Protein AF-0000000083340983 (afdb_homodimer)

Nearest PDB structures (foldseek):
  8qto-assembly1_A-2  TM=9.758E-01  e=9.841E-27  Aliivibrio fischeri
  5e44-assembly1_A-2  TM=9.802E-01  e=2.350E-24  Aliivibrio fischeri
  5cvr-assembly1_A-2  TM=9.721E-01  e=3.482E-21  Aliivibrio fischeri
  4cyd-assembly2_A  TM=8.993E-01  e=1.548E-15  Corynebacterium glutamicum
  2xkp-assembly3_F  TM=8.153E-01  e=5.714E-12  Synechococcus elongatus PCC 7942 = FACHB-805

pLDDT: mean 88.93, std 15.45, range [24.45, 98.62]

Radius of gyration: 23.61 Å; Cα contacts (8 Å, |Δi|>4): 889; chains: 2; bounding box: 70×84×59 Å

Foldseek 3Di:
DPPPPVCPVCACVPALLCCQALVNPPDPVLSRLQRVQWDWDFWDFAFDWPDAAPAFQWWKKAWRAAKKWKWDADPVGDIATQDMDGHSAMDRPCCVPVRTRHIIIGTLGGTTITTGGVVSLVVSCVVGVSSVVSVVVNVVVVVVVSVVLVVCLPPHDLLLLLLLVLVVQLVVCVSSVHHSQKDFASDDLCNSCSHNVHHSVSSVVSQVVCVVVQAWHQDPRMIHGRNSQVSCVSNVNDPVNVVVVVD/DPPPPVCPVCACVPALLCCQALVNPPDPVLSRLQRVQWDWDFWDFAFDWPDAAPAFQWWKKAWRAAKKWKWDADPVGDIATQDMDGHSAMDRPCCVPVRTRHIIIGTLGGTTITTGGVVSLVVSCVVPVSSVVSVVVNVVVVVVVSVVLVVCLPPHDPLLLLLLVLVVQLVVCVSSVHHSQKDFASDDLCNSCSHNVHHSVSSVVSQVVCVVVQAWHQDPRMIHGRNPQVSCVSNVNDPVNVVVVVD

Organism: NCBI:txid2580412

Secondary structure (DSSP, 8-state):
-----------STT-TTTTTSTTTT--HHHHHHHHHH-EE-PPBPTT-EEE-TTPBP-EEEEEEES-EEEEEE-TTS-EEEEEEE-TT-EE-GGGTTTTB--SEEEESSSBEEEEEEHHHHHHHHHH-HHHHHHHHHHHHHHHHHHHHHHHHHHH--HHHHHHHHHHHHHHHHHHTTS-SSEEE----HHHHHHHTT--HHHHHHHHHHHHHTTSEEEETTEEEES-HHHHHHHHT--HHHHHHTT-/-----------STT-TTTTTSTTTT--HHHHHHHHHHPEE-PPBPTT-EEE-TTPBP-EEEEEEES-EEEEEE-TTS-EEEEEEE-TT-EE-GGGTTTTB--SEEEESSSBEEEEEEHHHHHHHHHH-HHHHHHHHHHHHHHHHHHHHHHHHHHH--HHHHHHHHHHHHHHHHHHTTS-SSEEE----HHHHHHHTT--HHHHHHHHHHHHHTTSEEEETTEEEES-HHHHHHHHT--HHHHHHTT-

InterPro domains:
  IPR000595 Cyclic nucleotide-binding domain [PF00027] (44-126)
  IPR000595 Cyclic nucleotide-binding domain [PS50042] (32-97)
  IPR000595 Cyclic nucleotide-binding domain [SM00100] (22-143)
  IPR000595 Cyclic nucleotide-binding domain [cd00038] (25-136)
  IPR012318 Crp-type HTH domain [PF13545] (160-234)
  IPR012318 Crp-type HTH domain [PR00034] (185-201)
  IPR012318 Crp-type HTH domain [PR00034] (201-216)
  IPR012318 Crp-type HTH domain [PS51063] (156-229)
  IPR012318 Crp-type HTH domain [SM00419] (182-227)
  IPR014710 RmlC-like jelly roll fold [G3DSA:2.60.120.10] (11-155)
  IPR018490 Cyclic nucleotide-binding domain superfamily [SSF51206] (15-149)
  IPR036388 Winged helix-like DNA-binding domain superfamily [G3DSA:1.10.10.10] (157-239)
  IPR036390 Winged helix DNA-binding domain superfamily [SSF46785] (157-237)
  IPR050397 Global Transcriptional Regulators in Environmental Response [PTHR24567] (45-236)

Solvent-accessible surface area (backbone atoms only — not comparable to full-atom values): 25986 Å² total; per-residue (Å²): 136,80,77,70,72,79,66,80,75,84,41,53,80,76,38,84,41,31,82,59,33,72,49,33,88,50,52,72,72,56,30,51,58,53,40,69,55,48,42,79,58,80,60,42,46,56,70,37,61,83,48,45,51,69,36,73,47,60,48,35,35,33,30,64,36,47,36,36,37,33,32,47,66,46,84,88,64,46,74,41,44,78,47,76,42,45,57,26,37,74,46,50,60,60,8,65,70,76,49,19,24,69,44,28,31,30,21,58,28,63,20,31,45,39,33,30,43,37,72,60,51,55,53,48,25,54,73,32,64,57,47,40,52,31,54,53,36,55,51,31,50,49,46,50,50,48,51,56,51,42,48,40,65,55,73,45,52,72,65,25,42,54,32,33,50,52,49,52,54,26,49,55,31,42,77,63,72,43,64,43,50,51,42,75,44,79,65,54,63,54,57,52,11,46,51,64,55,48,48,47,67,57,46,51,51,47,49,50,49,35,36,75,68,56,29,33,41,78,56,95,43,35,36,36,54,69,28,64,69,61,40,39,47,50,35,53,48,50,73,63,64,64,51,52,76,76,103,135,81,77,73,70,78,64,79,75,84,39,54,81,76,38,84,42,29,80,59,34,74,51,32,89,48,52,72,72,55,29,52,58,53,41,71,55,48,42,77,59,80,60,41,46,57,72,38,61,82,47,44,52,67,36,75,48,60,47,35,34,33,31,64,36,46,36,36,36,32,32,46,65,45,84,89,64,45,76,41,44,79,48,75,41,44,57,26,37,74,48,50,59,61,7,65,69,76,49,19,24,70,44,27,32,30,20,57,29,65,22,30,47,40,33,30,44,38,71,59,50,54,54,48,27,52,75,33,64,56,47,38,51,31,54,52,37,53,50,30,50,49,47,50,51,48,51,54,51,41,48,40,64,54,74,45,52,72,66,25,43,53,32,32,50,54,49,52,53,27,50,55,31,42,76,63,72,43,64,42,50,53,41,76,45,78,65,54,65,55,56,51,10,45,51,66,56,47,48,47,67,58,48,52,51,48,49,49,49,33,36,74,69,56,29,33,43,79,56,95,42,34,36,36,54,69,28,65,69,61,39,38,47,51,34,54,47,50,73,64,62,63,49,50,75,76,102

Structure (mmCIF, N/CA/C/O backbone):
data_AF-0000000083340983-model_v1
#
loop_
_entity.id
_entity.type
_entity.pdbx_description
1 polymer 'Fumarate/nitrate reduction transcriptional regulator Fnr'
#
loop_
_atom_site.group_PDB
_atom_site.id
_atom_site.type_symbol
_atom_site.label_atom_id
_atom_site.label_alt_id
_atom_site.label_comp_id
_atom_site.label_asym_id
_atom_site.label_entity_id
_atom_site.label_seq_id
_atom_site.pdbx_PDB_ins_code
_atom_site.Cartn_x
_atom_site.Cartn_y
_atom_site.Cartn_z
_atom_site.occupancy
_atom_site.B_iso_or_equiv
_atom_site.auth_seq_id
_atom_site.auth_comp_id
_atom_site.auth_asym_id
_atom_site.auth_atom_id
_atom_site.pdbx_PDB_model_num
ATOM 1 N N . MET A 1 1 ? 42.219 -32.469 -1.812 1 28.25 1 MET A N 1
ATOM 2 C CA . MET A 1 1 ? 40.812 -32.531 -2.146 1 28.25 1 MET A CA 1
ATOM 3 C C . MET A 1 1 ? 40.188 -31.156 -2.219 1 28.25 1 MET A C 1
ATOM 5 O O . MET A 1 1 ? 40.031 -30.484 -1.196 1 28.25 1 MET A O 1
ATOM 9 N N . THR A 1 2 ? 40.375 -30.391 -3.285 1 30.36 2 THR A N 1
ATOM 10 C CA . THR A 1 2 ? 40.062 -29 -3.584 1 30.36 2 THR A CA 1
ATOM 11 C C . THR A 1 2 ? 38.562 -28.75 -3.605 1 30.36 2 THR A C 1
ATOM 13 O O . THR A 1 2 ? 37.844 -29.391 -4.371 1 30.36 2 THR A O 1
ATOM 16 N N . THR A 1 3 ? 37.938 -28.453 -2.473 1 32 3 THR A N 1
ATOM 17 C CA . THR A 1 3 ? 36.531 -28.109 -2.367 1 32 3 THR A CA 1
ATOM 18 C C . THR A 1 3 ? 36.125 -27.125 -3.463 1 32 3 THR A C 1
ATOM 20 O O . THR A 1 3 ? 36.688 -26.031 -3.545 1 32 3 THR A O 1
ATOM 23 N N . HIS A 1 4 ? 35.938 -27.594 -4.656 1 29.22 4 HIS A N 1
ATOM 24 C CA . HIS A 1 4 ? 35.344 -26.75 -5.691 1 29.22 4 HIS A CA 1
ATOM 25 C C . HIS A 1 4 ? 34.094 -26.016 -5.168 1 29.22 4 HIS A C 1
ATOM 27 O O . HIS A 1 4 ? 33.094 -26.656 -4.812 1 29.22 4 HIS A O 1
ATOM 33 N N . LYS A 1 5 ? 34.406 -24.984 -4.383 1 34.69 5 LYS A N 1
ATOM 34 C CA . LYS A 1 5 ? 33.281 -24.062 -4.188 1 34.69 5 LYS A CA 1
ATOM 35 C C . LYS A 1 5 ? 32.469 -23.891 -5.473 1 34.69 5 LYS A C 1
ATOM 37 O O . LYS A 1 5 ? 33 -23.375 -6.473 1 34.69 5 LYS A O 1
ATOM 42 N N . SER A 1 6 ? 31.875 -24.844 -6.074 1 35.47 6 SER A N 1
ATOM 43 C CA . SER A 1 6 ? 30.891 -24.641 -7.141 1 35.47 6 SER A CA 1
ATOM 44 C C . SER A 1 6 ? 30.172 -23.312 -6.984 1 35.47 6 SER A C 1
ATOM 46 O O . SER A 1 6 ? 29.266 -23.188 -6.164 1 35.47 6 SER A O 1
ATOM 48 N N . THR A 1 7 ? 30.812 -22.188 -6.863 1 38.06 7 THR A N 1
ATOM 49 C CA . THR A 1 7 ? 30.391 -20.812 -6.652 1 38.06 7 THR A CA 1
ATOM 50 C C . THR A 1 7 ? 29.391 -20.375 -7.719 1 38.06 7 THR A C 1
ATOM 52 O O . THR A 1 7 ? 29.766 -20.125 -8.867 1 38.06 7 THR A O 1
ATOM 55 N N . PHE A 1 8 ? 28.391 -21.047 -8.125 1 41.72 8 PHE A N 1
ATOM 56 C CA . PHE A 1 8 ? 27.359 -20.359 -8.891 1 41.72 8 PHE A CA 1
ATOM 57 C C . PHE A 1 8 ? 27.25 -18.906 -8.492 1 41.72 8 PHE A C 1
ATOM 59 O O . PHE A 1 8 ? 26.844 -18.578 -7.371 1 41.72 8 PHE A O 1
ATOM 66 N N . ASN A 1 9 ? 28.172 -18.047 -8.734 1 51.41 9 ASN A N 1
ATOM 67 C CA . ASN A 1 9 ? 28.359 -16.625 -8.5 1 51.41 9 ASN A CA 1
ATOM 68 C C . ASN A 1 9 ? 27.141 -15.82 -8.938 1 51.41 9 ASN A C 1
ATOM 70 O O . ASN A 1 9 ? 27.047 -15.406 -10.094 1 51.41 9 ASN A O 1
ATOM 74 N N . ALA A 1 10 ? 25.875 -16.078 -8.602 1 69.19 10 ALA A N 1
ATOM 75 C CA . ALA A 1 10 ? 24.625 -15.367 -8.906 1 69.19 10 ALA A CA 1
ATOM 76 C C . ALA A 1 10 ? 24.734 -13.898 -8.516 1 69.19 10 ALA A C 1
ATOM 78 O O . ALA A 1 10 ? 24.562 -13.547 -7.344 1 69.19 10 ALA A O 1
ATOM 79 N N . SER A 1 11 ? 25.484 -13.125 -9.406 1 85.62 11 SER A N 1
ATOM 80 C CA . SER A 1 11 ? 25.625 -11.688 -9.211 1 85.62 11 SER A CA 1
ATOM 81 C C . SER A 1 11 ? 24.391 -10.945 -9.703 1 85.62 11 SER A C 1
ATOM 83 O O . SER A 1 11 ? 23.672 -11.438 -10.578 1 85.62 11 SER A O 1
ATOM 85 N N . CYS A 1 12 ? 24.172 -9.836 -9.094 1 90.69 12 CYS A N 1
ATOM 86 C CA . CYS A 1 12 ? 23.062 -8.992 -9.523 1 90.69 12 CYS A CA 1
ATOM 87 C C . CYS A 1 12 ? 23.234 -8.578 -10.984 1 90.69 12 CYS A C 1
ATOM 89 O O . CYS A 1 12 ? 22.234 -8.422 -11.703 1 90.69 12 CYS A O 1
ATOM 91 N N . LEU A 1 13 ? 24.469 -8.477 -11.391 1 87.62 13 LEU A N 1
ATOM 92 C CA . LEU A 1 13 ? 24.75 -8.047 -12.75 1 87.62 13 LEU A CA 1
ATOM 93 C C . LEU A 1 13 ? 24.297 -9.086 -13.758 1 87.62 13 LEU A C 1
ATOM 95 O O . LEU A 1 13 ? 23.812 -8.734 -14.844 1 87.62 13 LEU A O 1
ATOM 99 N N . SER A 1 14 ? 24.375 -10.344 -13.445 1 88.44 14 SER A N 1
ATOM 100 C CA . SER A 1 14 ? 24.031 -11.422 -14.359 1 88.44 14 SER A CA 1
ATOM 101 C C . SER A 1 14 ? 22.656 -12 -14.031 1 88.44 14 SER A C 1
ATOM 103 O O . SER A 1 14 ? 22.25 -13.008 -14.617 1 88.44 14 SER A O 1
ATOM 105 N N . CYS A 1 15 ? 21.984 -11.367 -13.156 1 91.5 15 CYS A N 1
ATOM 106 C CA . CYS A 1 15 ? 20.688 -11.867 -12.719 1 91.5 15 CYS A CA 1
ATOM 107 C C . CYS A 1 15 ? 19.609 -11.555 -13.758 1 91.5 15 CYS A C 1
ATOM 109 O O . CYS A 1 15 ? 19.469 -10.414 -14.195 1 91.5 15 CYS A O 1
ATOM 111 N N . GLY A 1 16 ? 18.844 -12.516 -14.141 1 87.12 16 GLY A N 1
ATOM 112 C CA . GLY A 1 16 ? 17.781 -12.352 -15.117 1 87.12 16 GLY A CA 1
ATOM 113 C C . GLY A 1 16 ? 16.672 -11.453 -14.633 1 87.12 16 GLY A C 1
ATOM 114 O O . GLY A 1 16 ? 15.812 -11.039 -15.422 1 87.12 16 GLY A O 1
ATOM 115 N N . LEU A 1 17 ? 16.688 -11.078 -13.359 1 89.19 17 LEU A N 1
ATOM 116 C CA . LEU A 1 17 ? 15.602 -10.305 -12.766 1 89.19 17 LEU A CA 1
ATOM 117 C C . LEU A 1 17 ? 16.016 -8.844 -12.594 1 89.19 17 LEU A C 1
ATOM 119 O O . LEU A 1 17 ? 15.312 -8.07 -11.938 1 89.19 17 LEU A O 1
ATOM 123 N N . GLN A 1 18 ? 17.047 -8.43 -13.172 1 86.44 18 GLN A N 1
ATOM 124 C CA . GLN A 1 18 ? 17.625 -7.102 -13 1 86.44 18 GLN A CA 1
ATOM 125 C C . GLN A 1 18 ? 16.625 -6.016 -13.391 1 86.44 18 GLN A C 1
ATOM 127 O O . GLN A 1 18 ? 16.625 -4.934 -12.797 1 86.44 18 GLN A O 1
ATOM 132 N N . LYS A 1 19 ? 15.719 -6.344 -14.242 1 84.44 19 LYS A N 1
ATOM 133 C CA . LYS A 1 19 ? 14.82 -5.332 -14.797 1 84.44 19 LYS A CA 1
ATOM 134 C C . LYS A 1 19 ? 13.586 -5.152 -13.914 1 84.44 19 LYS A C 1
ATOM 136 O O . LYS A 1 19 ? 12.805 -4.227 -14.109 1 84.44 19 LYS A O 1
ATOM 141 N N . VAL A 1 20 ? 13.453 -6 -12.93 1 87.44 20 VAL A N 1
ATOM 142 C CA . VAL A 1 20 ? 12.25 -5.914 -12.117 1 87.44 20 VAL A CA 1
ATOM 143 C C . VAL A 1 20 ? 12.625 -5.918 -10.633 1 87.44 20 VAL A C 1
ATOM 145 O O . VAL A 1 20 ? 11.75 -5.902 -9.766 1 87.44 20 VAL A O 1
ATOM 148 N N . CYS A 1 21 ? 13.891 -5.988 -10.352 1 91.31 21 CYS A N 1
ATOM 149 C CA . CYS A 1 21 ? 14.391 -6.031 -8.984 1 91.31 21 CYS A CA 1
ATOM 150 C C . CYS A 1 21 ? 15.117 -4.738 -8.633 1 91.31 21 CYS A C 1
ATOM 152 O O . CYS A 1 21 ? 14.883 -3.699 -9.258 1 91.31 21 CYS A O 1
ATOM 154 N N . PHE A 1 22 ? 15.922 -4.625 -7.621 1 87.56 22 PHE A N 1
ATOM 155 C CA . PHE A 1 22 ? 16.562 -3.428 -7.094 1 87.56 22 PHE A CA 1
ATOM 156 C C . PHE A 1 22 ? 17.562 -2.855 -8.094 1 87.56 22 PHE A C 1
ATOM 158 O O . PHE A 1 22 ? 17.75 -1.641 -8.164 1 87.56 22 PHE A O 1
ATOM 165 N N . PRO A 1 23 ? 18.188 -3.729 -8.93 1 88.12 23 PRO A N 1
ATOM 166 C CA . PRO A 1 23 ? 19.219 -3.162 -9.797 1 88.12 23 PRO A CA 1
ATOM 167 C C . PRO A 1 23 ? 18.641 -2.379 -10.977 1 88.12 23 PRO A C 1
ATOM 169 O O . PRO A 1 23 ? 19.391 -1.802 -11.766 1 88.12 23 PRO A O 1
ATOM 172 N N . THR A 1 24 ? 17.328 -2.424 -11.047 1 86 24 THR A N 1
ATOM 173 C CA . THR A 1 24 ? 16.703 -1.721 -12.164 1 86 24 THR A CA 1
ATOM 174 C C . THR A 1 24 ? 17.141 -0.262 -12.195 1 86 24 THR A C 1
ATOM 176 O O . THR A 1 24 ? 17.047 0.449 -11.195 1 86 24 THR A O 1
ATOM 179 N N . GLY A 1 25 ? 17.734 0.135 -13.289 1 84.5 25 GLY A N 1
ATOM 180 C CA . GLY A 1 25 ? 18.094 1.53 -13.5 1 84.5 25 GLY A CA 1
ATOM 181 C C . GLY A 1 25 ? 19.438 1.903 -12.914 1 84.5 25 GLY A C 1
ATOM 182 O O . GLY A 1 25 ? 19.859 3.057 -13 1 84.5 25 GLY A O 1
ATOM 183 N N . LEU A 1 26 ? 20.156 0.967 -12.336 1 91.19 26 LEU A N 1
ATOM 184 C CA . LEU A 1 26 ? 21.438 1.261 -11.734 1 91.19 26 LEU A CA 1
ATOM 185 C C . LEU A 1 26 ? 22.562 1.088 -12.75 1 91.19 26 LEU A C 1
ATOM 187 O O . LEU A 1 26 ? 22.453 0.284 -13.68 1 91.19 26 LEU A O 1
ATOM 191 N N . MET A 1 27 ? 23.609 1.809 -12.508 1 91.88 27 MET A N 1
ATOM 192 C CA . MET A 1 27 ? 24.812 1.62 -13.297 1 91.88 27 MET A CA 1
ATOM 193 C C . MET A 1 27 ? 25.578 0.379 -12.836 1 91.88 27 MET A C 1
ATOM 195 O O . MET A 1 27 ? 25.406 -0.073 -11.703 1 91.88 27 MET A O 1
ATOM 199 N N . LYS A 1 28 ? 26.438 -0.134 -13.742 1 92.44 28 LYS A N 1
ATOM 200 C CA . LYS A 1 28 ? 27.156 -1.372 -13.477 1 92.44 28 LYS A CA 1
ATOM 201 C C . LYS A 1 28 ? 27.938 -1.288 -12.164 1 92.44 28 LYS A C 1
ATOM 203 O O . LYS A 1 28 ? 27.906 -2.223 -11.359 1 92.44 28 LYS A O 1
ATOM 208 N N . THR A 1 29 ? 28.594 -0.212 -11.961 1 93.56 29 THR A N 1
ATOM 209 C CA . THR A 1 29 ? 29.391 -0.044 -10.75 1 93.56 29 THR A CA 1
ATOM 210 C C . THR A 1 29 ? 28.516 -0.102 -9.508 1 93.56 29 THR A C 1
ATOM 212 O O . THR A 1 29 ? 28.891 -0.702 -8.5 1 93.56 29 THR A O 1
ATOM 215 N N . ASP A 1 30 ? 27.375 0.519 -9.609 1 94.5 30 ASP A N 1
ATOM 216 C CA . ASP A 1 30 ? 26.438 0.545 -8.492 1 94.5 30 ASP A CA 1
ATOM 217 C C . ASP A 1 30 ? 25.844 -0.837 -8.25 1 94.5 30 ASP A C 1
ATOM 219 O O . ASP A 1 30 ? 25.609 -1.225 -7.102 1 94.5 30 ASP A O 1
ATOM 223 N N . ILE A 1 31 ? 25.641 -1.588 -9.336 1 94.81 31 ILE A N 1
ATOM 224 C CA . ILE A 1 31 ? 25.109 -2.941 -9.219 1 94.81 31 ILE A CA 1
ATOM 225 C C . ILE A 1 31 ? 26.094 -3.824 -8.461 1 94.81 31 ILE A C 1
ATOM 227 O O . ILE A 1 31 ? 25.703 -4.645 -7.633 1 94.81 31 ILE A O 1
ATOM 231 N N . ASP A 1 32 ? 27.297 -3.598 -8.719 1 94.31 32 ASP A N 1
ATOM 232 C CA . ASP A 1 32 ? 28.328 -4.367 -8.031 1 94.31 32 ASP A CA 1
ATOM 233 C C . ASP A 1 32 ? 28.328 -4.074 -6.531 1 94.31 32 ASP A C 1
ATOM 235 O O . ASP A 1 32 ? 28.469 -4.988 -5.715 1 94.31 32 ASP A O 1
ATOM 239 N N . LEU A 1 33 ? 28.203 -2.826 -6.188 1 95.44 33 LEU A N 1
ATOM 240 C CA . LEU A 1 33 ? 28.125 -2.445 -4.781 1 95.44 33 LEU A CA 1
ATOM 241 C C . LEU A 1 33 ? 26.922 -3.078 -4.109 1 95.44 33 LEU A C 1
ATOM 243 O O . LEU A 1 33 ? 27 -3.547 -2.973 1 95.44 33 LEU A O 1
ATOM 247 N N . LEU A 1 34 ? 25.797 -3.094 -4.805 1 95.25 34 LEU A N 1
ATOM 248 C CA . LEU A 1 34 ? 24.594 -3.752 -4.309 1 95.25 34 LEU A CA 1
ATOM 249 C C . LEU A 1 34 ? 24.844 -5.246 -4.109 1 95.25 34 LEU A C 1
ATOM 251 O O . LEU A 1 34 ? 24.484 -5.805 -3.072 1 95.25 34 LEU A O 1
ATOM 255 N N . ASP A 1 35 ? 25.453 -5.824 -5.062 1 94.88 35 ASP A N 1
ATOM 256 C CA . ASP A 1 35 ? 25.734 -7.254 -5.012 1 94.88 35 ASP A CA 1
ATOM 257 C C . ASP A 1 35 ? 26.562 -7.609 -3.775 1 94.88 35 ASP A C 1
ATOM 259 O O . ASP A 1 35 ? 26.391 -8.68 -3.191 1 94.88 35 ASP A O 1
ATOM 263 N N . ASN A 1 36 ? 27.375 -6.719 -3.391 1 95.19 36 ASN A N 1
ATOM 264 C CA . ASN A 1 36 ? 28.297 -6.965 -2.289 1 95.19 36 ASN A CA 1
ATOM 265 C C . ASN A 1 36 ? 27.578 -7.051 -0.953 1 95.19 36 ASN A C 1
ATOM 267 O O . ASN A 1 36 ? 28.094 -7.617 0.01 1 95.19 36 ASN A O 1
ATOM 271 N N . ILE A 1 37 ? 26.406 -6.52 -0.874 1 95.69 37 ILE A N 1
ATOM 272 C CA . ILE A 1 37 ? 25.719 -6.535 0.418 1 95.69 37 ILE A CA 1
ATOM 273 C C . ILE A 1 37 ? 24.672 -7.645 0.437 1 95.69 37 ILE A C 1
ATOM 275 O O . ILE A 1 37 ? 24.031 -7.879 1.46 1 95.69 37 ILE A O 1
ATOM 279 N N . VAL A 1 38 ? 24.5 -8.312 -0.665 1 95.75 38 VAL A N 1
ATOM 280 C CA . VAL A 1 38 ? 23.516 -9.383 -0.752 1 95.75 38 VAL A CA 1
ATOM 281 C C . VAL A 1 38 ? 24.016 -10.609 -0.006 1 95.75 38 VAL A C 1
ATOM 283 O O . VAL A 1 38 ? 25.141 -11.062 -0.235 1 95.75 38 VAL A O 1
ATOM 286 N N . GLU A 1 39 ? 23.203 -11.039 0.897 1 94.06 39 GLU A N 1
ATOM 287 C CA .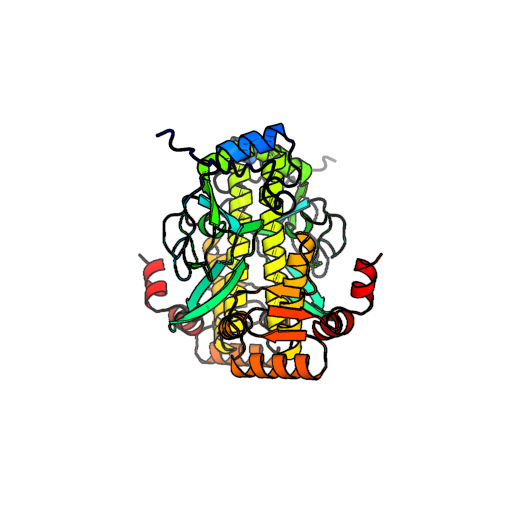 GLU A 1 39 ? 23.484 -12.312 1.559 1 94.06 39 GLU A CA 1
ATOM 288 C C . GLU A 1 39 ? 22.641 -13.438 0.952 1 94.06 39 GLU A C 1
ATOM 290 O O . GLU A 1 39 ? 21.406 -13.375 0.964 1 94.06 39 GLU A O 1
ATOM 295 N N . ARG A 1 40 ? 23.344 -14.359 0.479 1 87.31 40 ARG A N 1
ATOM 296 C CA . ARG A 1 40 ? 22.656 -15.477 -0.154 1 87.31 40 ARG A CA 1
ATOM 297 C C . ARG A 1 40 ? 22.656 -16.703 0.755 1 87.31 40 ARG A C 1
ATOM 299 O O . ARG A 1 40 ? 23.688 -17.109 1.266 1 87.31 40 ARG A O 1
ATOM 306 N N . LYS A 1 41 ? 21.469 -17.031 1.054 1 87.69 41 LYS A N 1
ATOM 307 C CA . LYS A 1 41 ? 21.297 -18.188 1.913 1 87.69 41 LYS A CA 1
ATOM 308 C C . LYS A 1 41 ? 20.672 -19.344 1.142 1 87.69 41 LYS A C 1
ATOM 310 O O . LYS A 1 41 ? 20.203 -19.172 0.01 1 87.69 41 LYS A O 1
ATOM 315 N N . SER A 1 42 ? 20.734 -20.531 1.767 1 91.88 42 SER A N 1
ATOM 316 C CA . SER A 1 42 ? 20.109 -21.703 1.167 1 91.88 42 SER A CA 1
ATOM 317 C C . SER A 1 42 ? 18.609 -21.469 0.954 1 91.88 42 SER A C 1
ATOM 319 O O . SER A 1 42 ? 17.969 -20.781 1.735 1 91.88 42 SER A O 1
ATOM 321 N N . PRO A 1 43 ? 18.141 -22.062 -0.064 1 96.31 43 PRO A N 1
ATOM 322 C CA . PRO A 1 43 ? 16.703 -21.938 -0.313 1 96.31 43 PRO A CA 1
ATOM 323 C C . PRO A 1 43 ? 15.859 -22.484 0.836 1 96.31 43 PRO A C 1
ATOM 325 O O . PRO A 1 43 ? 16.312 -23.359 1.575 1 96.31 43 PRO A O 1
ATOM 328 N N . ILE A 1 44 ? 14.773 -21.859 0.991 1 97.06 44 ILE A N 1
ATOM 329 C CA . ILE A 1 44 ? 13.812 -22.375 1.959 1 97.06 44 ILE A CA 1
ATOM 330 C C . ILE A 1 44 ? 12.852 -23.344 1.266 1 97.06 44 ILE A C 1
ATOM 332 O O . ILE A 1 44 ? 12.492 -23.141 0.104 1 97.06 44 ILE A O 1
ATOM 336 N N . LYS A 1 45 ? 12.422 -24.344 2.012 1 97.69 45 LYS A N 1
ATOM 337 C CA . LYS A 1 45 ? 11.562 -25.391 1.448 1 97.69 45 LYS A CA 1
ATOM 338 C C . LYS A 1 45 ? 10.094 -24.984 1.515 1 97.69 45 LYS A C 1
ATOM 340 O O . LYS A 1 45 ? 9.734 -24.047 2.236 1 97.69 45 LYS A O 1
ATOM 345 N N . LYS A 1 46 ? 9.328 -25.75 0.779 1 97.06 46 LYS A N 1
ATOM 346 C CA . LYS A 1 46 ? 7.883 -25.547 0.811 1 97.06 46 LYS A CA 1
ATOM 347 C C . LYS A 1 46 ? 7.355 -25.594 2.242 1 97.06 46 LYS A C 1
ATOM 349 O O . LYS A 1 46 ? 7.688 -26.5 3.004 1 97.06 46 LYS A O 1
ATOM 354 N N . GLY A 1 47 ? 6.637 -24.594 2.6 1 97.56 47 GLY A N 1
ATOM 355 C CA . GLY A 1 47 ? 6.012 -24.578 3.912 1 97.56 47 GLY A CA 1
ATOM 356 C C . GLY A 1 47 ? 6.832 -23.828 4.949 1 97.56 47 GLY A C 1
ATOM 357 O O . GLY A 1 47 ? 6.312 -23.438 5.996 1 97.56 47 GLY A O 1
ATOM 358 N N . GLN A 1 48 ? 8.078 -23.656 4.645 1 98.31 48 GLN A N 1
ATOM 359 C CA . GLN A 1 48 ? 8.938 -22.938 5.578 1 98.31 48 GLN A CA 1
ATOM 360 C C . GLN A 1 48 ? 8.734 -21.422 5.461 1 98.31 48 GLN A C 1
ATOM 362 O O . GLN A 1 48 ? 8.383 -20.922 4.395 1 98.31 48 GLN A O 1
ATOM 367 N N . HIS A 1 49 ? 8.961 -20.75 6.59 1 98.56 49 HIS A N 1
ATOM 368 C CA . HIS A 1 49 ? 8.773 -19.297 6.637 1 98.56 49 HIS A CA 1
ATOM 369 C C . HIS A 1 49 ? 10.086 -18.562 6.418 1 98.56 49 HIS A C 1
ATOM 371 O O . HIS A 1 49 ? 11.133 -18.984 6.926 1 98.56 49 HIS A O 1
ATOM 377 N N . LEU A 1 50 ? 10 -17.609 5.57 1 98.06 50 LEU A N 1
ATOM 378 C CA . LEU A 1 50 ? 11.102 -16.641 5.484 1 98.06 50 LEU A CA 1
ATOM 379 C C . LEU A 1 50 ? 11.227 -15.852 6.777 1 98.06 50 LEU A C 1
ATOM 381 O O . LEU A 1 50 ? 12.336 -15.641 7.277 1 98.06 50 LEU A O 1
ATOM 385 N N . TYR A 1 51 ? 10.141 -15.375 7.293 1 97.94 51 TYR A N 1
ATOM 386 C CA . TYR A 1 51 ? 10.016 -14.75 8.609 1 97.94 51 TYR A CA 1
ATOM 387 C C . TYR A 1 51 ? 8.578 -14.852 9.125 1 97.94 51 TYR A C 1
ATOM 389 O O . TYR A 1 51 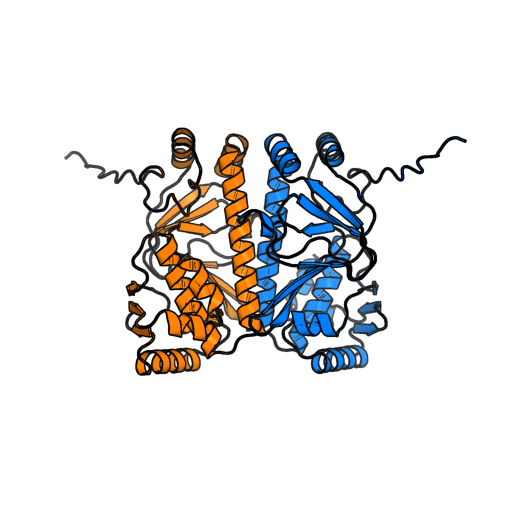? 7.664 -15.188 8.367 1 97.94 51 TYR A O 1
ATOM 397 N N . HIS A 1 52 ? 8.445 -14.562 10.414 1 97.94 52 HIS A N 1
ATOM 398 C CA . HIS A 1 52 ? 7.145 -14.602 11.07 1 97.94 52 HIS A CA 1
ATOM 399 C C . HIS A 1 52 ? 6.711 -13.211 11.531 1 97.94 52 HIS A C 1
ATOM 401 O O . HIS A 1 52 ? 7.551 -12.359 11.82 1 97.94 52 HIS A O 1
ATOM 407 N N . ALA A 1 53 ? 5.406 -13.125 11.539 1 96.12 53 ALA A N 1
ATOM 408 C CA . ALA A 1 53 ? 4.883 -11.922 12.172 1 96.12 53 ALA A CA 1
ATOM 409 C C . ALA A 1 53 ? 5.422 -11.766 13.594 1 96.12 53 ALA A C 1
ATOM 411 O O . ALA A 1 53 ? 5.473 -12.734 14.352 1 96.12 53 ALA A O 1
ATOM 412 N N . GLY A 1 54 ? 5.891 -10.523 13.867 1 96.25 54 GLY A N 1
ATOM 413 C CA . GLY A 1 54 ? 6.406 -10.25 15.195 1 96.25 54 GLY A CA 1
ATOM 414 C C . GLY A 1 54 ? 7.91 -10.414 15.297 1 96.25 54 GLY A C 1
ATOM 415 O O . GLY A 1 54 ? 8.531 -9.938 16.25 1 96.25 54 GLY A O 1
ATOM 416 N N . GLU A 1 55 ? 8.461 -11.094 14.367 1 97.62 55 GLU A N 1
ATOM 417 C CA . GLU A 1 55 ? 9.906 -11.266 14.352 1 97.62 55 GLU A CA 1
ATOM 418 C C . GLU A 1 55 ? 10.617 -9.938 14.125 1 97.62 55 GLU A C 1
ATOM 420 O O . GLU A 1 55 ? 10.109 -9.07 13.414 1 97.62 55 GLU A O 1
ATOM 425 N N . LYS A 1 56 ? 11.789 -9.805 14.719 1 98 56 LYS A N 1
ATOM 426 C CA . LYS A 1 56 ? 12.562 -8.57 14.586 1 98 56 LYS A CA 1
ATOM 427 C C . LYS A 1 56 ? 12.898 -8.297 13.125 1 98 56 LYS A C 1
ATOM 429 O O . LYS A 1 56 ? 13.305 -9.203 12.391 1 98 56 LYS A O 1
ATOM 434 N N . PHE A 1 57 ? 12.656 -7.086 12.727 1 96.94 57 PHE A N 1
ATOM 435 C CA . PHE A 1 57 ? 12.992 -6.652 11.383 1 96.94 57 PHE A CA 1
ATOM 436 C C . PHE A 1 57 ? 14.5 -6.504 11.219 1 96.94 57 PHE A C 1
ATOM 438 O O . PHE A 1 57 ? 15.141 -5.77 11.977 1 96.94 57 PHE A O 1
ATOM 445 N N . THR A 1 58 ? 15.078 -7.184 10.195 1 97 58 THR A N 1
ATOM 446 C CA . THR A 1 58 ? 16.516 -7.094 10 1 97 58 THR A CA 1
ATOM 447 C C . THR A 1 58 ? 16.844 -6.855 8.531 1 97 58 THR A C 1
ATOM 449 O O . THR A 1 58 ? 17.875 -6.238 8.211 1 97 58 THR A O 1
ATOM 452 N N . SER A 1 59 ? 15.93 -7.34 7.633 1 97.5 59 SER A N 1
ATOM 453 C CA . SER A 1 59 ? 16.328 -7.379 6.227 1 97.5 59 SER A CA 1
ATOM 454 C C . SER A 1 59 ? 15.133 -7.176 5.309 1 97.5 59 SER A C 1
ATOM 456 O O . SER A 1 59 ? 13.984 -7.371 5.723 1 97.5 59 SER A O 1
ATOM 458 N N . ILE A 1 60 ? 15.422 -6.688 4.164 1 96.75 60 ILE A N 1
ATOM 459 C CA . ILE A 1 60 ? 14.555 -6.746 2.992 1 96.75 60 ILE A CA 1
ATOM 460 C C . ILE A 1 60 ? 14.984 -7.895 2.086 1 96.75 60 ILE A C 1
ATOM 462 O O . ILE A 1 60 ? 16.172 -8.227 2.014 1 96.75 60 ILE A O 1
ATOM 466 N N . PHE A 1 61 ? 14.039 -8.477 1.384 1 97.81 61 PHE A N 1
ATOM 467 C CA . PHE A 1 61 ? 14.344 -9.672 0.603 1 97.81 61 PHE A CA 1
ATOM 468 C C . PHE A 1 61 ? 13.859 -9.516 -0.835 1 97.81 61 PHE A C 1
ATOM 470 O O . PHE A 1 61 ? 12.766 -9.008 -1.075 1 97.81 61 PHE A O 1
ATOM 477 N N . ALA A 1 62 ? 14.664 -9.922 -1.749 1 96.88 62 ALA A N 1
ATOM 478 C CA . ALA A 1 62 ? 14.242 -10.062 -3.141 1 96.88 62 ALA A CA 1
ATOM 479 C C . ALA A 1 62 ? 14.086 -11.531 -3.516 1 96.88 62 ALA A C 1
ATOM 481 O O . ALA A 1 62 ? 15 -12.336 -3.311 1 96.88 62 ALA A O 1
ATOM 482 N N . VAL A 1 63 ? 12.953 -11.852 -4.078 1 97 63 VAL A N 1
ATOM 483 C CA . VAL A 1 63 ? 12.695 -13.234 -4.449 1 97 63 VAL A CA 1
ATOM 484 C C . VAL A 1 63 ? 13.492 -13.594 -5.703 1 97 63 VAL A C 1
ATOM 486 O O . VAL A 1 63 ? 13.383 -12.914 -6.73 1 97 63 VAL A O 1
ATOM 489 N N . ARG A 1 64 ? 14.227 -14.594 -5.598 1 94.5 64 ARG A N 1
ATOM 490 C CA . ARG A 1 64 ? 15.031 -15.023 -6.738 1 94.5 64 ARG A CA 1
ATOM 491 C C . ARG A 1 64 ? 14.344 -16.141 -7.504 1 94.5 64 ARG A C 1
ATOM 493 O O . ARG A 1 64 ? 14.383 -16.188 -8.734 1 94.5 64 ARG A O 1
ATOM 500 N N . SER A 1 65 ? 13.867 -17.031 -6.781 1 94.31 65 SER A N 1
ATOM 501 C CA . SER A 1 65 ? 13.109 -18.141 -7.348 1 94.31 65 SER A CA 1
ATOM 502 C C . SER A 1 65 ? 12.031 -18.625 -6.379 1 94.31 65 SER A C 1
ATOM 504 O O . SER A 1 65 ? 12.117 -18.375 -5.176 1 94.31 65 SER A O 1
ATOM 506 N N . GLY A 1 66 ? 11.016 -19.266 -7.031 1 95.62 66 GLY A N 1
ATOM 507 C CA . GLY A 1 66 ? 9.93 -19.781 -6.215 1 95.62 66 GLY A CA 1
ATOM 508 C C . GLY A 1 66 ? 8.805 -18.781 -6.008 1 95.62 66 GLY A C 1
ATOM 509 O O . GLY A 1 66 ? 8.68 -17.828 -6.773 1 95.62 66 GLY A O 1
ATOM 510 N N . VAL A 1 67 ? 7.895 -19.094 -5.012 1 97.44 67 VAL A N 1
ATOM 511 C CA . VAL A 1 67 ? 6.73 -18.266 -4.723 1 97.44 67 VAL A CA 1
ATOM 512 C C . VAL A 1 67 ? 6.551 -18.125 -3.215 1 97.44 67 VAL A C 1
ATOM 514 O O . VAL A 1 67 ? 6.691 -19.109 -2.475 1 97.44 67 VAL A O 1
ATOM 517 N N . LEU A 1 68 ? 6.375 -16.922 -2.789 1 98.19 68 LEU A N 1
ATOM 518 C CA . LEU A 1 68 ? 6.098 -16.641 -1.384 1 98.19 68 LEU A CA 1
ATOM 519 C C . LEU A 1 68 ? 4.66 -16.172 -1.197 1 98.19 68 LEU A C 1
ATOM 521 O O . LEU A 1 68 ? 4.105 -15.492 -2.064 1 98.19 68 LEU A O 1
ATOM 525 N N . LYS A 1 69 ? 4.129 -16.547 -0.082 1 98 69 LYS A N 1
ATOM 526 C CA . LYS A 1 69 ? 2.811 -16.109 0.354 1 98 69 LYS A CA 1
ATOM 527 C C . LYS A 1 69 ? 2.908 -15.242 1.608 1 98 69 LYS A C 1
ATOM 529 O O . LYS A 1 69 ? 3.605 -15.602 2.561 1 98 69 LYS A O 1
ATOM 534 N N . MET A 1 70 ? 2.297 -14.109 1.57 1 97.19 70 MET A N 1
ATOM 535 C CA . MET A 1 70 ? 2.182 -13.25 2.75 1 97.19 70 MET A CA 1
ATOM 536 C C . MET A 1 70 ? 0.807 -13.398 3.393 1 97.19 70 MET A C 1
ATOM 538 O O . MET A 1 70 ? -0.215 -13.242 2.721 1 97.19 70 MET A O 1
ATOM 542 N N . TYR A 1 71 ? 0.773 -13.672 4.703 1 96.31 71 TYR A N 1
ATOM 543 C CA . TYR A 1 71 ? -0.53 -13.883 5.324 1 96.31 71 TYR A CA 1
ATOM 544 C C . TYR A 1 71 ? -0.496 -13.516 6.805 1 96.31 71 TYR A C 1
ATOM 546 O O . TYR A 1 71 ? 0.579 -13.336 7.379 1 96.31 71 TYR A O 1
ATOM 554 N N . ALA A 1 72 ? -1.641 -13.281 7.293 1 93.5 72 ALA A N 1
ATOM 555 C CA . ALA A 1 72 ? -1.895 -13.07 8.719 1 93.5 72 ALA A CA 1
ATOM 556 C C . ALA A 1 72 ? -3.18 -13.766 9.148 1 93.5 72 ALA A C 1
ATOM 558 O O . ALA A 1 72 ? -3.869 -14.383 8.336 1 93.5 72 ALA A O 1
ATOM 559 N N . TYR A 1 73 ? -3.389 -13.742 10.414 1 90 73 TYR A N 1
ATOM 560 C CA . TYR A 1 73 ? -4.625 -14.297 10.945 1 90 73 TYR A CA 1
ATOM 561 C C . TYR A 1 73 ? -5.535 -13.203 11.484 1 90 73 TYR A C 1
ATOM 563 O O . TYR A 1 73 ? -5.066 -12.242 12.102 1 90 73 TYR A O 1
ATOM 571 N N . SER A 1 74 ? -6.785 -13.438 11.18 1 82.94 74 SER A N 1
ATOM 572 C CA . SER A 1 74 ? -7.77 -12.555 11.797 1 82.94 74 SER A CA 1
ATOM 573 C C . SER A 1 74 ? -7.898 -12.82 13.289 1 82.94 74 SER A C 1
ATOM 575 O O . SER A 1 74 ? -7.316 -13.773 13.812 1 82.94 74 SER A O 1
ATOM 577 N N . ASP A 1 75 ? -8.711 -11.945 13.938 1 74.88 75 ASP A N 1
ATOM 578 C CA . ASP A 1 75 ? -8.945 -12.125 15.359 1 74.88 75 ASP A CA 1
ATOM 579 C C . ASP A 1 75 ? -9.68 -13.438 15.633 1 74.88 75 ASP A C 1
ATOM 581 O O . ASP A 1 75 ? -9.523 -14.039 16.703 1 74.88 75 ASP A O 1
ATOM 585 N N . SER A 1 76 ? -10.461 -13.844 14.727 1 78.94 76 SER A N 1
ATOM 586 C CA . SER A 1 76 ? -11.211 -15.086 14.867 1 78.94 76 SER A CA 1
ATOM 587 C C . SER A 1 76 ? -10.359 -16.297 14.461 1 78.94 76 SER A C 1
ATOM 589 O O . SER A 1 76 ? -10.844 -17.422 14.445 1 78.94 76 SER A O 1
ATOM 591 N N . GLY A 1 77 ? -9.133 -16.016 13.992 1 84 77 GLY A N 1
ATOM 592 C CA . GLY A 1 77 ? -8.219 -17.094 13.664 1 84 77 GLY A CA 1
ATOM 593 C C . GLY A 1 77 ? -8.266 -17.5 12.203 1 84 77 GLY A C 1
ATOM 594 O O . GLY A 1 77 ? -7.691 -18.531 11.82 1 84 77 GLY A O 1
ATOM 595 N N . GLU A 1 78 ? -8.93 -16.797 11.445 1 88.12 78 GLU A N 1
ATOM 596 C CA . GLU A 1 78 ? -8.992 -17.094 10.016 1 88.12 78 GLU A CA 1
ATOM 597 C C . GLU A 1 78 ? -7.773 -16.531 9.289 1 88.12 78 GLU A C 1
ATOM 599 O O . GLU A 1 78 ? -7.309 -15.43 9.578 1 88.12 78 GLU A O 1
ATOM 604 N N . GLU A 1 79 ? -7.336 -17.344 8.336 1 92.62 79 GLU A N 1
ATOM 605 C CA . GLU A 1 79 ? -6.195 -16.906 7.547 1 92.62 79 GLU A CA 1
ATOM 606 C C . GLU A 1 79 ? -6.617 -15.852 6.52 1 92.62 79 GLU A C 1
ATOM 608 O O . GLU A 1 79 ? -7.645 -16 5.855 1 92.62 79 GLU A O 1
ATOM 613 N N . ILE A 1 80 ? -5.855 -14.812 6.496 1 92.88 80 ILE A N 1
ATOM 614 C CA . ILE A 1 80 ? -5.992 -13.773 5.48 1 92.88 80 ILE A CA 1
ATOM 615 C C . ILE A 1 80 ? -4.719 -13.695 4.645 1 92.88 80 ILE A C 1
ATOM 617 O O . ILE A 1 80 ? -3.627 -13.5 5.184 1 92.88 80 ILE A O 1
ATOM 621 N N . ILE A 1 81 ? -4.883 -13.898 3.363 1 95.44 81 ILE A N 1
ATOM 622 C CA . ILE A 1 81 ? -3.727 -13.82 2.475 1 95.44 81 ILE A CA 1
ATOM 623 C C . ILE A 1 81 ? -3.645 -12.43 1.852 1 95.44 81 ILE A C 1
ATOM 625 O O . ILE A 1 81 ? -4.621 -11.938 1.274 1 95.44 81 ILE A O 1
ATOM 629 N N . HIS A 1 82 ? -2.498 -11.781 1.931 1 93.31 82 HIS A N 1
ATOM 630 C CA . HIS A 1 82 ? -2.326 -10.398 1.5 1 93.31 82 HIS A CA 1
ATOM 631 C C . HIS A 1 82 ? -1.617 -10.32 0.151 1 93.31 82 HIS A C 1
ATOM 633 O O . HIS A 1 82 ? -1.628 -9.281 -0.505 1 93.31 82 HIS A O 1
ATOM 639 N N . GLY A 1 83 ? -0.984 -11.461 -0.193 1 94.94 83 GLY A N 1
ATOM 640 C CA . GLY A 1 83 ? -0.332 -11.406 -1.491 1 94.94 83 GLY A CA 1
ATOM 641 C C . GLY A 1 83 ? 0.541 -12.617 -1.771 1 94.94 83 GLY A C 1
ATOM 642 O O . GLY A 1 83 ? 0.788 -13.43 -0.879 1 94.94 83 GLY A O 1
ATOM 643 N N . PHE A 1 84 ? 0.901 -12.695 -3.078 1 97.12 84 PHE A N 1
ATOM 644 C CA . PHE A 1 84 ? 1.855 -13.672 -3.59 1 97.12 84 PHE A CA 1
ATOM 645 C C . PHE A 1 84 ? 3.029 -12.977 -4.273 1 97.12 84 PHE A C 1
ATOM 647 O O . PHE A 1 84 ? 2.84 -11.992 -4.988 1 97.12 84 PHE A O 1
ATOM 654 N N . TYR A 1 85 ? 4.113 -13.469 -4.004 1 97.19 85 TYR A N 1
ATOM 655 C CA . TYR A 1 85 ? 5.316 -12.812 -4.508 1 97.19 85 TYR A CA 1
ATOM 656 C C . TYR A 1 85 ? 6.137 -13.758 -5.371 1 97.19 85 TYR A C 1
ATOM 658 O O . TYR A 1 85 ? 6.445 -14.883 -4.953 1 97.19 85 TYR A O 1
ATOM 666 N N . LEU A 1 86 ? 6.445 -13.297 -6.512 1 96.31 86 LEU A N 1
ATOM 667 C CA . LEU A 1 86 ? 7.152 -14.039 -7.547 1 96.31 86 LEU A CA 1
ATOM 668 C C . LEU A 1 86 ? 8.586 -13.531 -7.699 1 96.31 86 LEU A C 1
ATOM 670 O O . LEU A 1 86 ? 8.953 -12.516 -7.109 1 96.31 86 LEU A O 1
ATOM 674 N N . PRO A 1 87 ? 9.391 -14.312 -8.469 1 95.06 87 PRO A N 1
ATOM 675 C CA . PRO A 1 87 ? 10.758 -13.852 -8.695 1 95.06 87 PRO A CA 1
ATOM 676 C C . PRO A 1 87 ? 10.82 -12.398 -9.18 1 95.06 87 PRO A C 1
ATOM 678 O O . PRO A 1 87 ? 10.07 -12.016 -10.078 1 95.06 87 PRO A O 1
ATOM 681 N N . GLY A 1 88 ? 11.672 -11.641 -8.508 1 93.94 88 GLY A N 1
ATOM 682 C CA . GLY A 1 88 ? 11.789 -10.227 -8.828 1 93.94 88 GLY A CA 1
ATOM 683 C C . GLY A 1 88 ? 11.086 -9.328 -7.824 1 93.94 88 GLY A C 1
ATOM 684 O O . GLY A 1 88 ? 11.406 -8.148 -7.707 1 93.94 88 GLY A O 1
ATOM 685 N N . ASP A 1 89 ? 10.164 -9.852 -7.113 1 95.38 89 ASP A N 1
ATOM 686 C CA . ASP A 1 89 ? 9.453 -9.086 -6.102 1 95.38 89 ASP A CA 1
ATOM 687 C C . ASP A 1 89 ? 10.305 -8.883 -4.852 1 95.38 89 ASP A C 1
ATOM 689 O O . ASP A 1 89 ? 11.18 -9.711 -4.555 1 95.38 89 ASP A O 1
ATOM 693 N N . VAL A 1 90 ? 10 -7.781 -4.199 1 96.31 90 VAL A N 1
ATOM 694 C CA . VAL A 1 90 ? 10.711 -7.449 -2.969 1 96.31 90 VAL A CA 1
ATOM 695 C C . VAL A 1 90 ? 9.742 -7.453 -1.793 1 96.31 90 VAL A C 1
ATOM 697 O O . VAL A 1 90 ? 8.625 -6.949 -1.903 1 96.31 90 VAL A O 1
ATOM 700 N N . VAL A 1 91 ? 10.203 -8.07 -0.645 1 96.38 91 VAL A N 1
ATOM 701 C CA . VAL A 1 91 ? 9.328 -8.172 0.519 1 96.38 91 VAL A CA 1
ATOM 702 C C . VAL A 1 91 ? 10.078 -7.727 1.771 1 96.38 91 VAL A C 1
ATOM 704 O O . VAL A 1 91 ? 11.297 -7.566 1.747 1 96.38 91 VAL A O 1
ATOM 707 N N . GLY A 1 92 ? 9.297 -7.414 2.801 1 95.88 92 GLY A N 1
ATOM 708 C CA . GLY A 1 92 ? 9.891 -7.09 4.09 1 95.88 92 GLY A CA 1
ATOM 709 C C . GLY A 1 92 ? 9.68 -5.641 4.492 1 95.88 92 GLY A C 1
ATOM 710 O O . GLY A 1 92 ? 9.961 -5.262 5.633 1 95.88 92 GLY A O 1
ATOM 711 N N . PHE A 1 93 ? 9.102 -4.82 3.604 1 93.12 93 PHE A N 1
ATOM 712 C CA . PHE A 1 93 ? 8.953 -3.396 3.875 1 93.12 93 PHE A CA 1
ATOM 713 C C . PHE A 1 93 ? 8.023 -3.168 5.059 1 93.12 93 PHE A C 1
ATOM 715 O O . PHE A 1 93 ? 8.055 -2.105 5.688 1 93.12 93 PHE A O 1
ATOM 722 N N . ASP A 1 94 ? 7.223 -4.121 5.352 1 88.75 94 ASP A N 1
ATOM 723 C CA . ASP A 1 94 ? 6.223 -3.986 6.406 1 88.75 94 ASP A CA 1
ATOM 724 C C . ASP A 1 94 ? 6.879 -3.949 7.785 1 88.75 94 ASP A C 1
ATOM 726 O O . ASP A 1 94 ? 6.242 -3.584 8.773 1 88.75 94 ASP A O 1
ATOM 730 N N . GLY A 1 95 ? 8.109 -4.262 7.914 1 90.5 95 GLY A N 1
ATOM 731 C CA . GLY A 1 95 ? 8.805 -4.289 9.188 1 90.5 95 GLY A CA 1
ATOM 732 C C . GLY A 1 95 ? 9.469 -2.969 9.539 1 90.5 95 GLY A C 1
ATOM 733 O O . GLY A 1 95 ? 9.922 -2.775 10.664 1 90.5 95 GLY A O 1
ATOM 734 N N . LEU A 1 96 ? 9.492 -2.084 8.602 1 89.19 96 LEU A N 1
ATOM 735 C CA . LEU A 1 96 ? 10.328 -0.892 8.719 1 89.19 96 LEU A CA 1
ATOM 736 C C . LEU A 1 96 ? 9.82 0.018 9.836 1 89.19 96 LEU A C 1
ATOM 738 O O . LEU A 1 96 ? 10.609 0.565 10.609 1 89.19 96 LEU A O 1
ATOM 742 N N . LEU A 1 97 ? 8.516 0.119 9.938 1 82.56 97 LEU A N 1
ATOM 743 C CA . LEU A 1 97 ? 7.926 1.089 10.852 1 82.56 97 LEU A CA 1
ATOM 744 C C . LEU A 1 97 ? 8.039 0.617 12.297 1 82.56 97 LEU A C 1
ATOM 746 O O . LEU A 1 97 ? 8.57 1.337 13.148 1 82.56 97 LEU A O 1
ATOM 750 N N . ASP A 1 98 ? 7.668 -0.592 12.602 1 86.75 98 ASP A N 1
ATOM 751 C CA . ASP A 1 98 ? 7.57 -1.108 13.961 1 86.75 98 ASP A CA 1
ATOM 752 C C . ASP A 1 98 ? 8.828 -1.89 14.336 1 86.75 98 ASP A C 1
ATOM 754 O O . ASP A 1 98 ? 8.906 -2.455 15.43 1 86.75 98 ASP A O 1
ATOM 758 N N . GLU A 1 99 ? 9.75 -1.981 13.438 1 91.75 99 GLU A N 1
ATOM 759 C CA . GLU A 1 99 ? 10.992 -2.725 13.633 1 91.75 99 GLU A CA 1
ATOM 760 C C . GLU A 1 99 ? 10.719 -4.207 13.875 1 91.75 99 GLU A C 1
ATOM 762 O O . GLU A 1 99 ? 11.445 -4.871 14.609 1 91.75 99 GLU A O 1
ATOM 767 N N . SER A 1 100 ? 9.609 -4.652 13.438 1 96.62 100 SER A N 1
ATOM 768 C CA . SER A 1 100 ? 9.203 -6.051 13.398 1 96.62 100 SER A CA 1
ATOM 769 C C . SER A 1 100 ? 8.328 -6.344 12.188 1 96.62 100 SER A C 1
ATOM 771 O O . SER A 1 100 ? 7.492 -5.516 11.805 1 96.62 100 SER A O 1
ATOM 773 N N . TYR A 1 101 ? 8.547 -7.5 11.602 1 96.19 101 TYR A N 1
ATOM 774 C CA . TYR A 1 101 ? 7.699 -7.875 10.477 1 96.19 101 TYR A CA 1
ATOM 775 C C . TYR A 1 101 ? 6.242 -8 10.914 1 96.19 101 TYR A C 1
ATOM 777 O O . TYR A 1 101 ? 5.957 -8.531 11.992 1 96.19 101 TYR A O 1
ATOM 785 N N . GLN A 1 102 ? 5.359 -7.57 10.164 1 93.81 102 GLN A N 1
ATOM 786 C CA . GLN A 1 102 ? 3.955 -7.488 10.562 1 93.81 102 GLN A CA 1
ATOM 787 C C . GLN A 1 102 ? 3.17 -8.695 10.055 1 93.81 102 GLN A C 1
ATOM 789 O O . GLN A 1 102 ? 2.082 -8.984 10.555 1 93.81 102 GLN A O 1
ATOM 794 N N . PHE A 1 103 ? 3.707 -9.367 9.055 1 94.94 103 PHE A N 1
ATOM 795 C CA . PHE A 1 103 ? 3.014 -10.477 8.414 1 94.94 103 PHE A CA 1
ATOM 796 C C . PHE A 1 103 ? 3.916 -11.703 8.336 1 94.94 103 PHE A C 1
ATOM 798 O O . PHE A 1 103 ? 5.133 -11.602 8.5 1 94.94 103 PHE A O 1
ATOM 805 N N . ASN A 1 104 ? 3.248 -12.828 8.156 1 97.56 104 ASN A N 1
ATOM 806 C CA . ASN A 1 104 ? 3.994 -14.055 7.891 1 97.56 104 ASN A CA 1
ATOM 807 C C . ASN A 1 104 ? 4.336 -14.195 6.41 1 97.56 104 ASN A C 1
ATOM 809 O O . ASN A 1 104 ? 3.527 -13.852 5.547 1 97.56 104 ASN A O 1
ATOM 813 N N . MET A 1 105 ? 5.496 -14.625 6.184 1 98.31 105 MET A N 1
ATOM 814 C CA . MET A 1 105 ? 5.957 -14.906 4.824 1 98.31 105 MET A CA 1
ATOM 815 C C . MET A 1 105 ? 6.352 -16.375 4.676 1 98.31 105 MET A C 1
ATOM 817 O O . MET A 1 105 ? 7.344 -16.812 5.258 1 98.31 105 MET A O 1
ATOM 821 N N . GLN A 1 106 ? 5.605 -17.109 3.85 1 98.56 106 GLN A N 1
ATOM 822 C CA . GLN A 1 106 ? 5.797 -18.562 3.756 1 98.56 106 GLN A CA 1
ATOM 823 C C . GLN A 1 106 ? 6.07 -18.984 2.316 1 98.56 106 GLN A C 1
ATOM 825 O O . GLN A 1 106 ? 5.445 -18.469 1.384 1 98.56 106 GLN A O 1
ATOM 830 N N . ALA A 1 107 ? 6.996 -19.922 2.178 1 98.62 107 ALA A N 1
ATOM 831 C CA . ALA A 1 107 ? 7.309 -20.453 0.854 1 98.62 107 ALA A CA 1
ATOM 832 C C . ALA A 1 107 ? 6.254 -21.469 0.409 1 98.62 107 ALA A C 1
ATOM 834 O O . ALA A 1 107 ? 5.875 -22.359 1.175 1 98.62 107 ALA A O 1
ATOM 835 N N . LEU A 1 108 ? 5.777 -21.297 -0.816 1 97.56 108 LEU A N 1
ATOM 836 C CA . LEU A 1 108 ? 4.809 -22.234 -1.379 1 97.56 108 LEU A CA 1
ATOM 837 C C . LEU A 1 108 ? 5.508 -23.344 -2.166 1 97.56 108 LEU A C 1
ATOM 839 O O . LEU A 1 108 ? 4.879 -24.328 -2.561 1 97.56 108 LEU A O 1
ATOM 843 N N . ASP A 1 109 ? 6.766 -23.219 -2.416 1 95.44 109 ASP A N 1
ATOM 844 C CA . ASP A 1 109 ? 7.699 -24.188 -2.982 1 95.44 109 ASP A CA 1
ATOM 845 C C . ASP A 1 109 ? 9.133 -23.859 -2.588 1 95.44 109 ASP A C 1
ATOM 847 O O . ASP A 1 109 ? 9.367 -23.078 -1.676 1 95.44 109 ASP A O 1
ATOM 851 N N . SER A 1 110 ? 10.07 -24.641 -3.184 1 96.62 110 SER A N 1
ATOM 852 C CA . SER A 1 110 ? 11.461 -24.281 -2.938 1 96.62 110 SER A CA 1
ATOM 853 C C . SER A 1 110 ? 11.758 -22.875 -3.406 1 96.62 110 SER A C 1
ATOM 855 O O . SER A 1 110 ? 11.57 -22.547 -4.578 1 96.62 110 SER A O 1
ATOM 857 N N . THR A 1 111 ? 12.117 -22.016 -2.438 1 97.25 111 THR A N 1
ATOM 858 C CA . THR A 1 111 ? 12.227 -20.594 -2.713 1 97.25 111 THR A CA 1
ATOM 859 C C . THR A 1 111 ? 13.602 -20.062 -2.301 1 97.25 111 THR A C 1
ATOM 861 O O . THR A 1 111 ? 14.094 -20.375 -1.214 1 97.25 111 THR A O 1
ATOM 864 N N . SER A 1 112 ? 14.227 -19.391 -3.195 1 96.69 112 SER A N 1
ATOM 865 C CA . SER A 1 112 ? 15.469 -18.703 -2.908 1 96.69 112 SER A CA 1
ATOM 866 C C . SER A 1 112 ? 15.266 -17.188 -2.895 1 96.69 112 SER A C 1
ATOM 868 O O . SER A 1 112 ? 14.484 -16.656 -3.682 1 96.69 112 SER A O 1
ATOM 870 N N . VAL A 1 113 ? 15.992 -16.516 -1.945 1 96.94 113 VAL A N 1
ATOM 871 C CA . VAL A 1 113 ? 15.859 -15.062 -1.834 1 96.94 113 VAL A CA 1
ATOM 872 C C . VAL A 1 113 ? 17.25 -14.43 -1.714 1 96.94 113 VAL A C 1
ATOM 874 O O . VAL A 1 113 ? 18.203 -15.086 -1.284 1 96.94 113 VAL A O 1
ATOM 877 N N . CYS A 1 114 ? 17.359 -13.211 -2.227 1 96.69 114 CYS A N 1
ATOM 878 C CA . CYS A 1 114 ? 18.469 -12.336 -1.894 1 96.69 114 CYS A CA 1
ATOM 879 C C . CYS A 1 114 ? 18.188 -11.547 -0.623 1 96.69 114 CYS A C 1
ATOM 881 O O . CYS A 1 114 ? 17.266 -10.734 -0.585 1 96.69 114 CYS A O 1
ATOM 883 N N . ASN A 1 115 ? 18.953 -11.867 0.318 1 97.19 115 ASN A N 1
ATOM 884 C CA . ASN A 1 115 ? 18.812 -11.18 1.596 1 97.19 115 ASN A CA 1
ATOM 885 C C . ASN A 1 115 ? 19.625 -9.883 1.619 1 97.19 115 ASN A C 1
ATOM 887 O O . ASN A 1 115 ? 20.828 -9.891 1.414 1 97.19 115 ASN A O 1
ATOM 891 N N . LEU A 1 116 ? 18.938 -8.812 1.897 1 97.25 116 LEU A N 1
ATOM 892 C CA . LEU A 1 116 ? 19.594 -7.512 1.983 1 97.25 116 LEU A CA 1
ATOM 893 C C . LEU A 1 116 ? 19.438 -6.914 3.379 1 97.25 116 LEU A C 1
ATOM 895 O O . LEU A 1 116 ? 18.406 -6.305 3.688 1 97.25 116 LEU A O 1
ATOM 899 N N . PRO A 1 117 ? 20.484 -7.086 4.18 1 97.88 117 PRO A N 1
ATOM 900 C CA . PRO A 1 117 ? 20.406 -6.402 5.469 1 97.88 117 PRO A CA 1
ATOM 901 C C . PRO A 1 117 ? 20.047 -4.922 5.328 1 97.88 117 PRO A C 1
ATOM 903 O O . PRO A 1 117 ? 20.719 -4.191 4.59 1 97.88 117 PRO A O 1
ATOM 906 N N . TYR A 1 118 ? 19.031 -4.504 6.035 1 96.06 118 TYR A N 1
ATOM 907 C CA . TYR A 1 118 ? 18.453 -3.191 5.746 1 96.06 118 TYR A CA 1
ATOM 908 C C . TYR A 1 118 ? 19.438 -2.08 6.109 1 96.06 118 TYR A C 1
ATOM 910 O O . TYR A 1 118 ? 19.5 -1.053 5.43 1 96.06 118 TYR A O 1
ATOM 918 N N . ASP A 1 119 ? 20.156 -2.258 7.203 1 95.19 119 ASP A N 1
ATOM 919 C CA . ASP A 1 119 ? 21.141 -1.24 7.59 1 95.19 119 ASP A CA 1
ATOM 920 C C . ASP A 1 119 ? 22.141 -0.991 6.473 1 95.19 119 ASP A C 1
ATOM 922 O O . ASP A 1 119 ? 22.453 0.158 6.152 1 95.19 119 ASP A O 1
ATOM 926 N N . LYS A 1 120 ? 22.594 -2.035 5.812 1 97.44 120 LYS A N 1
ATOM 927 C CA . LYS A 1 120 ? 23.547 -1.916 4.711 1 97.44 120 LYS A CA 1
ATOM 928 C C . LYS A 1 120 ? 22.875 -1.323 3.473 1 97.44 120 LYS A C 1
ATOM 930 O O . LYS A 1 120 ? 23.453 -0.492 2.779 1 97.44 120 LYS A O 1
ATOM 935 N N . LEU A 1 121 ? 21.641 -1.771 3.217 1 96.12 121 LEU A N 1
ATOM 936 C CA . LEU A 1 121 ? 20.906 -1.258 2.07 1 96.12 121 LEU A CA 1
ATOM 937 C C . LEU A 1 121 ? 20.641 0.236 2.219 1 96.12 121 LEU A C 1
ATOM 939 O O . LEU A 1 121 ? 20.844 1.004 1.273 1 96.12 121 LEU A O 1
ATOM 943 N N . SER A 1 122 ? 20.203 0.591 3.393 1 93.19 122 SER A N 1
ATOM 944 C CA . SER A 1 122 ? 19.922 1.994 3.684 1 93.19 122 SER A CA 1
ATOM 945 C C . SER A 1 122 ? 21.172 2.85 3.518 1 93.19 122 SER A C 1
ATOM 947 O O . SER A 1 122 ? 21.125 3.914 2.896 1 93.19 122 SER A O 1
ATOM 949 N N . ASP A 1 123 ? 22.266 2.377 3.994 1 94.62 123 ASP A N 1
ATOM 950 C CA . ASP A 1 123 ? 23.531 3.094 3.863 1 94.62 123 ASP A CA 1
ATOM 951 C C . ASP A 1 123 ? 23.922 3.25 2.395 1 94.62 123 ASP A C 1
ATOM 953 O O . ASP A 1 123 ? 24.328 4.332 1.969 1 94.62 123 ASP A O 1
ATOM 957 N N . LEU A 1 124 ? 23.812 2.191 1.737 1 95.25 124 LEU A N 1
ATOM 958 C CA . LEU A 1 124 ? 24.172 2.213 0.325 1 95.25 124 LEU A CA 1
ATOM 959 C C . LEU A 1 124 ? 23.281 3.166 -0.455 1 95.25 124 LEU A C 1
ATOM 961 O O . LEU A 1 124 ? 23.75 3.869 -1.354 1 95.25 124 LEU A O 1
ATOM 965 N N . SER A 1 125 ? 22 3.193 -0.12 1 93.75 125 SER A N 1
ATOM 966 C CA . SER A 1 125 ? 21.031 4.035 -0.822 1 93.75 125 SER A CA 1
ATOM 967 C C . SER A 1 125 ? 21.344 5.516 -0.609 1 93.75 125 SER A C 1
ATOM 969 O O . SER A 1 125 ? 20.938 6.359 -1.418 1 93.75 125 SER A O 1
ATOM 971 N N . GLN A 1 126 ? 22 5.836 0.465 1 91.19 126 GLN A N 1
ATOM 972 C CA . GLN A 1 126 ? 22.406 7.211 0.719 1 91.19 126 GLN A CA 1
ATOM 973 C C . GLN A 1 126 ? 23.578 7.613 -0.177 1 91.19 126 GLN A C 1
ATOM 975 O O . GLN A 1 126 ? 23.781 8.797 -0.454 1 91.19 126 GLN A O 1
ATOM 980 N N . GLN A 1 127 ? 24.297 6.645 -0.574 1 92.44 127 GLN A N 1
ATOM 981 C CA . GLN A 1 127 ? 25.484 6.895 -1.39 1 92.44 127 GLN A CA 1
ATOM 982 C C . GLN A 1 127 ? 25.156 6.824 -2.877 1 92.44 127 GLN A C 1
ATOM 984 O O . GLN A 1 127 ? 25.859 7.398 -3.707 1 92.44 127 GLN A O 1
ATOM 989 N N . ILE A 1 128 ? 24.172 6.109 -3.152 1 93.81 128 ILE A N 1
ATOM 990 C CA . ILE A 1 128 ? 23.781 5.879 -4.539 1 93.81 128 ILE A CA 1
ATOM 991 C C . ILE A 1 128 ? 22.359 6.391 -4.766 1 93.81 128 ILE A C 1
ATOM 993 O O . ILE A 1 128 ? 21.391 5.652 -4.59 1 93.81 128 ILE A O 1
ATOM 997 N N . PRO A 1 129 ? 22.203 7.578 -5.293 1 90.62 129 PRO A N 1
ATOM 998 C CA . PRO A 1 129 ? 20.891 8.188 -5.461 1 90.62 129 PRO A CA 1
ATOM 999 C C . PRO A 1 129 ? 19.953 7.336 -6.312 1 90.62 129 PRO A C 1
ATOM 1001 O O . PRO A 1 129 ? 18.766 7.227 -6.004 1 90.62 129 PRO A O 1
ATOM 1004 N N . SER A 1 130 ? 20.438 6.707 -7.285 1 92.25 130 SER A N 1
ATOM 1005 C CA . SER A 1 130 ? 19.609 5.875 -8.148 1 92.25 130 SER A CA 1
ATOM 1006 C C . SER A 1 130 ? 19.062 4.672 -7.391 1 92.25 130 SER A C 1
ATOM 1008 O O . SER A 1 130 ? 17.953 4.207 -7.672 1 92.25 130 SER A O 1
ATOM 1010 N N . LEU A 1 131 ? 19.797 4.176 -6.477 1 94.12 131 LEU A N 1
ATOM 1011 C CA . LEU A 1 131 ? 19.312 3.072 -5.656 1 94.12 131 LEU A CA 1
ATOM 1012 C C . LEU A 1 131 ? 18.188 3.527 -4.738 1 94.12 131 LEU A C 1
ATOM 1014 O O . LEU A 1 131 ? 17.188 2.822 -4.574 1 94.12 131 LEU A O 1
ATOM 1018 N N . ASN A 1 132 ? 18.344 4.684 -4.152 1 92.94 132 ASN A N 1
ATOM 1019 C CA . ASN A 1 132 ? 17.281 5.254 -3.334 1 92.94 132 ASN A CA 1
ATOM 1020 C C . ASN A 1 132 ? 16 5.457 -4.141 1 92.94 132 ASN A C 1
ATOM 1022 O O . ASN A 1 132 ? 14.914 5.105 -3.68 1 92.94 132 ASN A O 1
ATOM 1026 N N . GLN A 1 133 ? 16.172 5.914 -5.305 1 89.31 133 GLN A N 1
ATOM 1027 C CA . GLN A 1 133 ? 15.039 6.109 -6.199 1 89.31 133 GLN A CA 1
ATOM 1028 C C . GLN A 1 133 ? 14.359 4.781 -6.527 1 89.31 133 GLN A C 1
ATOM 1030 O O . GLN A 1 133 ? 13.133 4.707 -6.598 1 89.31 133 GLN A O 1
ATOM 1035 N N . GLN A 1 134 ? 15.148 3.799 -6.695 1 91.31 134 GLN A N 1
ATOM 1036 C CA . GLN A 1 134 ? 14.602 2.484 -7.016 1 91.31 134 GLN A CA 1
ATOM 1037 C C . GLN A 1 134 ? 13.828 1.905 -5.832 1 91.31 134 GLN A C 1
ATOM 1039 O O . GLN A 1 134 ? 12.773 1.291 -6.012 1 91.31 134 GLN A O 1
ATOM 1044 N N . ILE A 1 135 ? 14.344 2.092 -4.664 1 92.75 135 ILE A N 1
ATOM 1045 C CA . ILE A 1 135 ? 13.664 1.625 -3.461 1 92.75 135 ILE A CA 1
ATOM 1046 C C . ILE A 1 135 ? 12.297 2.293 -3.354 1 92.75 135 ILE A C 1
ATOM 1048 O O . ILE A 1 135 ? 11.281 1.621 -3.133 1 92.75 135 ILE A O 1
ATOM 1052 N N . ILE A 1 136 ? 12.234 3.523 -3.559 1 90.5 136 ILE A N 1
ATOM 1053 C CA . ILE A 1 136 ? 10.992 4.297 -3.496 1 90.5 136 ILE A CA 1
ATOM 1054 C C . ILE A 1 136 ? 10.047 3.84 -4.602 1 90.5 136 ILE A C 1
ATOM 1056 O O . ILE A 1 136 ? 8.844 3.689 -4.375 1 90.5 136 ILE A O 1
ATOM 1060 N N . ALA A 1 137 ? 10.609 3.615 -5.762 1 90.38 137 ALA A N 1
ATOM 1061 C CA . ALA A 1 137 ? 9.805 3.154 -6.891 1 90.38 137 ALA A CA 1
ATOM 1062 C C . ALA A 1 137 ? 9.164 1.801 -6.59 1 90.38 137 ALA A C 1
ATOM 1064 O O . ALA A 1 137 ? 7.996 1.577 -6.906 1 90.38 137 ALA A O 1
ATOM 1065 N N . VAL A 1 138 ? 9.906 0.921 -6.02 1 92.06 138 VAL A N 1
ATOM 1066 C CA . VAL A 1 138 ? 9.406 -0.406 -5.672 1 92.06 138 VAL A CA 1
ATOM 1067 C C . VAL A 1 138 ? 8.273 -0.282 -4.656 1 92.06 138 VAL A C 1
ATOM 1069 O O . VAL A 1 138 ? 7.246 -0.95 -4.781 1 92.06 138 VAL A O 1
ATOM 1072 N N . MET A 1 139 ? 8.398 0.565 -3.709 1 92.38 139 MET A N 1
ATOM 1073 C CA . MET A 1 139 ? 7.355 0.778 -2.709 1 92.38 139 MET A CA 1
ATOM 1074 C C . MET A 1 139 ? 6.121 1.418 -3.336 1 92.38 139 MET A C 1
ATOM 1076 O O . MET A 1 139 ? 4.988 1.046 -3.012 1 92.38 139 MET A O 1
ATOM 1080 N N . SER A 1 140 ? 6.379 2.365 -4.164 1 91.56 140 SER A N 1
ATOM 1081 C CA . SER A 1 140 ? 5.27 3 -4.875 1 91.56 140 SER A CA 1
ATOM 1082 C C . SER A 1 140 ? 4.48 1.984 -5.688 1 91.56 140 SER A C 1
ATOM 1084 O O . SER A 1 140 ? 3.246 2.02 -5.707 1 91.56 140 SER A O 1
ATOM 1086 N N . LYS A 1 141 ? 5.16 1.11 -6.344 1 90.56 141 LYS A N 1
ATOM 1087 C CA . LYS A 1 141 ? 4.516 0.045 -7.105 1 90.56 141 LYS A CA 1
ATOM 1088 C C . LYS A 1 141 ? 3.658 -0.838 -6.203 1 90.56 141 LYS A C 1
ATOM 1090 O O . LYS A 1 141 ? 2.541 -1.207 -6.57 1 90.56 141 LYS A O 1
ATOM 1095 N N . LYS A 1 142 ? 4.152 -1.116 -5.059 1 91.69 142 LYS A N 1
ATOM 1096 C CA . LYS A 1 142 ? 3.404 -1.921 -4.094 1 91.69 142 LYS A CA 1
ATOM 1097 C C . LYS A 1 142 ? 2.137 -1.202 -3.643 1 91.69 142 LYS A C 1
ATOM 1099 O O . LYS A 1 142 ? 1.082 -1.824 -3.496 1 91.69 142 LYS A O 1
ATOM 1104 N N . LEU A 1 143 ? 2.27 0.063 -3.387 1 91.06 143 LEU A N 1
ATOM 1105 C CA . LEU A 1 143 ? 1.104 0.857 -3.012 1 91.06 143 LEU A CA 1
ATOM 1106 C C . LEU A 1 143 ? 0.034 0.798 -4.098 1 91.06 143 LEU A C 1
ATOM 1108 O O . LEU A 1 143 ? -1.15 0.633 -3.797 1 91.06 143 LEU A O 1
ATOM 1112 N N . GLN A 1 144 ? 0.463 0.888 -5.301 1 88 144 GLN A N 1
ATOM 1113 C CA . GLN A 1 144 ? -0.465 0.835 -6.426 1 88 144 GLN A CA 1
ATOM 1114 C C . GLN A 1 144 ? -1.128 -0.535 -6.531 1 88 144 GLN A C 1
ATOM 1116 O O . GLN A 1 144 ? -2.342 -0.63 -6.723 1 88 144 GLN A O 1
ATOM 1121 N N . PHE A 1 145 ? -0.354 -1.542 -6.352 1 86.69 145 PHE A N 1
ATOM 1122 C CA . PHE A 1 145 ? -0.873 -2.904 -6.41 1 86.69 145 PHE A CA 1
ATOM 1123 C C . PHE A 1 145 ? -1.917 -3.129 -5.32 1 86.69 145 PHE A C 1
ATOM 1125 O O . PHE A 1 145 ? -2.965 -3.727 -5.574 1 86.69 145 PHE A O 1
ATOM 1132 N N . ASN A 1 146 ? -1.643 -2.67 -4.184 1 88.56 146 ASN A N 1
ATOM 1133 C CA . ASN A 1 146 ? -2.57 -2.828 -3.068 1 88.56 146 ASN A CA 1
ATOM 1134 C C . ASN A 1 146 ? -3.885 -2.098 -3.326 1 88.56 146 ASN A C 1
ATOM 1136 O O . ASN A 1 146 ? -4.957 -2.602 -2.988 1 88.56 146 ASN A O 1
ATOM 1140 N N . ARG A 1 147 ? -3.795 -0.986 -3.92 1 85.88 147 ARG A N 1
ATOM 1141 C CA . ARG A 1 147 ? -5 -0.225 -4.23 1 85.88 147 ARG A CA 1
ATOM 1142 C C . ARG A 1 147 ? -5.848 -0.942 -5.277 1 85.88 147 ARG A C 1
ATOM 1144 O O . ARG A 1 147 ? -7.07 -1.003 -5.156 1 85.88 147 ARG A O 1
ATOM 1151 N N . LEU A 1 148 ? -5.215 -1.497 -6.277 1 83.31 148 LEU A N 1
ATOM 1152 C CA . LEU A 1 148 ? -5.926 -2.244 -7.309 1 83.31 148 LEU A CA 1
ATOM 1153 C C . LEU A 1 148 ? -6.605 -3.475 -6.719 1 83.31 148 LEU A C 1
ATOM 1155 O O . LEU A 1 148 ? -7.715 -3.834 -7.121 1 83.31 148 LEU A O 1
ATOM 1159 N N . HIS A 1 149 ? -5.926 -4.07 -5.781 1 85.31 149 HIS A N 1
ATOM 1160 C CA . HIS A 1 149 ? -6.508 -5.223 -5.102 1 85.31 149 HIS A CA 1
ATOM 1161 C C . HIS A 1 149 ? -7.77 -4.832 -4.336 1 85.31 149 HIS A C 1
ATOM 1163 O O . HIS A 1 149 ? -8.781 -5.531 -4.402 1 85.31 149 HIS A O 1
ATOM 1169 N N . SER A 1 150 ? -7.734 -3.766 -3.617 1 84.56 150 SER A N 1
ATOM 1170 C CA . SER A 1 150 ? -8.906 -3.289 -2.889 1 84.56 150 SER A CA 1
ATOM 1171 C C . SER A 1 150 ? -10.062 -2.99 -3.836 1 84.56 150 SER A C 1
ATOM 1173 O O . SER A 1 150 ? -11.211 -3.299 -3.533 1 84.56 150 SER A O 1
ATOM 1175 N N . GLU A 1 151 ? -9.703 -2.438 -4.914 1 83.19 151 GLU A N 1
ATOM 1176 C CA . GLU A 1 151 ? -10.719 -2.137 -5.918 1 83.19 151 GLU A CA 1
ATOM 1177 C C . GLU A 1 151 ? -11.414 -3.406 -6.395 1 83.19 151 GLU A C 1
ATOM 1179 O O . GLU A 1 151 ? -12.641 -3.424 -6.562 1 83.19 151 GLU A O 1
ATOM 1184 N N . LEU A 1 152 ? -10.648 -4.395 -6.609 1 84.25 152 LEU A N 1
ATOM 1185 C CA . LEU A 1 152 ? -11.172 -5.684 -7.047 1 84.25 152 LEU A CA 1
ATOM 1186 C C . LEU A 1 152 ? -12.164 -6.238 -6.031 1 84.25 152 LEU A C 1
ATOM 1188 O O . LEU A 1 152 ? -13.234 -6.715 -6.402 1 84.25 152 LEU A O 1
ATOM 1192 N N . LEU A 1 153 ? -11.867 -6.098 -4.77 1 82.62 153 LEU A N 1
ATOM 1193 C CA . LEU A 1 153 ? -12.664 -6.664 -3.691 1 82.62 153 LEU A CA 1
ATOM 1194 C C . LEU A 1 153 ? -13.961 -5.883 -3.504 1 82.62 153 LEU A C 1
ATOM 1196 O O . LEU A 1 153 ? -14.953 -6.426 -3.006 1 82.62 153 LEU A O 1
ATOM 1200 N N . ILE A 1 154 ? -13.969 -4.656 -3.859 1 76.5 154 ILE A N 1
ATOM 1201 C CA . ILE A 1 154 ? -15.117 -3.789 -3.637 1 76.5 154 ILE A CA 1
ATOM 1202 C C . ILE A 1 154 ? -16.078 -3.893 -4.82 1 76.5 154 ILE A C 1
ATOM 1204 O O . ILE A 1 154 ? -17.297 -3.982 -4.633 1 76.5 154 ILE A O 1
ATOM 1208 N N . LYS A 1 155 ? -15.641 -3.986 -6.012 1 78.69 155 LYS A N 1
ATOM 1209 C CA . LYS A 1 155 ? -16.5 -3.67 -7.152 1 78.69 155 LYS A CA 1
ATOM 1210 C C . LYS A 1 155 ? -16.703 -4.898 -8.031 1 78.69 155 LYS A C 1
ATOM 1212 O O . LYS A 1 155 ? -17.625 -4.926 -8.852 1 78.69 155 LYS A O 1
ATOM 1217 N N . ARG A 1 156 ? -15.945 -5.871 -7.875 1 81.69 156 ARG A N 1
ATOM 1218 C CA . ARG A 1 156 ? -15.977 -6.949 -8.859 1 81.69 156 ARG A CA 1
ATOM 1219 C C . ARG A 1 156 ? -16.641 -8.195 -8.289 1 81.69 156 ARG A C 1
ATOM 1221 O O . ARG A 1 156 ? -16.531 -8.469 -7.094 1 81.69 156 ARG A O 1
ATOM 1228 N N . ASN A 1 157 ? -17.281 -8.805 -9.266 1 88.38 157 ASN A N 1
ATOM 1229 C CA . ASN A 1 157 ? -17.875 -10.078 -8.859 1 88.38 157 ASN A CA 1
ATOM 1230 C C . ASN A 1 157 ? -16.844 -11.203 -8.898 1 88.38 157 ASN A C 1
ATOM 1232 O O . ASN A 1 157 ? -15.688 -10.984 -9.273 1 88.38 157 ASN A O 1
ATOM 1236 N N . ALA A 1 158 ? -17.297 -12.375 -8.555 1 93.12 158 ALA A N 1
ATOM 1237 C CA . ALA A 1 158 ? -16.406 -13.516 -8.383 1 93.12 158 ALA A CA 1
ATOM 1238 C C . ALA A 1 158 ? -15.703 -13.875 -9.695 1 93.12 158 ALA A C 1
ATOM 1240 O O . ALA A 1 158 ? -14.5 -14.141 -9.711 1 93.12 158 ALA A O 1
ATOM 1241 N N . ASP A 1 159 ? -16.469 -13.859 -10.797 1 94.56 159 ASP A N 1
ATOM 1242 C CA . ASP A 1 159 ? -15.891 -14.18 -12.102 1 94.56 159 ASP A CA 1
ATOM 1243 C C . ASP A 1 159 ? -14.797 -13.188 -12.484 1 94.56 159 ASP A C 1
ATOM 1245 O O . ASP A 1 159 ? -13.711 -13.586 -12.898 1 94.56 159 ASP A O 1
ATOM 1249 N N . GLN A 1 160 ? -15.102 -11.953 -12.273 1 93.19 160 GLN A N 1
ATOM 1250 C CA . GLN A 1 160 ? -14.172 -10.883 -12.609 1 93.19 160 GLN A CA 1
ATOM 1251 C C . GLN A 1 160 ? -12.914 -10.953 -11.742 1 93.19 160 GLN A C 1
ATOM 1253 O O . GLN A 1 160 ? -11.805 -10.758 -12.234 1 93.19 160 GLN A O 1
ATOM 1258 N N . ARG A 1 161 ? -13.102 -11.242 -10.492 1 94.25 161 ARG A N 1
ATOM 1259 C CA . ARG A 1 161 ? -11.977 -11.32 -9.562 1 94.25 161 ARG A CA 1
ATOM 1260 C C . ARG A 1 161 ? -11.008 -12.43 -9.961 1 94.25 161 ARG A C 1
ATOM 1262 O O . ARG A 1 161 ? -9.797 -12.219 -9.992 1 94.25 161 ARG A O 1
ATOM 1269 N N . VAL A 1 162 ? -11.555 -13.562 -10.312 1 96.81 162 VAL A N 1
ATOM 1270 C CA . VAL A 1 162 ? -10.719 -14.703 -10.68 1 96.81 162 VAL A CA 1
ATOM 1271 C C . VAL A 1 162 ? -10.008 -14.414 -11.992 1 96.81 162 VAL A C 1
ATOM 1273 O O . VAL A 1 162 ? -8.805 -14.648 -12.117 1 96.81 162 VAL A O 1
ATOM 1276 N N . ALA A 1 163 ? -10.719 -13.852 -12.922 1 96.38 163 ALA A N 1
ATOM 1277 C CA . ALA A 1 163 ? -10.125 -13.5 -14.211 1 96.38 163 ALA A CA 1
ATOM 1278 C C . ALA A 1 163 ? -9.008 -12.477 -14.039 1 96.38 163 ALA A C 1
ATOM 1280 O O . ALA A 1 163 ? -7.945 -12.602 -14.656 1 96.38 163 ALA A O 1
ATOM 1281 N N . HIS A 1 164 ? -9.289 -11.516 -13.227 1 94.31 164 HIS A N 1
ATOM 1282 C CA . HIS A 1 164 ? -8.289 -10.477 -12.977 1 94.31 164 HIS A CA 1
ATOM 1283 C C . HIS A 1 164 ? -7.035 -11.062 -12.336 1 94.31 164 HIS A C 1
ATOM 1285 O O . HIS A 1 164 ? -5.918 -10.688 -12.703 1 94.31 164 HIS A O 1
ATOM 1291 N N . PHE A 1 165 ? -7.238 -11.953 -11.445 1 95.94 165 PHE A N 1
ATOM 1292 C CA . PHE A 1 165 ? -6.102 -12.594 -10.789 1 95.94 165 PHE A CA 1
ATOM 1293 C C . PHE A 1 165 ? -5.219 -13.305 -11.812 1 95.94 165 PHE A C 1
ATOM 1295 O O . PHE A 1 165 ? -4 -13.125 -11.82 1 95.94 165 PHE A O 1
ATOM 1302 N N . ILE A 1 166 ? -5.836 -14.031 -12.602 1 97 166 ILE A N 1
ATOM 1303 C CA . ILE A 1 166 ? -5.105 -14.828 -13.586 1 97 166 ILE A CA 1
ATOM 1304 C C . ILE A 1 166 ? -4.344 -13.898 -14.531 1 97 166 ILE A C 1
ATOM 1306 O O . ILE A 1 166 ? -3.15 -14.102 -14.773 1 97 166 ILE A O 1
ATOM 1310 N N . TRP A 1 167 ? -5.043 -12.938 -14.992 1 95.25 167 TRP A N 1
ATOM 1311 C CA . TRP A 1 167 ? -4.383 -12.016 -15.914 1 95.25 167 TRP A CA 1
ATOM 1312 C C . TRP A 1 167 ? -3.236 -11.281 -15.219 1 95.25 167 TRP A C 1
ATOM 1314 O O . TRP A 1 167 ? -2.17 -11.086 -15.812 1 95.25 167 TRP A O 1
ATOM 1324 N N . HIS A 1 168 ? -3.502 -10.883 -14.031 1 93.69 168 HIS A N 1
ATOM 1325 C CA . HIS A 1 168 ? -2.471 -10.188 -13.273 1 93.69 168 HIS A CA 1
ATOM 1326 C C . HIS A 1 168 ? -1.209 -11.031 -13.148 1 93.69 168 HIS A C 1
ATOM 1328 O O . HIS A 1 168 ? -0.097 -10.523 -13.312 1 93.69 168 HIS A O 1
ATOM 1334 N N . MET A 1 169 ? -1.376 -12.312 -12.859 1 95.38 169 MET A N 1
ATOM 1335 C CA . MET A 1 169 ? -0.231 -13.219 -12.773 1 95.38 169 MET A CA 1
ATOM 1336 C C . MET A 1 169 ? 0.462 -13.352 -14.125 1 95.38 169 MET A C 1
ATOM 1338 O O . MET A 1 169 ? 1.688 -13.266 -14.211 1 95.38 169 MET A O 1
ATOM 1342 N N . ALA A 1 170 ? -0.313 -13.484 -15.133 1 95.75 170 ALA A N 1
ATOM 1343 C CA . ALA A 1 170 ? 0.239 -13.609 -16.484 1 95.75 170 ALA A CA 1
ATOM 1344 C C . ALA A 1 170 ? 1.046 -12.375 -16.859 1 95.75 170 ALA A C 1
ATOM 1346 O O . ALA A 1 170 ? 2.145 -12.484 -17.406 1 95.75 170 ALA A O 1
ATOM 1347 N N . ASP A 1 171 ? 0.491 -11.273 -16.547 1 93.56 171 ASP A N 1
ATOM 1348 C CA . ASP A 1 171 ? 1.147 -10.016 -16.875 1 93.56 171 ASP A CA 1
ATOM 1349 C C . ASP A 1 171 ? 2.471 -9.875 -16.125 1 93.56 171 ASP A C 1
ATOM 1351 O O . ASP A 1 171 ? 3.43 -9.305 -16.641 1 93.56 171 ASP A O 1
ATOM 1355 N N . ARG A 1 172 ? 2.506 -10.32 -14.906 1 93.06 172 ARG A N 1
ATOM 1356 C CA . ARG A 1 172 ? 3.74 -10.297 -14.125 1 93.06 172 ARG A CA 1
ATOM 1357 C C . ARG A 1 172 ? 4.805 -11.188 -14.766 1 93.06 172 ARG A C 1
ATOM 1359 O O . ARG A 1 172 ? 5.984 -10.836 -14.781 1 93.06 172 ARG A O 1
ATOM 1366 N N . PHE A 1 173 ? 4.402 -12.312 -15.297 1 94.25 173 PHE A N 1
ATOM 1367 C CA . PHE A 1 173 ? 5.336 -13.156 -16.031 1 94.25 173 PHE A CA 1
ATOM 1368 C C . PHE A 1 173 ? 5.824 -12.453 -17.297 1 94.25 173 PHE A C 1
ATOM 1370 O O . PHE A 1 173 ? 7.023 -12.445 -17.578 1 94.25 173 PHE A O 1
ATOM 1377 N N . LYS A 1 174 ? 4.922 -11.844 -17.938 1 93.44 174 LYS A N 1
ATOM 1378 C CA . LYS A 1 174 ? 5.242 -11.133 -19.172 1 93.44 174 LYS A CA 1
ATOM 1379 C C . LYS A 1 174 ? 6.273 -10.031 -18.922 1 93.44 174 LYS A C 1
ATOM 1381 O O . LYS A 1 174 ? 7.242 -9.898 -19.672 1 93.44 174 LYS A O 1
ATOM 1386 N N . GLN A 1 175 ? 6.094 -9.32 -17.875 1 88.25 175 GLN A N 1
ATOM 1387 C CA . GLN A 1 175 ? 6.977 -8.211 -17.531 1 88.25 175 GLN A CA 1
ATOM 1388 C C . GLN A 1 175 ? 8.383 -8.711 -17.203 1 88.25 175 GLN A C 1
ATOM 1390 O O . GLN A 1 175 ? 9.352 -7.957 -17.297 1 88.25 175 GLN A O 1
ATOM 1395 N N . ARG A 1 176 ? 8.516 -9.93 -16.844 1 89.75 176 ARG A N 1
ATOM 1396 C CA . ARG A 1 176 ? 9.797 -10.531 -16.484 1 89.75 176 ARG A CA 1
ATOM 1397 C C . ARG A 1 176 ? 10.43 -11.219 -17.688 1 89.75 176 ARG A C 1
ATOM 1399 O O . ARG A 1 176 ? 11.539 -11.758 -17.594 1 89.75 176 ARG A O 1
ATOM 1406 N N . GLY A 1 177 ? 9.734 -11.188 -18.797 1 87.81 177 GLY A N 1
ATOM 1407 C CA . GLY A 1 177 ? 10.242 -11.789 -20.031 1 87.81 177 GLY A CA 1
ATOM 1408 C C . GLY A 1 177 ? 9.969 -13.281 -20.109 1 87.81 177 GLY A C 1
ATOM 1409 O O . GLY A 1 177 ? 10.562 -13.977 -20.938 1 87.81 177 GLY A O 1
ATOM 1410 N N . TYR A 1 178 ? 9.117 -13.742 -19.25 1 90.12 178 TYR A N 1
ATOM 1411 C CA . TYR A 1 178 ? 8.766 -15.156 -19.266 1 90.12 178 TYR A CA 1
ATOM 1412 C C . TYR A 1 178 ? 7.582 -15.406 -20.203 1 90.12 178 TYR A C 1
ATOM 1414 O O . TYR A 1 178 ? 6.906 -14.469 -20.625 1 90.12 178 TYR A O 1
ATOM 1422 N N . PHE A 1 179 ? 7.441 -16.609 -20.562 1 91.75 179 PHE A N 1
ATOM 1423 C CA . PHE A 1 179 ? 6.223 -17 -21.25 1 91.75 179 PHE A CA 1
ATOM 1424 C C . PHE A 1 179 ? 5 -16.812 -20.375 1 91.75 179 PHE A C 1
ATOM 1426 O O . PHE A 1 179 ? 4.945 -17.328 -19.25 1 91.75 179 PHE A O 1
ATOM 1433 N N . TYR A 1 180 ? 4.082 -16.016 -20.891 1 93.62 180 TYR A N 1
ATOM 1434 C CA . TYR A 1 180 ? 2.959 -15.648 -20.031 1 93.62 180 TYR A CA 1
ATOM 1435 C C . TYR A 1 180 ? 1.679 -16.344 -20.484 1 93.62 180 TYR A C 1
ATOM 1437 O O . TYR A 1 180 ? 0.672 -16.312 -19.766 1 93.62 180 TYR A O 1
ATOM 1445 N N . GLU A 1 181 ? 1.727 -16.969 -21.656 1 95.88 181 GLU A N 1
ATOM 1446 C CA . GLU A 1 181 ? 0.556 -17.703 -22.141 1 95.88 181 GLU A CA 1
ATOM 1447 C C . GLU A 1 181 ? 0.507 -19.109 -21.562 1 95.88 181 GLU A C 1
ATOM 1449 O O . GLU A 1 181 ? -0.532 -19.766 -21.625 1 95.88 181 GLU A O 1
ATOM 1454 N N . GLU A 1 182 ? 1.617 -19.562 -21.156 1 95.62 182 GLU A N 1
ATOM 1455 C CA . GLU A 1 182 ? 1.757 -20.844 -20.453 1 95.62 182 GLU A CA 1
ATOM 1456 C C . GLU A 1 182 ? 2.801 -20.75 -19.344 1 95.62 182 GLU A C 1
ATOM 1458 O O . GLU A 1 182 ? 3.98 -20.516 -19.609 1 95.62 182 GLU A O 1
ATOM 1463 N N . PHE A 1 183 ? 2.359 -20.969 -18.141 1 95.06 183 PHE A N 1
ATOM 1464 C CA . PHE A 1 183 ? 3.285 -20.844 -17.016 1 95.06 183 PHE A CA 1
ATOM 1465 C C . PHE A 1 183 ? 2.814 -21.688 -15.836 1 95.06 183 PHE A C 1
ATOM 1467 O O . PHE A 1 183 ? 1.673 -22.156 -15.82 1 95.06 183 PHE A O 1
ATOM 1474 N N . ARG A 1 184 ? 3.785 -21.891 -14.938 1 94.12 184 ARG A N 1
ATOM 1475 C CA . ARG A 1 184 ? 3.498 -22.672 -13.742 1 94.12 184 ARG A CA 1
ATOM 1476 C C . ARG A 1 184 ? 3.254 -21.766 -12.539 1 94.12 184 ARG A C 1
ATOM 1478 O O . ARG A 1 184 ? 4.004 -20.812 -12.312 1 94.12 184 ARG A O 1
ATOM 1485 N N . LEU A 1 185 ? 2.178 -21.969 -11.82 1 92.75 185 LEU A N 1
ATOM 1486 C CA . LEU A 1 185 ? 1.858 -21.266 -10.578 1 92.75 185 LEU A CA 1
ATOM 1487 C C . LEU A 1 185 ? 1.664 -22.25 -9.43 1 92.75 185 LEU A C 1
ATOM 1489 O O . LEU A 1 185 ? 0.703 -23.016 -9.422 1 92.75 185 LEU A O 1
ATOM 1493 N N . ASN A 1 186 ? 2.627 -22.203 -8.562 1 93.69 186 ASN A N 1
ATOM 1494 C CA . ASN A 1 186 ? 2.518 -23.062 -7.391 1 93.69 186 ASN A CA 1
ATOM 1495 C C . ASN A 1 186 ? 1.688 -22.406 -6.289 1 93.69 186 ASN A C 1
ATOM 1497 O O . ASN A 1 186 ? 2.15 -22.281 -5.152 1 93.69 186 ASN A O 1
ATOM 1501 N N . ILE A 1 187 ? 0.535 -21.969 -6.633 1 95.81 187 ILE A N 1
ATOM 1502 C CA . ILE A 1 187 ? -0.466 -21.422 -5.73 1 95.81 187 ILE A CA 1
ATOM 1503 C C . ILE A 1 187 ? -1.725 -22.281 -5.758 1 95.81 187 ILE A C 1
ATOM 1505 O O . ILE A 1 187 ? -2.246 -22.594 -6.828 1 95.81 187 ILE A O 1
ATOM 1509 N N . LEU A 1 188 ? -2.162 -22.656 -4.625 1 94.81 188 LEU A N 1
ATOM 1510 C CA . LEU A 1 188 ? -3.359 -23.484 -4.547 1 94.81 188 LEU A CA 1
ATOM 1511 C C . LEU A 1 188 ? -4.609 -22.656 -4.824 1 94.81 188 LEU A C 1
ATOM 1513 O O . LEU A 1 188 ? -4.68 -21.484 -4.449 1 94.81 188 LEU A O 1
ATOM 1517 N N . HIS A 1 189 ? -5.598 -23.375 -5.406 1 95.12 189 HIS A N 1
ATOM 1518 C CA . HIS A 1 189 ? -6.883 -22.719 -5.637 1 95.12 189 HIS A CA 1
ATOM 1519 C C . HIS A 1 189 ? -7.488 -22.219 -4.328 1 95.12 189 HIS A C 1
ATOM 1521 O O . HIS A 1 189 ? -8.125 -21.156 -4.301 1 95.12 189 HIS A O 1
ATOM 1527 N N . ARG A 1 190 ? -7.254 -22.969 -3.312 1 95.38 190 ARG A N 1
ATOM 1528 C CA . ARG A 1 190 ? -7.758 -22.547 -2.006 1 95.38 190 ARG A CA 1
ATOM 1529 C C . ARG A 1 190 ? -7.152 -21.219 -1.575 1 95.38 190 ARG A C 1
ATOM 1531 O O . ARG A 1 190 ? -7.844 -20.375 -1.021 1 95.38 190 ARG A O 1
ATOM 1538 N N . ASP A 1 191 ? -5.852 -21.047 -1.767 1 96.5 191 ASP A N 1
ATOM 1539 C CA . ASP A 1 191 ? -5.18 -19.797 -1.417 1 96.5 191 ASP A CA 1
ATOM 1540 C C . ASP A 1 191 ? -5.703 -18.641 -2.26 1 96.5 191 ASP A C 1
ATOM 1542 O O . ASP A 1 191 ? -5.852 -17.516 -1.761 1 96.5 191 ASP A O 1
ATOM 1546 N N . VAL A 1 192 ? -5.938 -18.906 -3.504 1 96.44 192 VAL A N 1
ATOM 1547 C CA . VAL A 1 192 ? -6.512 -17.891 -4.387 1 96.44 192 VAL A CA 1
ATOM 1548 C C . VAL A 1 192 ? -7.879 -17.453 -3.855 1 96.44 192 VAL A C 1
ATOM 1550 O O . VAL A 1 192 ? -8.188 -16.266 -3.818 1 96.44 192 VAL A O 1
ATOM 1553 N N . ALA A 1 193 ? -8.68 -18.453 -3.447 1 96.25 193 ALA A N 1
ATOM 1554 C CA . ALA A 1 193 ? -10.008 -18.172 -2.902 1 96.25 193 ALA A CA 1
ATOM 1555 C C . ALA A 1 193 ? -9.914 -17.266 -1.684 1 96.25 193 ALA A C 1
ATOM 1557 O O . ALA A 1 193 ? -10.625 -16.266 -1.6 1 96.25 193 ALA A O 1
ATOM 1558 N N . VAL A 1 194 ? -9.008 -17.609 -0.779 1 93.75 194 VAL A N 1
ATOM 1559 C CA . VAL A 1 194 ? -8.82 -16.812 0.435 1 93.75 194 VAL A CA 1
ATOM 1560 C C . VAL A 1 194 ? -8.375 -15.398 0.069 1 93.75 194 VAL A C 1
ATOM 1562 O O . VAL A 1 194 ? -8.922 -14.422 0.583 1 93.75 194 VAL A O 1
ATOM 1565 N N . TYR A 1 195 ? -7.477 -15.273 -0.844 1 94.62 195 TYR A N 1
ATOM 1566 C CA . TYR A 1 195 ? -6.914 -14 -1.266 1 94.62 195 TYR A CA 1
ATOM 1567 C C . TYR A 1 195 ? -7.984 -13.109 -1.893 1 94.62 195 TYR A C 1
ATOM 1569 O O . TYR A 1 195 ? -7.977 -11.891 -1.707 1 94.62 195 TYR A O 1
ATOM 1577 N N . LEU A 1 196 ? -8.914 -13.711 -2.543 1 93.5 196 LEU A N 1
ATOM 1578 C CA . LEU A 1 196 ? -9.922 -12.969 -3.285 1 93.5 196 LEU A CA 1
ATOM 1579 C C . LEU A 1 196 ? -11.211 -12.852 -2.48 1 93.5 196 LEU A C 1
ATOM 1581 O O . LEU A 1 196 ? -12.211 -12.312 -2.971 1 93.5 196 LEU A O 1
ATOM 1585 N N . GLY A 1 197 ? -11.219 -13.367 -1.308 1 90.94 197 GLY A N 1
ATOM 1586 C CA . GLY A 1 197 ? -12.43 -13.336 -0.497 1 90.94 197 GLY A CA 1
ATOM 1587 C C . GLY A 1 197 ? -13.547 -14.195 -1.056 1 90.94 197 GLY A C 1
ATOM 1588 O O . GLY A 1 197 ? -14.711 -13.789 -1.042 1 90.94 197 GLY A O 1
ATOM 1589 N N . LEU A 1 198 ? -13.18 -15.328 -1.614 1 93.94 198 LEU A N 1
ATOM 1590 C CA . LEU A 1 198 ? -14.125 -16.281 -2.201 1 93.94 198 LEU A CA 1
ATOM 1591 C C . LEU A 1 198 ? -14.008 -17.641 -1.521 1 93.94 198 LEU A C 1
ATOM 1593 O O . LEU A 1 198 ? -13.141 -17.844 -0.667 1 93.94 198 LEU A O 1
ATOM 1597 N N . THR A 1 199 ? -14.922 -18.484 -1.857 1 94.19 199 THR A N 1
ATOM 1598 C CA . THR A 1 199 ? -14.789 -19.859 -1.42 1 94.19 199 THR A CA 1
ATOM 1599 C C . THR A 1 199 ? -14.016 -20.688 -2.445 1 94.19 199 THR A C 1
ATOM 1601 O O . THR A 1 199 ? -14.023 -20.359 -3.637 1 94.19 199 THR A O 1
ATOM 1604 N N . PRO A 1 200 ? -13.328 -21.797 -1.932 1 95.25 200 PRO A N 1
ATOM 1605 C CA . PRO A 1 200 ? -12.625 -22.672 -2.879 1 95.25 200 PRO A CA 1
ATOM 1606 C C . PRO A 1 200 ? -13.547 -23.25 -3.943 1 95.25 200 PRO A C 1
ATOM 1608 O O . PRO A 1 200 ? -13.156 -23.391 -5.105 1 95.25 200 PRO A O 1
ATOM 1611 N N . GLU A 1 201 ? -14.719 -23.547 -3.566 1 96.69 201 GLU A N 1
ATOM 1612 C CA . GLU A 1 201 ? -15.703 -24.094 -4.492 1 96.69 201 GLU A CA 1
ATOM 1613 C C . GLU A 1 201 ? -16.031 -23.094 -5.605 1 96.69 201 GLU A C 1
ATOM 1615 O O . GLU A 1 201 ? -16.141 -23.484 -6.773 1 96.69 201 GLU A O 1
ATOM 1620 N N . THR A 1 202 ? -16.219 -21.875 -5.219 1 96.62 202 THR A N 1
ATOM 1621 C CA . THR A 1 202 ? -16.516 -20.828 -6.191 1 96.62 202 THR A CA 1
ATOM 1622 C C . THR A 1 202 ? -15.375 -20.672 -7.188 1 96.62 202 THR A C 1
ATOM 1624 O O . THR A 1 202 ? -15.602 -20.609 -8.398 1 96.62 202 THR A O 1
ATOM 1627 N N . VAL A 1 203 ? -14.141 -20.688 -6.734 1 97.12 203 VAL A N 1
ATOM 1628 C CA . VAL A 1 203 ? -12.977 -20.531 -7.602 1 97.12 203 VAL A CA 1
ATOM 1629 C C . VAL A 1 203 ? -12.898 -21.719 -8.562 1 97.12 203 VAL A C 1
ATOM 1631 O O . VAL A 1 203 ? -12.695 -21.531 -9.766 1 97.12 203 VAL A O 1
ATOM 1634 N N . SER A 1 204 ? -13.109 -22.859 -8.078 1 96.31 204 SER A N 1
ATOM 1635 C CA . SER A 1 204 ? -13.055 -24.062 -8.906 1 96.31 204 SER A CA 1
ATOM 1636 C C . SER A 1 204 ? -14.117 -24.031 -10.008 1 96.31 204 SER A C 1
ATOM 1638 O O . SER A 1 204 ? -13.844 -24.391 -11.156 1 96.31 204 SER A O 1
ATOM 1640 N N . ARG A 1 205 ? -15.281 -23.578 -9.555 1 97.31 205 ARG A N 1
ATOM 1641 C CA . ARG A 1 205 ? -16.375 -23.469 -10.516 1 97.31 205 ARG A CA 1
ATOM 1642 C C . ARG A 1 205 ? -16.031 -22.484 -11.633 1 97.31 205 ARG A C 1
ATOM 1644 O O . ARG A 1 205 ? -16.266 -22.766 -12.805 1 97.31 205 ARG A O 1
ATOM 1651 N N . ILE A 1 206 ? -15.562 -21.406 -11.281 1 97.81 206 ILE A N 1
ATOM 1652 C CA . ILE A 1 206 ? -15.227 -20.359 -12.25 1 97.81 206 ILE A CA 1
ATOM 1653 C C . ILE A 1 206 ? -14.109 -20.844 -13.172 1 97.81 206 ILE A C 1
ATOM 1655 O O . ILE A 1 206 ? -14.164 -20.641 -14.383 1 97.81 206 ILE A O 1
ATOM 1659 N N . LEU A 1 207 ? -13.117 -21.5 -12.609 1 97.69 207 LEU A N 1
ATOM 1660 C CA . LEU A 1 207 ? -12.008 -22.016 -13.398 1 97.69 207 LEU A CA 1
ATOM 1661 C C . LEU A 1 207 ? -12.492 -23.078 -14.383 1 97.69 207 LEU A C 1
ATOM 1663 O O . LEU A 1 207 ? -12.031 -23.141 -15.523 1 97.69 207 LEU A O 1
ATOM 1667 N N . SER A 1 208 ? -13.398 -23.891 -13.945 1 97.75 208 SER A N 1
ATOM 1668 C CA . SER A 1 208 ? -13.984 -24.891 -14.828 1 97.75 208 SER A CA 1
ATOM 1669 C C . SER A 1 208 ? -14.727 -24.234 -15.992 1 97.75 208 SER A C 1
ATOM 1671 O O . SER A 1 208 ? -14.625 -24.688 -17.141 1 97.75 208 SER A O 1
ATOM 1673 N N . LYS A 1 209 ? -15.477 -23.25 -15.625 1 97.94 209 LYS A N 1
ATOM 1674 C CA . LYS A 1 209 ? -16.203 -22.5 -16.656 1 97.94 209 LYS A CA 1
ATOM 1675 C C . LYS A 1 209 ? -15.258 -21.859 -17.656 1 97.94 209 LYS A C 1
ATOM 1677 O O . LYS A 1 209 ? -15.469 -21.953 -18.859 1 97.94 209 LYS A O 1
ATOM 1682 N N . LEU A 1 210 ? -14.219 -21.219 -17.172 1 97.94 210 LEU A N 1
ATOM 1683 C CA . LEU A 1 210 ? -13.219 -20.609 -18.047 1 97.94 210 LEU A CA 1
ATOM 1684 C C . LEU A 1 210 ? -12.586 -21.641 -18.969 1 97.94 210 LEU A C 1
ATOM 1686 O O . LEU A 1 210 ? -12.32 -21.359 -20.141 1 97.94 210 LEU A O 1
ATOM 1690 N N . ASN A 1 211 ? -12.305 -22.781 -18.453 1 97.94 211 ASN A N 1
ATOM 1691 C CA . ASN A 1 211 ? -11.734 -23.875 -19.25 1 97.94 211 ASN A CA 1
ATOM 1692 C C . ASN A 1 211 ? -12.719 -24.375 -20.297 1 97.94 211 ASN A C 1
ATOM 1694 O O . ASN A 1 211 ? -12.344 -24.578 -21.453 1 97.94 211 ASN A O 1
ATOM 1698 N N . ALA A 1 212 ? -13.938 -24.531 -19.906 1 98 212 ALA A N 1
ATOM 1699 C CA . ALA A 1 212 ? -14.984 -24.984 -20.828 1 98 212 ALA A CA 1
ATOM 1700 C C . ALA A 1 212 ? -15.172 -23.984 -21.969 1 98 212 ALA A C 1
ATOM 1702 O O . ALA A 1 212 ? -15.453 -24.375 -23.109 1 98 212 ALA A O 1
ATOM 1703 N N . ASP A 1 213 ? -15.031 -22.734 -21.641 1 97.69 213 ASP A N 1
ATOM 1704 C CA . ASP A 1 213 ? -15.203 -21.672 -22.625 1 97.69 213 ASP A CA 1
ATOM 1705 C C . ASP A 1 213 ? -13.922 -21.453 -23.422 1 97.69 213 ASP A C 1
ATOM 1707 O O . ASP A 1 213 ? -13.828 -20.5 -24.203 1 97.69 213 ASP A O 1
ATOM 1711 N N . ASN A 1 214 ? -12.914 -22.25 -23.25 1 98.06 214 ASN A N 1
ATOM 1712 C CA . ASN A 1 214 ? -11.633 -22.203 -23.938 1 98.06 214 ASN A CA 1
ATOM 1713 C C . ASN A 1 214 ? -10.93 -20.875 -23.734 1 98.06 214 ASN A C 1
ATOM 1715 O O . ASN A 1 214 ? -10.383 -20.297 -24.672 1 98.06 214 ASN A O 1
ATOM 1719 N N . ILE A 1 215 ? -10.938 -20.375 -22.516 1 98.06 215 ILE A N 1
ATOM 1720 C CA . ILE A 1 215 ? -10.281 -19.125 -22.172 1 98.06 215 ILE A CA 1
ATOM 1721 C C . ILE A 1 215 ? -9 -19.391 -21.406 1 98.06 215 ILE A C 1
ATOM 1723 O O . ILE A 1 215 ? -7.926 -18.891 -21.766 1 98.06 215 ILE A O 1
ATOM 1727 N N . VAL A 1 216 ? -9.094 -20.156 -20.344 1 98.25 216 VAL A N 1
ATOM 1728 C CA . VAL A 1 216 ? -7.961 -20.453 -19.484 1 98.25 216 VAL A CA 1
ATOM 1729 C C . VAL A 1 216 ? -8.062 -21.891 -18.984 1 98.25 216 VAL A C 1
ATOM 1731 O O . VAL A 1 216 ? -9.164 -22.391 -18.734 1 98.25 216 VAL A O 1
ATOM 1734 N N . SER A 1 217 ? -6.973 -22.562 -18.953 1 98.06 217 SER A N 1
ATOM 1735 C CA . SER A 1 217 ? -6.852 -23.812 -18.219 1 98.06 217 SER A CA 1
ATOM 1736 C C . SER A 1 217 ? -5.867 -23.672 -17.062 1 98.06 217 SER A C 1
ATOM 1738 O O . SER A 1 217 ? -4.785 -23.109 -17.219 1 98.06 217 SER A O 1
ATOM 1740 N N . TRP A 1 218 ? -6.254 -24.016 -15.922 1 96.62 218 TRP A N 1
ATOM 1741 C CA . TRP A 1 218 ? -5.398 -24.078 -14.734 1 96.62 218 TRP A CA 1
ATOM 1742 C C . TRP A 1 218 ? -5.52 -25.422 -14.039 1 96.62 218 TRP A C 1
ATOM 1744 O O . TRP A 1 218 ? -6.395 -25.609 -13.188 1 96.62 218 TRP A O 1
ATOM 1754 N N . LYS A 1 219 ? -4.57 -26.344 -14.375 1 93.06 219 LYS A N 1
ATOM 1755 C CA . LYS A 1 219 ? -4.566 -27.703 -13.875 1 93.06 219 LYS A CA 1
ATOM 1756 C C . LYS A 1 219 ? -3.162 -28.141 -13.453 1 93.06 219 LYS A C 1
ATOM 1758 O O . LYS A 1 219 ? -2.188 -27.875 -14.164 1 93.06 219 LYS A O 1
ATOM 1763 N N . LYS A 1 220 ? -3.029 -28.75 -12.281 1 90.56 220 LYS A N 1
ATOM 1764 C CA . LYS A 1 220 ? -1.755 -29.281 -11.797 1 90.56 220 LYS A CA 1
ATOM 1765 C C . LYS A 1 220 ? -0.667 -28.203 -11.852 1 90.56 220 LYS A C 1
ATOM 1767 O O . LYS A 1 220 ? 0.41 -28.438 -12.406 1 90.56 220 LYS A O 1
ATOM 1772 N N . LYS A 1 221 ? -0.946 -27.031 -11.461 1 92.44 221 LYS A N 1
ATOM 1773 C CA . LYS A 1 221 ? -0.028 -25.906 -11.312 1 92.44 221 LYS A CA 1
ATOM 1774 C C . LYS A 1 221 ? 0.297 -25.281 -12.664 1 92.44 221 LYS A C 1
ATOM 1776 O O . LYS A 1 221 ? 1.105 -24.344 -12.75 1 92.44 221 LYS A O 1
ATOM 1781 N N . GLN A 1 222 ? -0.286 -25.812 -13.688 1 95.94 222 GLN A N 1
ATOM 1782 C CA . GLN A 1 222 ? -0.044 -25.266 -15.016 1 95.94 222 GLN A CA 1
ATOM 1783 C C . GLN A 1 222 ? -1.202 -24.391 -15.477 1 95.94 222 GLN A C 1
ATOM 1785 O O . GLN A 1 222 ? -2.354 -24.828 -15.492 1 95.94 222 GLN A O 1
ATOM 1790 N N . VAL A 1 223 ? -0.876 -23.156 -15.844 1 97.44 223 VAL A N 1
ATOM 1791 C CA . VAL A 1 223 ? -1.864 -22.219 -16.344 1 97.44 223 VAL A CA 1
ATOM 1792 C C . VAL A 1 223 ? -1.651 -21.984 -17.844 1 97.44 223 VAL A C 1
ATOM 1794 O O . VAL A 1 223 ? -0.53 -21.734 -18.281 1 97.44 223 VAL A O 1
ATOM 1797 N N . MET A 1 224 ? -2.656 -22.172 -18.609 1 98.12 224 MET A N 1
ATOM 1798 C CA . MET A 1 224 ? -2.643 -21.906 -20.031 1 98.12 224 MET A CA 1
ATOM 1799 C C . MET A 1 224 ? -3.713 -20.891 -20.406 1 98.12 224 MET A C 1
ATOM 1801 O O . MET A 1 224 ? -4.887 -21.062 -20.078 1 98.12 224 MET A O 1
ATOM 1805 N N . ILE A 1 225 ? -3.355 -19.859 -21.094 1 98 225 ILE A N 1
ATOM 1806 C CA . ILE A 1 225 ? -4.293 -18.844 -21.578 1 98 225 ILE A CA 1
ATOM 1807 C C . ILE A 1 225 ? -4.578 -19.062 -23.062 1 98 225 ILE A C 1
ATOM 1809 O O . ILE A 1 225 ? -3.678 -18.953 -23.891 1 98 225 ILE A O 1
ATOM 1813 N N . PHE A 1 226 ? -5.77 -19.375 -23.391 1 97.94 226 PHE A N 1
ATOM 1814 C CA . PHE A 1 226 ? -6.18 -19.672 -24.75 1 97.94 226 PHE A CA 1
ATOM 1815 C C . PHE A 1 226 ? -6.691 -18.406 -25.453 1 97.94 226 PHE A C 1
ATOM 1817 O O . PHE A 1 226 ? -6.535 -18.25 -26.656 1 97.94 226 PHE A O 1
ATOM 1824 N N . ASP A 1 227 ? -7.328 -17.547 -24.719 1 97.31 227 ASP A N 1
ATOM 1825 C CA . ASP A 1 227 ? -7.93 -16.344 -25.266 1 97.31 227 ASP A CA 1
ATOM 1826 C C . ASP A 1 227 ? -7.668 -15.141 -24.359 1 97.31 227 ASP A C 1
ATOM 1828 O O . ASP A 1 227 ? -8.477 -14.844 -23.469 1 97.31 227 ASP A O 1
ATOM 1832 N N . GLU A 1 228 ? -6.637 -14.445 -24.625 1 95.88 228 GLU A N 1
ATOM 1833 C CA . GLU A 1 228 ? -6.207 -13.305 -23.812 1 95.88 228 GLU A CA 1
ATOM 1834 C C . GLU A 1 228 ? -7.25 -12.195 -23.828 1 95.88 228 GLU A C 1
ATOM 1836 O O . GLU A 1 228 ? -7.547 -11.602 -22.781 1 95.88 228 GLU A O 1
ATOM 1841 N N . ALA A 1 229 ? -7.773 -11.93 -25 1 94.94 229 ALA A N 1
ATOM 1842 C CA . ALA A 1 229 ? -8.742 -10.844 -25.156 1 94.94 229 ALA A CA 1
ATOM 1843 C C . ALA A 1 229 ? -9.977 -11.086 -24.281 1 94.94 229 ALA A C 1
ATOM 1845 O O . ALA A 1 229 ? -10.422 -10.188 -23.562 1 94.94 229 ALA A O 1
ATOM 1846 N N . LYS A 1 230 ? -10.469 -12.281 -24.359 1 95.88 230 LYS A N 1
ATOM 1847 C CA . LYS A 1 230 ? -11.648 -12.617 -23.562 1 95.88 230 LYS A CA 1
ATOM 1848 C C . LYS A 1 230 ? -11.336 -12.586 -22.062 1 95.88 230 LYS A C 1
ATOM 1850 O O . LYS A 1 230 ? -12.164 -12.164 -21.25 1 95.88 230 LYS A O 1
ATOM 1855 N N . LEU A 1 231 ? -10.156 -13.039 -21.656 1 96.38 231 LEU A N 1
ATOM 1856 C CA . LEU A 1 231 ? -9.742 -13.008 -20.25 1 96.38 231 LEU A CA 1
ATOM 1857 C C . LEU A 1 231 ? -9.695 -11.578 -19.734 1 96.38 231 LEU A C 1
ATOM 1859 O O . LEU A 1 231 ? -10.219 -11.297 -18.656 1 96.38 231 LEU A O 1
ATOM 1863 N N . LYS A 1 232 ? -9.133 -10.719 -20.484 1 93.25 232 LYS A N 1
ATOM 1864 C CA . LYS A 1 232 ? -9.023 -9.312 -20.094 1 93.25 232 LYS A CA 1
ATOM 1865 C C . LYS A 1 232 ? -10.398 -8.656 -20 1 93.25 232 LYS A C 1
ATOM 1867 O O . LYS A 1 232 ? -10.648 -7.848 -19.109 1 93.25 232 LYS A O 1
ATOM 1872 N N . GLN A 1 233 ? -11.227 -9.023 -20.953 1 91.12 233 GLN A N 1
ATOM 1873 C CA . GLN A 1 233 ? -12.594 -8.508 -20.922 1 91.12 233 GLN A CA 1
ATOM 1874 C C . GLN A 1 233 ? -13.312 -8.922 -19.641 1 91.12 233 GLN A C 1
ATOM 1876 O O . GLN A 1 233 ? -13.953 -8.094 -18.984 1 91.12 233 GLN A O 1
ATOM 1881 N N . LEU A 1 234 ? -13.18 -10.188 -19.297 1 91.44 234 LEU A N 1
ATOM 1882 C CA . LEU A 1 234 ? -13.789 -10.688 -18.078 1 91.44 234 LEU A CA 1
ATOM 1883 C C . LEU A 1 234 ? -13.195 -10.008 -16.844 1 91.44 234 LEU A C 1
ATOM 1885 O O . LEU A 1 234 ? -13.891 -9.758 -15.867 1 91.44 234 LEU A O 1
ATOM 1889 N N . ALA A 1 235 ? -11.891 -9.742 -16.922 1 88.75 235 ALA A N 1
ATOM 1890 C CA . ALA A 1 235 ? -11.18 -9.109 -15.812 1 88.75 235 ALA A CA 1
ATOM 1891 C C . ALA A 1 235 ? -11.57 -7.637 -15.68 1 88.75 235 ALA A C 1
ATOM 1893 O O . ALA A 1 235 ? -11.219 -6.977 -14.703 1 88.75 235 ALA A O 1
ATOM 1894 N N . GLY A 1 236 ? -12.336 -7.09 -16.641 1 78.5 236 GLY A N 1
ATOM 1895 C CA . GLY A 1 236 ? -12.844 -5.727 -16.578 1 78.5 236 GLY A CA 1
ATOM 1896 C C . GLY A 1 236 ? -11.977 -4.73 -17.328 1 78.5 236 GLY A C 1
ATOM 1897 O O . GLY A 1 236 ? -12.109 -3.52 -17.141 1 78.5 236 GLY A O 1
ATOM 1898 N N . PHE A 1 237 ? -11.008 -5.168 -18 1 71 237 PHE A N 1
ATOM 1899 C CA . PHE A 1 237 ? -10.188 -4.262 -18.797 1 71 237 PHE A CA 1
ATOM 1900 C C . PHE A 1 237 ? -10.883 -3.898 -20.094 1 71 237 PHE A C 1
ATOM 1902 O O . PHE A 1 237 ? -11.578 -4.727 -20.688 1 71 237 PHE A O 1
ATOM 1909 N N . SER A 1 238 ? -11.25 -2.559 -20.172 1 59.94 238 SER A N 1
ATOM 1910 C CA . SER A 1 238 ? -11.945 -2.127 -21.375 1 59.94 238 SER A CA 1
ATOM 1911 C C . SER A 1 238 ? -11.164 -2.508 -22.625 1 59.94 238 SER A C 1
ATOM 1913 O O . SER A 1 238 ? -9.953 -2.74 -22.562 1 59.94 238 SER A O 1
ATOM 1915 N N . GLU A 1 239 ? -11.93 -2.633 -23.688 1 50.47 239 GLU A N 1
ATOM 1916 C CA . GLU A 1 239 ? -11.367 -2.895 -25.016 1 50.47 239 GLU A CA 1
ATOM 1917 C C . GLU A 1 239 ? -10.242 -1.92 -25.328 1 50.47 239 GLU A C 1
ATOM 1919 O O . GLU A 1 239 ? -9.242 -2.301 -25.938 1 50.47 239 GLU A O 1
ATOM 1924 N N . ALA A 1 240 ? -10.398 -0.717 -24.922 1 45 240 ALA A N 1
ATOM 1925 C CA . ALA A 1 240 ? -9.398 0.304 -25.25 1 45 240 ALA A CA 1
ATOM 1926 C C . ALA A 1 240 ? -8.086 0.039 -24.516 1 45 240 ALA A C 1
ATOM 1928 O O . ALA A 1 240 ? -7.008 0.278 -25.062 1 45 240 ALA A O 1
ATOM 1929 N N . GLU A 1 241 ? -8.016 -0.25 -23.359 1 48.22 241 GLU A N 1
ATOM 1930 C CA . GLU A 1 241 ? -6.809 -0.567 -22.609 1 48.22 241 GLU A CA 1
ATOM 1931 C C . GLU A 1 241 ? -6.148 -1.84 -23.125 1 48.22 241 GLU A C 1
ATOM 1933 O O . GLU A 1 241 ? -4.93 -1.993 -23.047 1 48.22 241 GLU A O 1
ATOM 1938 N N . VAL A 1 242 ? -6.879 -2.701 -23.594 1 42.56 242 VAL A N 1
ATOM 1939 C CA . VAL A 1 242 ? -6.363 -3.885 -24.266 1 42.56 242 VAL A CA 1
ATOM 1940 C C . VAL A 1 242 ? -5.648 -3.475 -25.562 1 42.56 242 VAL A C 1
ATOM 1942 O O . VAL A 1 242 ? -4.598 -4.027 -25.891 1 42.56 242 VAL A O 1
ATOM 1945 N N . CYS A 1 243 ? -6.156 -2.51 -26.172 1 38.69 243 CYS A N 1
ATOM 1946 C CA . CYS A 1 243 ? -5.574 -2.064 -27.438 1 38.69 243 CYS A CA 1
ATOM 1947 C C . CYS A 1 243 ? -4.332 -1.216 -27.188 1 38.69 243 CYS A C 1
ATOM 1949 O O . CYS A 1 243 ? -3.465 -1.117 -28.062 1 38.69 243 CYS A O 1
ATOM 1951 N N . GLN A 1 244 ? -4.242 -0.485 -26.219 1 35.75 244 GLN A N 1
ATOM 1952 C CA . GLN A 1 244 ? -3.086 0.384 -26.031 1 35.75 244 GLN A CA 1
ATOM 1953 C C . GLN A 1 244 ? -1.851 -0.423 -25.641 1 35.75 244 GLN A C 1
ATOM 1955 O O . GLN A 1 244 ? -0.726 0.073 -25.719 1 35.75 244 GLN A O 1
ATOM 1960 N N . GLU A 1 245 ? -1.857 -1.42 -24.969 1 34.81 245 GLU A N 1
ATOM 1961 C CA . GLU A 1 245 ? -0.673 -2.246 -24.75 1 34.81 245 GLU A CA 1
ATOM 1962 C C . GLU A 1 245 ? -0.073 -2.695 -26.094 1 34.81 245 GLU A C 1
ATOM 1964 O O . GLU A 1 245 ? 1.104 -3.053 -26.156 1 34.81 245 GLU A O 1
ATOM 1969 N N . PHE A 1 246 ? -0.701 -2.787 -27.188 1 27.52 246 PHE A N 1
ATOM 1970 C CA . PHE A 1 246 ? -0.158 -3.131 -28.5 1 27.52 246 PHE A CA 1
ATOM 1971 C C . PHE A 1 246 ? 0.222 -1.876 -29.281 1 27.52 246 PHE A C 1
ATOM 1973 O O . PHE A 1 246 ? 0.683 -1.959 -30.422 1 27.52 246 PHE A O 1
ATOM 1980 N N . ALA A 1 247 ? 0.092 -0.724 -28.922 1 24.45 247 ALA A N 1
ATOM 1981 C CA . ALA A 1 247 ? 0.625 0.393 -29.688 1 24.45 247 ALA A CA 1
ATOM 1982 C C . ALA A 1 247 ? 1.944 0.887 -29.109 1 24.45 247 ALA A C 1
ATOM 1984 O O . ALA A 1 247 ? 2.117 0.917 -27.891 1 24.45 247 ALA A O 1
ATOM 1985 N N . MET B 1 1 ? 0.927 52.969 3.973 1 28.05 1 MET B N 1
ATOM 1986 C CA . MET B 1 1 ? 0.052 51.844 4.316 1 28.05 1 MET B CA 1
ATOM 1987 C C . MET B 1 1 ? 0.804 50.531 4.242 1 28.05 1 MET B C 1
ATOM 1989 O O . MET B 1 1 ? 1.177 50.094 3.158 1 28.05 1 MET B O 1
ATOM 1993 N N . THR B 1 2 ? 1.612 50.125 5.254 1 29.84 2 THR B N 1
ATOM 1994 C CA . THR B 1 2 ? 2.518 49 5.453 1 29.84 2 THR B CA 1
ATOM 1995 C C . THR B 1 2 ? 1.759 47.688 5.391 1 29.84 2 THR B C 1
ATOM 1997 O O . THR B 1 2 ? 0.832 47.469 6.172 1 29.84 2 THR B O 1
ATOM 2000 N N . THR B 1 3 ? 1.474 47.156 4.199 1 33.66 3 THR B N 1
ATOM 2001 C CA . THR B 1 3 ? 0.855 45.875 4.008 1 33.66 3 THR B CA 1
ATOM 2002 C C . THR B 1 3 ? 1.429 44.844 4.988 1 33.66 3 THR B C 1
ATOM 2004 O O . THR B 1 3 ? 2.619 44.531 4.941 1 33.66 3 THR B O 1
ATOM 2007 N N . HIS B 1 4 ? 1.047 44.938 6.234 1 33.31 4 HIS B N 1
ATOM 2008 C CA . HIS B 1 4 ? 1.366 43.875 7.199 1 33.31 4 HIS B CA 1
ATOM 2009 C C . HIS B 1 4 ? 1.143 42.5 6.598 1 33.31 4 HIS B C 1
ATOM 2011 O O . HIS B 1 4 ? 0.009 42.125 6.285 1 33.31 4 HIS B O 1
ATOM 2017 N N . LYS B 1 5 ? 2.006 42.125 5.695 1 37.22 5 LYS B N 1
ATOM 2018 C CA . LYS B 1 5 ? 2.059 40.719 5.336 1 37.22 5 LYS B CA 1
ATOM 2019 C C . LYS B 1 5 ? 1.931 39.844 6.574 1 37.22 5 LYS B C 1
ATOM 2021 O O . LYS B 1 5 ? 2.807 39.844 7.441 1 37.22 5 LYS B O 1
ATOM 2026 N N . SER B 1 6 ? 0.857 39.875 7.297 1 37.06 6 SER B N 1
ATOM 2027 C CA . SER B 1 6 ? 0.619 38.844 8.289 1 37.06 6 SER B CA 1
ATOM 2028 C C . SER B 1 6 ? 1.187 37.5 7.836 1 37.06 6 SER B C 1
ATOM 2030 O O . SER B 1 6 ? 0.664 36.875 6.91 1 37.06 6 SER B O 1
ATOM 2032 N N . THR B 1 7 ? 2.451 37.406 7.488 1 38.12 7 THR B N 1
ATOM 2033 C CA . THR B 1 7 ? 3.197 36.219 7.152 1 38.12 7 THR B CA 1
ATOM 2034 C C . THR B 1 7 ? 2.924 35.094 8.164 1 38.12 7 THR B C 1
ATOM 2036 O O . THR B 1 7 ? 3.416 35.156 9.297 1 38.12 7 THR B O 1
ATOM 2039 N N . PHE B 1 8 ? 1.776 34.781 8.609 1 41.47 8 PHE B N 1
ATOM 2040 C CA . PHE B 1 8 ? 1.652 33.531 9.328 1 41.47 8 PHE B CA 1
ATOM 2041 C C . PHE B 1 8 ? 2.734 32.531 8.891 1 41.47 8 PHE B C 1
ATOM 2043 O O . PHE B 1 8 ? 2.732 32.062 7.754 1 41.47 8 PHE B O 1
ATOM 2050 N N . ASN B 1 9 ? 3.988 32.75 9.094 1 51.41 9 ASN B N 1
ATOM 2051 C CA . ASN B 1 9 ? 5.207 31.984 8.859 1 51.41 9 ASN B CA 1
ATOM 2052 C C . ASN B 1 9 ? 5.047 30.531 9.281 1 51.41 9 ASN B C 1
ATOM 2054 O O . ASN B 1 9 ? 5.262 30.188 10.445 1 51.41 9 ASN B O 1
ATOM 2058 N N . ALA B 1 10 ? 4.031 29.719 8.922 1 69.12 10 ALA B N 1
ATOM 2059 C CA . ALA B 1 10 ? 3.762 28.312 9.211 1 69.12 10 ALA B CA 1
ATOM 2060 C C . ALA B 1 10 ? 4.961 27.438 8.852 1 69.12 10 ALA B C 1
ATOM 2062 O O . ALA B 1 10 ? 5.105 27.016 7.699 1 69.12 10 ALA B O 1
ATOM 2063 N N . SER B 1 11 ? 6.059 27.547 9.727 1 85.44 11 SER B N 1
ATOM 2064 C CA . SER B 1 11 ? 7.254 26.734 9.547 1 85.44 11 SER B CA 1
ATOM 2065 C C . SER B 1 11 ? 7.02 25.297 10.016 1 85.44 11 SER B C 1
ATOM 2067 O O . SER B 1 11 ? 6.156 25.062 10.859 1 85.44 11 SER B O 1
ATOM 2069 N N . CYS B 1 12 ? 7.75 24.422 9.414 1 90.69 12 CYS B N 1
ATOM 2070 C CA . CYS B 1 12 ? 7.672 23.031 9.82 1 90.69 12 CYS B CA 1
ATOM 2071 C C . CYS B 1 12 ? 8.055 22.859 11.281 1 90.69 12 CYS B C 1
ATOM 2073 O O . CYS B 1 12 ? 7.52 21.984 11.969 1 90.69 12 CYS B O 1
ATOM 2075 N N . LEU B 1 13 ? 8.93 23.734 11.734 1 87.5 13 LEU B N 1
ATOM 2076 C CA . LEU B 1 13 ? 9.398 23.656 13.109 1 87.5 13 LEU B CA 1
ATOM 2077 C C . LEU B 1 13 ? 8.273 23.953 14.094 1 87.5 13 LEU B C 1
ATOM 2079 O O . LEU B 1 13 ? 8.203 23.344 15.172 1 87.5 13 LEU B O 1
ATOM 2083 N N . SER B 1 14 ? 7.383 24.828 13.766 1 88.12 14 SER B N 1
ATOM 2084 C CA . SER B 1 14 ? 6.305 25.234 14.664 1 88.12 14 SER B CA 1
ATOM 2085 C C . SER B 1 14 ? 4.988 24.547 14.281 1 88.12 14 SER B C 1
ATOM 2087 O O . SER B 1 14 ? 3.936 24.875 14.828 1 88.12 14 SER B O 1
ATOM 2089 N N . CYS B 1 15 ? 5.055 23.641 13.383 1 91.44 15 CYS B N 1
ATOM 2090 C CA . CYS B 1 15 ? 3.85 22.969 12.906 1 91.44 15 CYS B CA 1
ATOM 2091 C C . CYS B 1 15 ? 3.365 21.938 13.914 1 91.44 15 CYS B C 1
ATOM 2093 O O . CYS B 1 15 ? 4.145 21.094 14.367 1 91.44 15 CYS B O 1
ATOM 2095 N N . GLY B 1 16 ? 2.137 21.969 14.266 1 87.12 16 GLY B N 1
ATOM 2096 C CA . GLY B 1 16 ? 1.552 21.031 15.203 1 87.12 16 GLY B CA 1
ATOM 2097 C C . GLY B 1 16 ? 1.531 19.594 14.695 1 87.12 16 GLY B C 1
ATOM 2098 O O . GLY B 1 16 ? 1.278 18.672 15.461 1 87.12 16 GLY B O 1
ATOM 2099 N N . LEU B 1 17 ? 1.877 19.391 13.43 1 89.12 17 LEU B N 1
ATOM 2100 C CA . LEU B 1 17 ? 1.789 18.078 12.805 1 89.12 17 LEU B CA 1
ATOM 2101 C C . LEU B 1 17 ? 3.172 17.438 12.672 1 89.12 17 LEU B C 1
ATOM 2103 O O . LEU B 1 17 ? 3.33 16.422 12 1 89.12 17 LEU B O 1
ATOM 2107 N N . GLN B 1 18 ? 4.133 17.953 13.281 1 86.25 18 GLN B N 1
ATOM 2108 C CA . GLN B 1 18 ? 5.527 17.547 13.156 1 86.25 18 GLN B CA 1
ATOM 2109 C C . GLN B 1 18 ? 5.699 16.078 13.531 1 86.25 18 GLN B C 1
ATOM 2111 O O . GLN B 1 18 ? 6.539 15.375 12.953 1 86.25 18 GLN B O 1
ATOM 2116 N N . LYS B 1 19 ? 4.84 15.594 14.344 1 84.44 19 LYS B N 1
ATOM 2117 C CA . LYS B 1 19 ? 5.012 14.242 14.875 1 84.44 19 LYS B CA 1
ATOM 2118 C C . LYS B 1 19 ? 4.398 13.203 13.945 1 84.44 19 LYS B C 1
ATOM 2120 O O . LYS B 1 19 ? 4.609 12 14.125 1 84.44 19 LYS B O 1
ATOM 2125 N N . VAL B 1 20 ? 3.695 13.648 12.953 1 87.44 20 VAL B N 1
ATOM 2126 C CA . VAL B 1 20 ? 3.021 12.688 12.094 1 87.44 20 VAL B CA 1
ATOM 2127 C C . VAL B 1 20 ? 3.316 13 10.633 1 87.44 20 VAL B C 1
ATOM 2129 O O . VAL B 1 20 ? 2.799 12.344 9.727 1 87.44 20 VAL B O 1
ATOM 2132 N N . CYS B 1 21 ? 4.082 14.016 10.391 1 91.31 21 CYS B N 1
ATOM 2133 C CA . CYS B 1 21 ? 4.422 14.461 9.039 1 91.31 21 CYS B CA 1
ATOM 2134 C C . CYS B 1 21 ? 5.891 14.188 8.734 1 91.31 21 CYS B C 1
ATOM 2136 O O . CYS B 1 21 ? 6.516 13.336 9.367 1 91.31 21 CYS B O 1
ATOM 2138 N N . PHE B 1 22 ? 6.516 14.758 7.754 1 87.25 22 PHE B N 1
ATOM 2139 C CA . PHE B 1 22 ? 7.863 14.492 7.266 1 87.25 22 PHE B CA 1
ATOM 2140 C C . PHE B 1 22 ? 8.906 14.867 8.312 1 87.25 22 PHE B C 1
ATOM 2142 O O . PHE B 1 22 ? 9.961 14.234 8.406 1 87.25 22 PHE B O 1
ATOM 2149 N N . PRO B 1 23 ? 8.617 15.883 9.156 1 87.81 23 PRO B N 1
ATOM 2150 C CA . PRO B 1 23 ? 9.688 16.297 10.062 1 87.81 23 PRO B CA 1
ATOM 2151 C C . PRO B 1 23 ? 9.883 15.344 11.234 1 87.81 23 PRO B C 1
ATOM 2153 O O . PRO B 1 23 ? 10.773 15.547 12.062 1 87.81 23 PRO B O 1
ATOM 2156 N N . THR B 1 24 ? 9.008 14.359 11.266 1 85.94 24 THR B N 1
ATOM 2157 C CA . THR B 1 24 ? 9.109 13.414 12.367 1 85.94 24 THR B CA 1
ATOM 2158 C C . THR B 1 24 ? 10.516 12.82 12.445 1 85.94 24 THR B C 1
ATOM 2160 O O . THR B 1 24 ? 11.031 12.297 11.453 1 85.94 24 THR B O 1
ATOM 2163 N N . GLY B 1 25 ? 11.148 13.016 13.555 1 84.19 25 GLY B N 1
ATOM 2164 C CA . GLY B 1 25 ? 12.438 12.398 13.797 1 84.19 25 GLY B CA 1
ATOM 2165 C C . GLY B 1 25 ? 13.609 13.203 13.258 1 84.19 25 GLY B C 1
ATOM 2166 O O . GLY B 1 25 ? 14.758 12.789 13.375 1 84.19 25 GLY B O 1
ATOM 2167 N N . LEU B 1 26 ? 13.367 14.359 12.695 1 91.12 26 LEU B N 1
ATOM 2168 C CA . LEU B 1 26 ? 14.438 15.18 12.141 1 91.12 26 LEU B CA 1
ATOM 2169 C C . LEU B 1 26 ? 14.992 16.141 13.188 1 91.12 26 LEU B C 1
ATOM 2171 O O . LEU B 1 26 ? 14.273 16.547 14.102 1 91.12 26 LEU B O 1
ATOM 2175 N N . MET B 1 27 ? 16.203 16.484 12.992 1 91.75 27 MET B N 1
ATOM 2176 C CA . MET B 1 27 ? 16.812 17.531 13.812 1 91.75 27 MET B CA 1
ATOM 2177 C C . MET B 1 27 ? 16.359 18.906 13.359 1 91.75 27 MET B C 1
ATOM 2179 O O . MET B 1 27 ? 15.938 19.094 12.211 1 91.75 27 MET B O 1
ATOM 2183 N N . LYS B 1 28 ? 16.5 19.875 14.281 1 92.12 28 LYS B N 1
ATOM 2184 C CA . LYS B 1 28 ? 16.016 21.219 14.023 1 92.12 28 LYS B CA 1
ATOM 2185 C C . LYS B 1 28 ? 16.625 21.781 12.734 1 92.12 28 LYS B C 1
ATOM 2187 O O . LYS B 1 28 ? 15.914 22.375 11.914 1 92.12 28 LYS B O 1
ATOM 2192 N N . THR B 1 29 ? 17.875 21.625 12.562 1 93.44 29 THR B N 1
ATOM 2193 C CA . THR B 1 29 ? 18.547 22.141 11.383 1 93.44 29 THR B CA 1
ATOM 2194 C C . THR B 1 29 ? 17.984 21.516 10.117 1 93.44 29 THR B C 1
ATOM 2196 O O . THR B 1 29 ? 17.797 22.203 9.109 1 93.44 29 THR B O 1
ATOM 2199 N N . ASP B 1 30 ? 17.734 20.25 10.195 1 94.5 30 ASP B N 1
ATOM 2200 C CA . ASP B 1 30 ? 17.188 19.531 9.047 1 94.5 30 ASP B CA 1
ATOM 2201 C C . ASP B 1 30 ? 15.742 19.953 8.766 1 94.5 30 ASP B C 1
ATOM 2203 O O . ASP B 1 30 ? 15.336 20.047 7.605 1 94.5 30 ASP B O 1
ATOM 2207 N N . ILE B 1 31 ? 15.008 20.266 9.828 1 94.69 31 ILE B N 1
ATOM 2208 C CA . ILE B 1 31 ? 13.633 20.734 9.672 1 94.69 31 ILE B CA 1
ATOM 2209 C C . ILE B 1 31 ? 13.617 22.062 8.938 1 94.69 31 ILE B C 1
ATOM 2211 O O . ILE B 1 31 ? 12.758 22.297 8.078 1 94.69 31 ILE B O 1
ATOM 2215 N N . ASP B 1 32 ? 14.555 22.844 9.234 1 94.12 32 ASP B N 1
ATOM 2216 C CA . ASP B 1 32 ? 14.648 24.141 8.57 1 94.12 32 ASP B CA 1
ATOM 2217 C C . ASP B 1 32 ? 14.914 23.969 7.078 1 94.12 32 ASP B C 1
ATOM 2219 O O . ASP B 1 32 ? 14.336 24.672 6.254 1 94.12 32 ASP B O 1
ATOM 2223 N N . LEU B 1 33 ? 15.805 23.078 6.754 1 95.31 33 LEU B N 1
ATOM 2224 C CA . LEU B 1 33 ? 16.094 22.812 5.352 1 95.31 33 LEU B CA 1
ATOM 2225 C C . LEU B 1 33 ? 14.852 22.297 4.633 1 95.31 33 LEU B C 1
ATOM 2227 O O . LEU B 1 33 ? 14.586 22.672 3.492 1 95.31 33 LEU B O 1
ATOM 2231 N N . LEU B 1 34 ? 14.102 21.422 5.289 1 95.25 34 LEU B N 1
ATOM 2232 C CA . LEU B 1 34 ? 12.844 2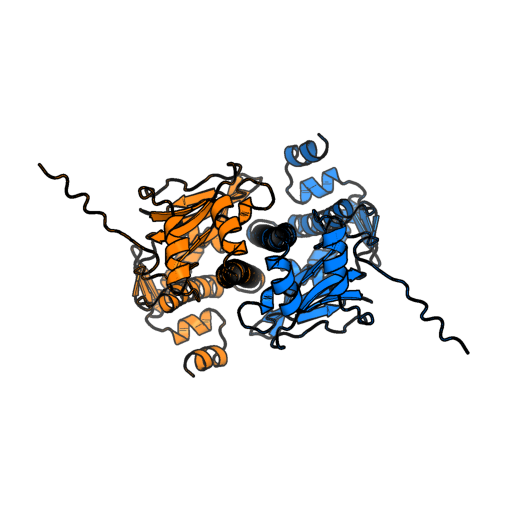0.938 4.742 1 95.25 34 LEU B CA 1
ATOM 2233 C C . LEU B 1 34 ? 11.859 22.078 4.527 1 95.25 34 LEU B C 1
ATOM 2235 O O . LEU B 1 34 ? 11.234 22.172 3.469 1 95.25 34 LEU B O 1
ATOM 2239 N N . ASP B 1 35 ? 11.789 22.906 5.488 1 94.69 35 ASP B N 1
ATOM 2240 C CA . ASP B 1 35 ? 10.867 24.047 5.422 1 94.69 35 ASP B CA 1
ATOM 2241 C C . ASP B 1 35 ? 11.164 24.922 4.207 1 94.69 35 ASP B C 1
ATOM 2243 O O . ASP B 1 35 ? 10.25 25.484 3.6 1 94.69 35 ASP B O 1
ATOM 2247 N N . ASN B 1 36 ? 12.375 25 3.867 1 95.06 36 ASN B N 1
ATOM 2248 C CA . ASN B 1 36 ? 12.805 25.875 2.793 1 95.06 36 ASN B CA 1
ATOM 2249 C C . ASN B 1 36 ? 12.32 25.391 1.432 1 95.06 36 ASN B C 1
ATOM 2251 O O . ASN B 1 36 ? 12.258 26.156 0.474 1 95.06 36 ASN B O 1
ATOM 2255 N N . ILE B 1 37 ? 11.992 24.156 1.332 1 95.62 37 ILE B N 1
ATOM 2256 C CA . ILE B 1 37 ? 11.594 23.656 0.02 1 95.62 37 ILE B CA 1
ATOM 2257 C C . ILE B 1 37 ? 10.07 23.562 -0.051 1 95.62 37 ILE B C 1
ATOM 2259 O O . ILE B 1 37 ? 9.508 23.219 -1.098 1 95.62 37 ILE B O 1
ATOM 2263 N N . VAL B 1 38 ? 9.406 23.812 1.027 1 95.69 38 VAL B N 1
ATOM 2264 C CA . VAL B 1 38 ? 7.949 23.75 1.065 1 95.69 38 VAL B CA 1
ATOM 2265 C C . VAL B 1 38 ? 7.352 24.938 0.316 1 95.69 38 VAL B C 1
ATOM 2267 O O . VAL B 1 38 ? 7.711 26.078 0.577 1 95.69 38 VAL B O 1
ATOM 2270 N N . GLU B 1 39 ? 6.551 24.609 -0.62 1 94 39 GLU B N 1
ATOM 2271 C CA . GLU B 1 39 ? 5.762 25.641 -1.289 1 94 39 GLU B CA 1
ATOM 2272 C C . GLU B 1 39 ? 4.344 25.719 -0.727 1 94 39 GLU B C 1
ATOM 2274 O O . GLU B 1 39 ? 3.607 24.719 -0.776 1 94 39 GLU B O 1
ATOM 2279 N N . ARG B 1 40 ? 4.062 26.828 -0.239 1 87.06 40 ARG B N 1
ATOM 2280 C CA . ARG B 1 40 ? 2.74 27 0.352 1 87.06 40 ARG B CA 1
ATOM 2281 C C . ARG B 1 40 ? 1.83 27.797 -0.571 1 87.06 40 ARG B C 1
ATOM 2283 O O . ARG B 1 40 ? 2.207 28.875 -1.04 1 87.06 40 ARG B O 1
ATOM 2290 N N . LYS B 1 41 ? 0.83 27.109 -0.927 1 87.69 41 LYS B N 1
ATOM 2291 C CA . LYS B 1 41 ? -0.15 27.734 -1.809 1 87.69 41 LYS B CA 1
ATOM 2292 C C . LYS B 1 41 ? -1.467 27.984 -1.079 1 87.69 41 LYS B C 1
ATOM 2294 O O . LYS B 1 41 ? -1.664 27.5 0.038 1 87.69 41 LYS B O 1
ATOM 2299 N N . SER B 1 42 ? -2.299 28.797 -1.722 1 91.75 42 SER B N 1
ATOM 2300 C CA . SER B 1 42 ? -3.623 29.047 -1.163 1 91.75 42 SER B CA 1
ATOM 2301 C C . SER B 1 42 ? -4.41 27.75 -0.999 1 91.75 42 SER B C 1
ATOM 2303 O O . SER B 1 42 ? -4.258 26.828 -1.793 1 91.75 42 SER B O 1
ATOM 2305 N N . PRO B 1 43 ? -5.195 27.766 -0.01 1 96.31 43 PRO B N 1
ATOM 2306 C CA . PRO B 1 43 ? -6.023 26.562 0.191 1 96.31 43 PRO B CA 1
ATOM 2307 C C . PRO B 1 43 ? -6.941 26.281 -0.995 1 96.31 43 PRO B C 1
ATOM 2309 O O . PRO B 1 43 ? -7.312 27.203 -1.731 1 96.31 43 PRO B O 1
ATOM 2312 N N . ILE B 1 44 ? -7.164 25.047 -1.187 1 97.06 44 ILE B N 1
ATOM 2313 C CA . ILE B 1 44 ? -8.148 24.656 -2.193 1 97.06 44 ILE B CA 1
ATOM 2314 C C . ILE B 1 44 ? -9.523 24.516 -1.547 1 97.06 44 ILE B C 1
ATOM 2316 O O . ILE B 1 44 ? -9.633 24.094 -0.393 1 97.06 44 ILE B O 1
ATOM 2320 N N . LYS B 1 45 ? -10.547 24.844 -2.328 1 97.62 45 LYS B N 1
ATOM 2321 C CA . LYS B 1 45 ? -11.914 24.844 -1.81 1 97.62 45 LYS B CA 1
ATOM 2322 C C . LYS B 1 45 ? -12.539 23.453 -1.919 1 97.62 45 LYS B C 1
ATOM 2324 O O . LYS B 1 45 ? -12.023 22.594 -2.637 1 97.62 45 LYS B O 1
ATOM 2329 N N . LYS B 1 46 ? -13.633 23.344 -1.23 1 97.06 46 LYS B N 1
ATOM 2330 C CA . LYS B 1 46 ? -14.406 22.109 -1.307 1 97.06 46 LYS B CA 1
ATOM 2331 C C . LYS B 1 46 ? -14.734 21.75 -2.754 1 97.06 46 LYS B C 1
ATOM 2333 O O . LYS B 1 46 ? -15.195 22.594 -3.52 1 97.06 46 LYS B O 1
ATOM 2338 N N . GLY B 1 47 ? -14.414 20.578 -3.115 1 97.56 47 GLY B N 1
ATOM 2339 C CA . GLY B 1 47 ? -14.75 20.094 -4.449 1 97.56 47 GLY B CA 1
ATOM 2340 C C . GLY B 1 47 ? -13.617 20.266 -5.441 1 97.56 47 GLY B C 1
ATOM 2341 O O . GLY B 1 47 ? -13.609 19.625 -6.496 1 97.56 47 GLY B O 1
ATOM 2342 N N . GLN B 1 48 ? -12.695 21.109 -5.09 1 98.31 48 GLN B N 1
ATOM 2343 C CA . GLN B 1 48 ? -11.562 21.312 -5.98 1 98.31 48 GLN B CA 1
ATOM 2344 C C . GLN B 1 48 ? -10.539 20.188 -5.844 1 98.31 48 GLN B C 1
ATOM 2346 O O . GLN B 1 48 ? -10.414 19.578 -4.777 1 98.31 48 GLN B O 1
ATOM 2351 N N . HIS B 1 49 ? -9.836 19.953 -6.949 1 98.56 49 HIS B N 1
ATOM 2352 C CA . HIS B 1 49 ? -8.852 18.891 -6.977 1 98.56 49 HIS B CA 1
ATOM 2353 C C . HIS B 1 49 ? -7.449 19.422 -6.703 1 98.56 49 HIS B C 1
ATOM 2355 O O . HIS B 1 49 ? -7.086 20.5 -7.188 1 98.56 49 HIS B O 1
ATOM 2361 N N . LEU B 1 50 ? -6.793 18.734 -5.848 1 98.06 50 LEU B N 1
ATOM 2362 C CA . LEU B 1 50 ? -5.355 18.969 -5.711 1 98.06 50 LEU B CA 1
ATOM 2363 C C . LEU B 1 50 ? -4.621 18.562 -6.984 1 98.06 50 LEU B C 1
ATOM 2365 O O . LEU B 1 50 ? -3.732 19.281 -7.449 1 98.06 50 LEU B O 1
ATOM 2369 N N . TYR B 1 51 ? -4.938 17.422 -7.523 1 97.94 51 TYR B N 1
ATOM 2370 C CA . TYR B 1 51 ? -4.5 16.953 -8.828 1 97.94 51 TYR B CA 1
ATOM 2371 C C . TYR B 1 51 ? -5.473 15.914 -9.391 1 97.94 51 TYR B C 1
ATOM 2373 O O . TYR B 1 51 ? -6.34 15.422 -8.672 1 97.94 51 TYR B O 1
ATOM 2381 N N . HIS B 1 52 ? -5.293 15.648 -10.695 1 97.94 52 HIS B N 1
ATOM 2382 C CA . HIS B 1 52 ? -6.137 14.688 -11.391 1 97.94 52 HIS B CA 1
ATOM 2383 C C . HIS B 1 52 ? -5.336 13.469 -11.836 1 97.94 52 HIS B C 1
ATOM 2385 O O . HIS B 1 52 ? -4.133 13.57 -12.086 1 97.94 52 HIS B O 1
ATOM 2391 N N . ALA B 1 53 ? -6.105 12.406 -11.891 1 96.19 53 ALA B N 1
ATOM 2392 C CA . ALA B 1 53 ? -5.492 11.234 -12.516 1 96.19 53 ALA B CA 1
ATOM 2393 C C . ALA B 1 53 ? -4.98 11.57 -13.914 1 96.19 53 ALA B C 1
ATOM 2395 O O . ALA B 1 53 ? -5.664 12.234 -14.688 1 96.19 53 ALA B O 1
ATOM 2396 N N . GLY B 1 54 ? -3.717 11.141 -14.156 1 96.31 54 GLY B N 1
ATOM 2397 C CA . GLY B 1 54 ? -3.133 11.383 -15.469 1 96.31 54 GLY B CA 1
ATOM 2398 C C . GLY B 1 54 ? -2.287 12.641 -15.523 1 96.31 54 GLY B C 1
ATOM 2399 O O . GLY B 1 54 ? -1.495 12.82 -16.453 1 96.31 54 GLY B O 1
ATOM 2400 N N . GLU B 1 55 ? -2.5 13.5 -14.586 1 97.62 55 GLU B N 1
ATOM 2401 C CA . GLU B 1 55 ? -1.706 14.727 -14.531 1 97.62 55 GLU B CA 1
ATOM 2402 C C . GLU B 1 55 ? -0.237 14.414 -14.25 1 97.62 55 GLU B C 1
ATOM 2404 O O . GLU B 1 55 ? 0.08 13.453 -13.547 1 97.62 55 GLU B O 1
ATOM 2409 N N . LYS B 1 56 ? 0.625 15.242 -14.797 1 98 56 LYS B N 1
ATOM 2410 C CA . LYS B 1 56 ? 2.061 15.047 -14.617 1 98 56 LYS B CA 1
ATOM 2411 C C . LYS B 1 56 ? 2.443 15.109 -13.148 1 98 56 LYS B C 1
ATOM 2413 O O . LYS B 1 56 ? 1.982 15.992 -12.414 1 98 56 LYS B O 1
ATOM 2418 N N . PHE B 1 57 ? 3.205 14.148 -12.742 1 97.06 57 PHE B N 1
ATOM 2419 C CA . PHE B 1 57 ? 3.713 14.109 -11.375 1 97.06 57 PHE B CA 1
ATOM 2420 C C . PHE B 1 57 ? 4.785 15.172 -11.172 1 97.06 57 PHE B C 1
ATOM 2422 O O . PHE B 1 57 ? 5.777 15.211 -11.898 1 97.06 57 PHE B O 1
ATOM 2429 N N . THR B 1 58 ? 4.602 16.031 -10.141 1 97 58 THR B N 1
ATOM 2430 C CA . THR B 1 58 ? 5.582 17.078 -9.898 1 97 58 THR B CA 1
ATOM 2431 C C . THR B 1 58 ? 5.934 17.156 -8.414 1 97 58 THR B C 1
ATOM 2433 O O . THR B 1 58 ? 7.047 17.531 -8.047 1 97 58 THR B O 1
ATOM 2436 N N . SER B 1 59 ? 4.953 16.734 -7.543 1 97.5 59 SER B N 1
ATOM 2437 C CA . SER B 1 59 ? 5.133 17.047 -6.129 1 97.5 59 SER B CA 1
ATOM 2438 C C . SER B 1 59 ? 4.492 15.977 -5.246 1 97.5 59 SER B C 1
ATOM 2440 O O . SER B 1 59 ? 3.629 15.227 -5.699 1 97.5 59 SER B O 1
ATOM 2442 N N . ILE B 1 60 ? 5.008 15.883 -4.074 1 96.75 60 ILE B N 1
ATOM 2443 C CA . ILE B 1 60 ? 4.375 15.234 -2.932 1 96.75 60 ILE B CA 1
ATOM 2444 C C . ILE B 1 60 ? 3.738 16.281 -2.029 1 96.75 60 ILE B C 1
ATOM 2446 O O . ILE B 1 60 ? 4.242 17.406 -1.92 1 96.75 60 ILE B O 1
ATOM 2450 N N . PHE B 1 61 ? 2.662 15.906 -1.374 1 97.81 61 PHE B N 1
ATOM 2451 C CA . PHE B 1 61 ? 1.918 16.891 -0.602 1 97.81 61 PHE B CA 1
ATOM 2452 C C . PHE B 1 61 ? 1.682 16.406 0.822 1 97.81 61 PHE B C 1
ATOM 2454 O O . PHE B 1 61 ? 1.354 15.234 1.034 1 97.81 61 PHE B O 1
ATOM 2461 N N . ALA B 1 62 ? 1.857 17.266 1.755 1 96.94 62 ALA B N 1
ATOM 2462 C CA . ALA B 1 62 ? 1.429 17.016 3.129 1 96.94 62 ALA B CA 1
ATOM 2463 C C . ALA B 1 62 ? 0.184 17.844 3.471 1 96.94 62 ALA B C 1
ATOM 2465 O O . ALA B 1 62 ? 0.157 19.047 3.275 1 96.94 62 ALA B O 1
ATOM 2466 N N . VAL B 1 63 ? -0.797 17.172 3.998 1 97 63 VAL B N 1
ATOM 2467 C CA . VAL B 1 63 ? -2.041 17.859 4.34 1 97 63 VAL B CA 1
ATOM 2468 C C . VAL B 1 63 ? -1.847 18.672 5.609 1 97 63 VAL B C 1
ATOM 2470 O O . VAL B 1 63 ? -1.434 18.156 6.645 1 97 63 VAL B O 1
ATOM 2473 N N . ARG B 1 64 ? -2.125 19.891 5.516 1 94.5 64 ARG B N 1
ATOM 2474 C CA . ARG B 1 64 ? -1.979 20.766 6.672 1 94.5 64 ARG B CA 1
ATOM 2475 C C . ARG B 1 64 ? -3.309 20.938 7.398 1 94.5 64 ARG B C 1
ATOM 2477 O O . ARG B 1 64 ? -3.35 20.969 8.625 1 94.5 64 ARG B O 1
ATO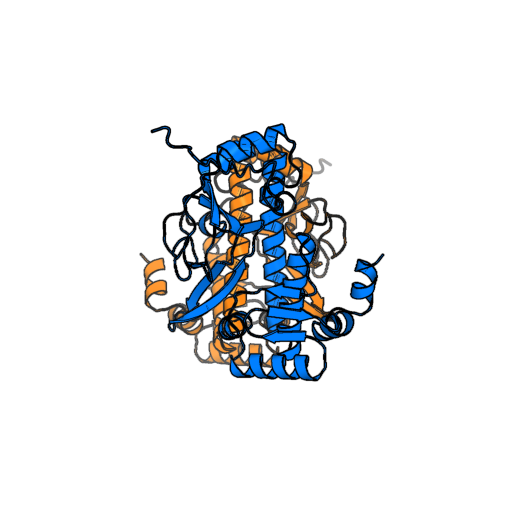M 2484 N N . SER B 1 65 ? -4.273 21.156 6.641 1 94.31 65 SER B N 1
ATOM 2485 C CA . SER B 1 65 ? -5.629 21.266 7.164 1 94.31 65 SER B CA 1
ATOM 2486 C C . SER B 1 65 ? -6.656 20.766 6.156 1 94.31 65 SER B C 1
ATOM 2488 O O . SER B 1 65 ? -6.371 20.688 4.961 1 94.31 65 SER B O 1
ATOM 2490 N N . GLY B 1 66 ? -7.828 20.391 6.777 1 95.69 66 GLY B N 1
ATOM 2491 C CA . GLY B 1 66 ? -8.891 19.891 5.918 1 95.69 66 GLY B CA 1
ATOM 2492 C C . GLY B 1 66 ? -8.836 18.406 5.691 1 95.69 66 GLY B C 1
ATOM 2493 O O . GLY B 1 66 ? -8.211 17.672 6.473 1 95.69 66 GLY B O 1
ATOM 2494 N N . VAL B 1 67 ? -9.625 17.922 4.641 1 97.5 67 VAL B N 1
ATOM 2495 C CA . VAL B 1 67 ? -9.727 16.5 4.332 1 97.5 67 VAL B CA 1
ATOM 2496 C C . VAL B 1 67 ? -9.688 16.281 2.82 1 97.5 67 VAL B C 1
ATOM 2498 O O . VAL B 1 67 ? -10.32 17.031 2.068 1 97.5 67 VAL B O 1
ATOM 2501 N N . LEU B 1 68 ? -8.859 15.383 2.418 1 98.25 68 LEU B N 1
ATOM 2502 C CA . LEU B 1 68 ? -8.781 15.008 1.009 1 98.25 68 LEU B CA 1
ATOM 2503 C C . LEU B 1 68 ? -9.336 13.609 0.783 1 98.25 68 LEU B C 1
ATOM 2505 O O . LEU B 1 68 ? -9.203 12.742 1.646 1 98.25 68 LEU B O 1
ATOM 2509 N N . LYS B 1 69 ? -9.93 13.453 -0.361 1 98 69 LYS B N 1
ATOM 2510 C CA . LYS B 1 69 ? -10.422 12.156 -0.831 1 98 69 LYS B CA 1
ATOM 2511 C C . LYS B 1 69 ? -9.656 11.703 -2.068 1 98 69 LYS B C 1
ATOM 2513 O O . LYS B 1 69 ? -9.453 12.477 -3.004 1 98 69 LYS B O 1
ATOM 2518 N N . MET B 1 70 ? -9.172 10.508 -2.033 1 97.19 70 MET B N 1
ATOM 2519 C CA . MET B 1 70 ? -8.555 9.891 -3.201 1 97.19 70 MET B CA 1
ATOM 2520 C C . MET B 1 70 ? -9.523 8.938 -3.889 1 97.19 70 MET B C 1
ATOM 2522 O O . MET B 1 70 ? -10.086 8.047 -3.248 1 97.19 70 MET B O 1
ATOM 2526 N N . TYR B 1 71 ? -9.719 9.109 -5.215 1 96.31 71 TYR B N 1
ATOM 2527 C CA . TYR B 1 71 ? -10.695 8.25 -5.879 1 96.31 71 TYR B CA 1
ATOM 2528 C C . TYR B 1 71 ? -10.336 8.055 -7.348 1 96.31 71 TYR B C 1
ATOM 2530 O O . TYR B 1 71 ? -9.492 8.781 -7.891 1 96.31 71 TYR B O 1
ATOM 2538 N N . ALA B 1 72 ? -10.867 7.027 -7.875 1 93.5 72 ALA B N 1
ATOM 2539 C CA . ALA B 1 72 ? -10.82 6.715 -9.297 1 93.5 72 ALA B CA 1
ATOM 2540 C C . ALA B 1 72 ? -12.164 6.18 -9.789 1 93.5 72 ALA B C 1
ATOM 2542 O O . ALA B 1 72 ? -13.102 6.031 -9 1 93.5 72 ALA B O 1
ATOM 2543 N N . TYR B 1 73 ? -12.227 6.027 -11.055 1 90 73 TYR B N 1
ATOM 2544 C CA . TYR B 1 73 ? -13.43 5.441 -11.641 1 90 73 TYR B CA 1
ATOM 2545 C C . TYR B 1 73 ? -13.148 4.047 -12.18 1 90 73 TYR B C 1
ATOM 2547 O O . TYR B 1 73 ? -12.094 3.801 -12.766 1 90 73 TYR B O 1
ATOM 2555 N N . SER B 1 74 ? -14.141 3.229 -11.922 1 83.06 74 SER B N 1
ATOM 2556 C CA . SER B 1 74 ? -14.062 1.913 -12.547 1 83.06 74 SER B CA 1
ATOM 2557 C C . SER B 1 74 ? -14.305 2 -14.055 1 83.06 74 SER B C 1
ATOM 2559 O O . SER B 1 74 ? -14.648 3.064 -14.57 1 83.06 74 SER B O 1
ATOM 2561 N N . ASP B 1 75 ? -14.117 0.833 -14.711 1 75.12 75 ASP B N 1
ATOM 2562 C CA . ASP B 1 75 ? -14.367 0.788 -16.141 1 75.12 75 ASP B CA 1
ATOM 2563 C C . ASP B 1 75 ? -15.836 1.058 -16.469 1 75.12 75 ASP B C 1
ATOM 2565 O O . ASP B 1 75 ? -16.156 1.579 -17.531 1 75.12 75 ASP B O 1
ATOM 2569 N N . SER B 1 76 ? -16.672 0.711 -15.578 1 79.06 76 SER B N 1
ATOM 2570 C CA . SER B 1 76 ? -18.109 0.932 -15.766 1 79.06 76 SER B CA 1
ATOM 2571 C C . SER B 1 76 ? -18.5 2.348 -15.359 1 79.06 76 SER B C 1
ATOM 2573 O O . SER B 1 76 ? -19.688 2.693 -15.375 1 79.06 76 SER B O 1
ATOM 2575 N N . GLY B 1 77 ? -17.531 3.111 -14.844 1 83.75 77 GLY B N 1
ATOM 2576 C CA . GLY B 1 77 ? -17.797 4.504 -14.516 1 83.75 77 GLY B CA 1
ATOM 2577 C C . GLY B 1 77 ? -18.188 4.711 -13.07 1 83.75 77 GLY B C 1
ATOM 2578 O O . GLY B 1 77 ? -18.625 5.801 -12.688 1 83.75 77 GLY B O 1
ATOM 2579 N N . GLU B 1 78 ? -18.078 3.738 -12.312 1 87.88 78 GLU B N 1
ATOM 2580 C CA . GLU B 1 78 ? -18.391 3.865 -10.891 1 87.88 78 GLU B CA 1
ATOM 2581 C C . GLU B 1 78 ? -17.219 4.441 -10.109 1 87.88 78 GLU B C 1
ATOM 2583 O O . GLU B 1 78 ? -16.062 4.094 -10.375 1 87.88 78 GLU B O 1
ATOM 2588 N N . GLU B 1 79 ? -17.594 5.266 -9.172 1 92.56 79 GLU B N 1
ATOM 2589 C CA . GLU B 1 79 ? -16.547 5.848 -8.336 1 92.56 79 GLU B CA 1
ATOM 2590 C C . GLU B 1 79 ? -16.047 4.84 -7.305 1 92.56 79 GLU B C 1
ATOM 2592 O O . GLU B 1 79 ? -16.844 4.141 -6.672 1 92.56 79 GLU B O 1
ATOM 2597 N N . ILE B 1 80 ? -14.773 4.758 -7.23 1 92.88 80 ILE B N 1
ATOM 2598 C CA . ILE B 1 80 ? -14.102 3.973 -6.203 1 92.88 80 ILE B CA 1
ATOM 2599 C C . ILE B 1 80 ? -13.25 4.891 -5.328 1 92.88 80 ILE B C 1
ATOM 2601 O O . ILE B 1 80 ? -12.391 5.613 -5.828 1 92.88 80 ILE B O 1
ATOM 2605 N N . ILE B 1 81 ? -13.547 4.879 -4.055 1 95.38 81 ILE B N 1
ATOM 2606 C CA . ILE B 1 81 ? -12.781 5.707 -3.129 1 95.38 81 ILE B CA 1
ATOM 2607 C C . ILE B 1 81 ? -11.672 4.875 -2.482 1 95.38 81 ILE B C 1
ATOM 2609 O O . ILE B 1 81 ? -11.938 3.805 -1.928 1 95.38 81 ILE B O 1
ATOM 2613 N N . HIS B 1 82 ? -10.438 5.344 -2.512 1 93.38 82 HIS B N 1
ATOM 2614 C CA . HIS B 1 82 ? -9.281 4.586 -2.055 1 93.38 82 HIS B CA 1
ATOM 2615 C C . HIS B 1 82 ? -8.82 5.062 -0.681 1 93.38 82 HIS B C 1
ATOM 2617 O O . HIS B 1 82 ? -8.047 4.375 -0.008 1 93.38 82 HIS B O 1
ATOM 2623 N N . GLY B 1 83 ? -9.297 6.273 -0.326 1 95 83 GLY B N 1
ATOM 2624 C CA . GLY B 1 83 ? -8.883 6.719 0.994 1 95 83 GLY B CA 1
ATOM 2625 C C . GLY B 1 83 ? -9.258 8.156 1.283 1 95 83 GLY B C 1
ATOM 2626 O O . GLY B 1 83 ? -9.695 8.883 0.386 1 95 83 GLY B O 1
ATOM 2627 N N . PHE B 1 84 ? -9.125 8.461 2.598 1 97.19 84 PHE B N 1
ATOM 2628 C CA . PHE B 1 84 ? -9.281 9.812 3.123 1 97.19 84 PHE B CA 1
ATOM 2629 C C . PHE B 1 84 ? -8.023 10.258 3.854 1 97.19 84 PHE B C 1
ATOM 2631 O O . PHE B 1 84 ? -7.41 9.469 4.582 1 97.19 84 PHE B O 1
ATOM 2638 N N . TYR B 1 85 ? -7.703 11.414 3.609 1 97.25 85 TYR B N 1
ATOM 2639 C CA . TYR B 1 85 ? -6.445 11.906 4.16 1 97.25 85 TYR B CA 1
ATOM 2640 C C . TYR B 1 85 ? -6.68 13.133 5.039 1 97.25 85 TYR B C 1
ATOM 2642 O O . TYR B 1 85 ? -7.324 14.094 4.613 1 97.25 85 TYR B O 1
ATOM 2650 N N . LEU B 1 86 ? -6.156 13.055 6.199 1 96.44 86 LEU B N 1
ATOM 2651 C CA . LEU B 1 86 ? -6.309 14.062 7.246 1 96.44 86 LEU B CA 1
ATOM 2652 C C . LEU B 1 86 ? -5.012 14.836 7.449 1 96.44 86 LEU B C 1
ATOM 2654 O O . LEU B 1 86 ? -3.977 14.484 6.883 1 96.44 86 LEU B O 1
ATOM 2658 N N . PRO B 1 87 ? -5.113 15.938 8.227 1 95.12 87 PRO B N 1
ATOM 2659 C CA . PRO B 1 87 ? -3.891 16.688 8.5 1 95.12 87 PRO B CA 1
ATOM 2660 C C . PRO B 1 87 ? -2.752 15.812 9.008 1 95.12 87 PRO B C 1
ATOM 2662 O O . PRO B 1 87 ? -2.963 14.969 9.883 1 95.12 87 PRO B O 1
ATOM 2665 N N . GLY B 1 88 ? -1.606 16 8.375 1 94 88 GLY B N 1
ATOM 2666 C CA . GLY B 1 88 ? -0.453 15.18 8.719 1 94 88 GLY B CA 1
ATOM 2667 C C . GLY B 1 88 ? -0.183 14.078 7.711 1 94 88 GLY B C 1
ATOM 2668 O O . GLY B 1 88 ? 0.938 13.57 7.625 1 94 88 GLY B O 1
ATOM 2669 N N . ASP B 1 89 ? -1.154 13.719 6.965 1 95.5 89 ASP B N 1
ATOM 2670 C CA . ASP B 1 89 ? -0.986 12.68 5.949 1 95.5 89 ASP B CA 1
ATOM 2671 C C . ASP B 1 89 ? -0.248 13.227 4.73 1 95.5 89 ASP B C 1
ATOM 2673 O O . ASP B 1 89 ? -0.312 14.422 4.441 1 95.5 89 ASP B O 1
ATOM 2677 N N . VAL B 1 90 ? 0.431 12.297 4.086 1 96.38 90 VAL B N 1
ATOM 2678 C CA . VAL B 1 90 ? 1.183 12.641 2.887 1 96.38 90 VAL B CA 1
ATOM 2679 C C . VAL B 1 90 ? 0.595 11.914 1.68 1 96.38 90 VAL B C 1
ATOM 2681 O O . VAL B 1 90 ? 0.26 10.727 1.764 1 96.38 90 VAL B O 1
ATOM 2684 N N . VAL B 1 91 ? 0.454 12.68 0.541 1 96.44 91 VAL B N 1
ATOM 2685 C CA . VAL B 1 91 ? -0.145 12.086 -0.652 1 96.44 91 VAL B CA 1
ATOM 2686 C C . VAL B 1 91 ? 0.72 12.398 -1.872 1 96.44 91 VAL B C 1
ATOM 2688 O O . VAL B 1 91 ? 1.629 13.227 -1.801 1 96.44 91 VAL B O 1
ATOM 2691 N N . GLY B 1 92 ? 0.496 11.633 -2.932 1 96 92 GLY B N 1
ATOM 2692 C CA . GLY B 1 92 ? 1.168 11.898 -4.191 1 96 92 GLY B CA 1
ATOM 2693 C C . GLY B 1 92 ? 2.154 10.812 -4.586 1 96 92 GLY B C 1
ATOM 2694 O O . GLY B 1 92 ? 2.658 10.805 -5.711 1 96 92 GLY B O 1
ATOM 2695 N N . PHE B 1 93 ? 2.387 9.828 -3.707 1 93.25 93 PHE B N 1
ATOM 2696 C CA . PHE B 1 93 ? 3.387 8.805 -3.967 1 93.25 93 PHE B CA 1
ATOM 2697 C C . PHE B 1 93 ? 3 7.965 -5.18 1 93.25 93 PHE B C 1
ATOM 2699 O O . PHE B 1 93 ? 3.854 7.316 -5.793 1 93.25 93 PHE B O 1
ATOM 2706 N N . ASP B 1 94 ? 1.753 7.973 -5.508 1 89.06 94 ASP B N 1
ATOM 2707 C CA . ASP B 1 94 ? 1.245 7.141 -6.594 1 89.06 94 ASP B CA 1
ATOM 2708 C C . ASP B 1 94 ? 1.741 7.641 -7.949 1 89.06 94 ASP B C 1
ATOM 2710 O O . ASP B 1 94 ? 1.639 6.934 -8.953 1 89.06 94 ASP B O 1
ATOM 2714 N N . GLY B 1 95 ? 2.303 8.781 -8.031 1 90.75 95 GLY B N 1
ATOM 2715 C CA . GLY B 1 95 ? 2.773 9.352 -9.281 1 90.75 95 GLY B CA 1
ATOM 2716 C C . GLY B 1 95 ? 4.223 9.016 -9.586 1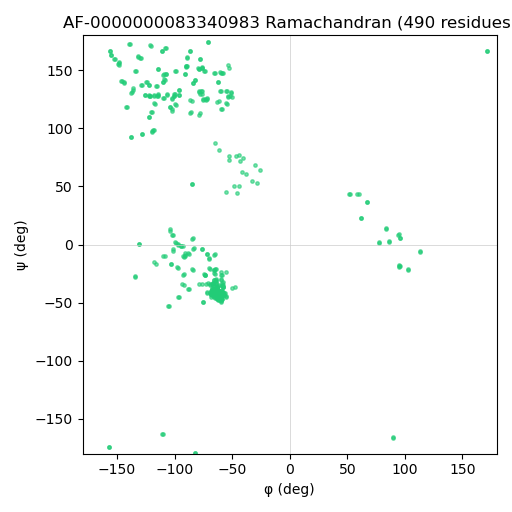 90.75 95 GLY B C 1
ATOM 2717 O O . GLY B 1 95 ? 4.699 9.258 -10.695 1 90.75 95 GLY B O 1
ATOM 2718 N N . LEU B 1 96 ? 4.883 8.453 -8.633 1 89.56 96 LEU B N 1
ATOM 2719 C CA . LEU B 1 96 ? 6.336 8.32 -8.711 1 89.56 96 LEU B CA 1
ATOM 2720 C C . LEU B 1 96 ? 6.742 7.363 -9.828 1 89.56 96 LEU B C 1
ATOM 2722 O O . LEU B 1 96 ? 7.691 7.629 -10.562 1 89.56 96 LEU B O 1
ATOM 2726 N N . LEU B 1 97 ? 5.984 6.297 -9.969 1 83 97 LEU B N 1
ATOM 2727 C CA . LEU B 1 97 ? 6.379 5.23 -10.883 1 83 97 LEU B CA 1
ATOM 2728 C C . LEU B 1 97 ? 6.145 5.641 -12.328 1 83 97 LEU B C 1
ATOM 2730 O O . LEU B 1 97 ? 7.066 5.594 -13.148 1 83 97 LEU B O 1
ATOM 2734 N N . ASP B 1 98 ? 4.988 6.137 -12.68 1 87 98 ASP B N 1
ATOM 2735 C CA . ASP B 1 98 ? 4.586 6.414 -14.055 1 87 98 ASP B CA 1
ATOM 2736 C C . ASP B 1 98 ? 4.797 7.887 -14.406 1 87 98 ASP B C 1
ATOM 2738 O O . ASP B 1 98 ? 4.434 8.328 -15.492 1 87 98 ASP B O 1
ATOM 2742 N N . GLU B 1 99 ? 5.289 8.648 -13.469 1 91.88 99 GLU B N 1
ATOM 2743 C CA . GLU B 1 99 ? 5.516 10.078 -13.633 1 91.88 99 GLU B CA 1
ATOM 2744 C C . GLU B 1 99 ? 4.211 10.82 -13.906 1 91.88 99 GLU B C 1
ATOM 2746 O O . GLU B 1 99 ? 4.195 11.82 -14.625 1 91.88 99 GLU B O 1
ATOM 2751 N N . SER B 1 100 ? 3.152 10.242 -13.516 1 96.69 100 SER B N 1
ATOM 2752 C CA . SER B 1 100 ? 1.816 10.828 -13.516 1 96.69 100 SER B CA 1
ATOM 2753 C C . SER B 1 100 ? 0.994 10.328 -12.328 1 96.69 100 SER B C 1
ATOM 2755 O O . SER B 1 100 ? 1.081 9.156 -11.961 1 96.69 100 SER B O 1
ATOM 2757 N N . TYR B 1 101 ? 0.239 11.234 -11.758 1 96.25 101 TYR B N 1
ATOM 2758 C CA . TYR B 1 101 ? -0.626 10.797 -10.672 1 96.25 101 TYR B CA 1
ATOM 2759 C C . TYR B 1 101 ? -1.64 9.773 -11.156 1 96.25 101 TYR B C 1
ATOM 2761 O O . TYR B 1 101 ? -2.193 9.898 -12.25 1 96.25 101 TYR B O 1
ATOM 2769 N N . GLN B 1 102 ? -1.91 8.797 -10.414 1 93.88 102 GLN B N 1
ATOM 2770 C CA . GLN B 1 102 ? -2.732 7.668 -10.852 1 93.88 102 GLN B CA 1
ATOM 2771 C C . GLN B 1 102 ? -4.176 7.832 -10.383 1 93.88 102 GLN B C 1
ATOM 2773 O O . GLN B 1 102 ? -5.082 7.191 -10.922 1 93.88 102 GLN B O 1
ATOM 2778 N N . PHE B 1 103 ? -4.375 8.672 -9.383 1 95 103 PHE B N 1
ATOM 2779 C CA . PHE B 1 103 ? -5.695 8.836 -8.781 1 95 103 PHE B CA 1
ATOM 2780 C C . PHE B 1 103 ? -6.062 10.312 -8.695 1 95 103 PHE B C 1
ATOM 2782 O O . PHE B 1 103 ? -5.199 11.188 -8.82 1 95 103 PHE B O 1
ATOM 2789 N N . ASN B 1 104 ? -7.367 10.508 -8.562 1 97.56 104 ASN B N 1
ATOM 2790 C CA . ASN B 1 104 ? -7.84 11.859 -8.297 1 97.56 104 ASN B CA 1
ATOM 2791 C C . ASN B 1 104 ? -7.773 12.188 -6.805 1 97.56 104 ASN B C 1
ATOM 2793 O O . ASN B 1 104 ? -8.055 11.336 -5.965 1 97.56 104 ASN B O 1
ATOM 2797 N N . MET B 1 105 ? -7.367 13.367 -6.547 1 98.31 105 MET B N 1
ATOM 2798 C CA . MET B 1 105 ? -7.332 13.883 -5.18 1 98.31 105 MET B CA 1
ATOM 2799 C C . MET B 1 105 ? -8.203 15.125 -5.039 1 98.31 105 MET B C 1
ATOM 2801 O O . MET B 1 105 ? -7.891 16.172 -5.594 1 98.31 105 MET B O 1
ATOM 2805 N N . GLN B 1 106 ? -9.281 15.008 -4.254 1 98.56 106 GLN B N 1
ATOM 2806 C CA . GLN B 1 106 ? -10.273 16.078 -4.18 1 98.56 106 GLN B CA 1
ATOM 2807 C C . GLN B 1 106 ? -10.469 16.547 -2.74 1 98.56 106 GLN B C 1
ATOM 2809 O O . GLN B 1 106 ? -10.516 15.727 -1.818 1 98.56 106 GLN B O 1
ATOM 2814 N N . ALA B 1 107 ? -10.602 17.859 -2.586 1 98.56 107 ALA B N 1
ATOM 2815 C CA . ALA B 1 107 ? -10.859 18.406 -1.263 1 98.56 107 ALA B CA 1
ATOM 2816 C C . ALA B 1 107 ? -12.32 18.25 -0.868 1 98.56 107 ALA B C 1
ATOM 2818 O O . ALA B 1 107 ? -13.219 18.531 -1.66 1 98.56 107 ALA B O 1
ATOM 2819 N N . LEU B 1 108 ? -12.539 17.766 0.349 1 97.56 108 LEU B N 1
ATOM 2820 C CA . LEU B 1 108 ? -13.891 17.609 0.864 1 97.56 108 LEU B CA 1
ATOM 2821 C C . LEU B 1 108 ? -14.32 18.844 1.655 1 97.56 108 LEU B C 1
ATOM 2823 O O . LEU B 1 108 ? -15.492 18.969 2.018 1 97.56 108 LEU B O 1
ATOM 2827 N N . ASP B 1 109 ? -13.445 19.734 1.944 1 95.38 109 ASP B N 1
ATOM 2828 C CA . ASP B 1 109 ? -13.609 21.062 2.527 1 95.38 109 ASP B CA 1
ATOM 2829 C C . ASP B 1 109 ? -12.422 21.969 2.184 1 95.38 109 ASP B C 1
ATOM 2831 O O . ASP B 1 109 ? -11.633 21.641 1.29 1 95.38 109 ASP B O 1
ATOM 2835 N N . SER B 1 110 ? -12.445 23.172 2.795 1 96.62 110 SER B N 1
ATOM 2836 C CA . SER B 1 110 ? -11.266 24.016 2.602 1 96.62 110 SER B CA 1
ATOM 2837 C C . SER B 1 110 ? -10 23.328 3.102 1 96.62 110 SER B C 1
ATOM 2839 O O . SER B 1 110 ? -9.914 22.953 4.273 1 96.62 110 SER B O 1
ATOM 2841 N N . THR B 1 111 ? -9.086 23.062 2.16 1 97.25 111 THR B N 1
ATOM 2842 C CA . THR B 1 111 ? -7.93 22.234 2.463 1 97.25 111 THR B CA 1
ATOM 2843 C C . THR B 1 111 ? -6.633 22.953 2.104 1 97.25 111 THR B C 1
ATOM 2845 O O . THR B 1 111 ? -6.523 23.547 1.025 1 97.25 111 THR B O 1
ATOM 2848 N N . SER B 1 112 ? -5.75 23 3.037 1 96.69 112 SER B N 1
ATOM 2849 C CA . SER B 1 112 ? -4.402 23.516 2.803 1 96.69 112 SER B CA 1
ATOM 2850 C C . SER B 1 112 ? -3.373 22.391 2.809 1 96.69 112 SER B C 1
ATOM 2852 O O . SER B 1 112 ? -3.486 21.438 3.584 1 96.69 112 SER B O 1
ATOM 2854 N N . VAL B 1 113 ? -2.387 22.531 1.896 1 97 113 VAL B N 1
ATOM 2855 C CA . VAL B 1 113 ? -1.354 21.516 1.803 1 97 113 VAL B CA 1
ATOM 2856 C C . VAL B 1 113 ? 0.023 22.172 1.74 1 97 113 VAL B C 1
ATOM 2858 O O . VAL B 1 113 ? 0.146 23.328 1.336 1 97 113 VAL B O 1
ATOM 2861 N N . CYS B 1 114 ? 1.021 21.469 2.266 1 96.62 114 CYS B N 1
ATOM 2862 C CA . CYS B 1 114 ? 2.42 21.766 1.988 1 96.62 114 CYS B CA 1
ATOM 2863 C C . CYS B 1 114 ? 2.893 21.062 0.726 1 96.62 114 CYS B C 1
ATOM 2865 O O . CYS B 1 114 ? 2.934 19.828 0.679 1 96.62 114 CYS B O 1
ATOM 2867 N N . ASN B 1 115 ? 3.162 21.859 -0.208 1 97.19 115 ASN B N 1
ATOM 2868 C CA . ASN B 1 115 ? 3.648 21.328 -1.476 1 97.19 115 ASN B CA 1
ATOM 2869 C C . ASN B 1 115 ? 5.16 21.109 -1.45 1 97.19 115 ASN B C 1
ATOM 2871 O O . ASN B 1 115 ? 5.918 22.047 -1.209 1 97.19 115 ASN B O 1
ATOM 2875 N N . LEU B 1 116 ? 5.559 19.906 -1.729 1 97.25 116 LEU B N 1
ATOM 2876 C CA . LEU B 1 116 ? 6.977 19.578 -1.777 1 97.25 116 LEU B CA 1
ATOM 2877 C C . LEU B 1 116 ? 7.379 19.109 -3.17 1 97.25 116 LEU B C 1
ATOM 2879 O O . LEU B 1 116 ? 7.199 17.938 -3.506 1 97.25 116 LEU B O 1
ATOM 2883 N N . PRO B 1 117 ? 7.949 20.047 -3.934 1 97.94 117 PRO B N 1
ATOM 2884 C CA . PRO B 1 117 ? 8.453 19.547 -5.215 1 97.94 117 PRO B CA 1
ATOM 2885 C C . PRO B 1 117 ? 9.367 18.344 -5.066 1 97.94 117 PRO B C 1
ATOM 2887 O O . PRO B 1 117 ? 10.328 18.375 -4.293 1 97.94 117 PRO B O 1
ATOM 2890 N N . TYR B 1 118 ? 9.055 17.281 -5.805 1 96.06 118 TYR B N 1
ATOM 2891 C CA . TYR B 1 118 ? 9.688 16 -5.512 1 96.06 118 TYR B CA 1
ATOM 2892 C C . TYR B 1 118 ? 11.18 16.047 -5.824 1 96.06 118 TYR B C 1
ATOM 2894 O O . TYR B 1 118 ? 11.984 15.422 -5.129 1 96.06 118 TYR B O 1
ATOM 2902 N N . ASP B 1 119 ? 11.539 16.75 -6.895 1 95.25 119 ASP B N 1
ATOM 2903 C CA . ASP B 1 119 ? 12.953 16.859 -7.234 1 95.25 119 ASP B CA 1
ATOM 2904 C C . ASP B 1 119 ? 13.75 17.453 -6.078 1 95.25 119 ASP B C 1
ATOM 2906 O O . ASP B 1 119 ? 14.82 16.953 -5.73 1 95.25 119 ASP B O 1
ATOM 2910 N N . LYS B 1 120 ? 13.219 18.453 -5.43 1 97.44 120 LYS B N 1
ATOM 2911 C CA . LYS B 1 120 ? 13.883 19.094 -4.289 1 97.44 120 LYS B CA 1
ATOM 2912 C C . LYS B 1 120 ? 13.867 18.172 -3.068 1 97.44 120 LYS B C 1
ATOM 2914 O O . LYS B 1 120 ? 14.859 18.094 -2.342 1 97.44 120 LYS B O 1
ATOM 2919 N N . LEU B 1 121 ? 12.734 17.516 -2.85 1 96.06 121 LEU B N 1
ATOM 2920 C CA . LEU B 1 121 ? 12.617 16.594 -1.722 1 96.06 121 LEU B CA 1
ATOM 2921 C C . LEU B 1 121 ? 13.602 15.438 -1.857 1 96.06 121 LEU B C 1
ATOM 2923 O O . LEU B 1 121 ? 14.281 15.086 -0.895 1 96.06 121 LEU B O 1
ATOM 2927 N N . SER B 1 122 ? 13.625 14.891 -3.043 1 93.25 122 SER B N 1
ATOM 2928 C CA . SER B 1 122 ? 14.531 13.789 -3.322 1 93.25 122 SER B CA 1
ATOM 2929 C C . SER B 1 122 ? 15.984 14.195 -3.1 1 93.25 122 SER B C 1
ATOM 2931 O O . SER B 1 122 ? 16.75 13.469 -2.469 1 93.25 122 SER B O 1
ATOM 2933 N N . ASP B 1 123 ? 16.344 15.352 -3.543 1 94.69 123 ASP B N 1
ATOM 2934 C CA . ASP B 1 123 ? 17.703 15.867 -3.357 1 94.69 123 ASP B CA 1
ATOM 2935 C C . ASP B 1 123 ? 18.031 16.047 -1.876 1 94.69 123 ASP B C 1
ATOM 2937 O O . ASP B 1 123 ? 19.109 15.656 -1.42 1 94.69 123 ASP B O 1
ATOM 2941 N N . LEU B 1 124 ? 17.109 16.625 -1.244 1 95.25 124 LEU B N 1
ATOM 2942 C CA . LEU B 1 124 ? 17.312 16.875 0.179 1 95.25 124 LEU B CA 1
ATOM 2943 C C . LEU B 1 124 ? 17.453 15.555 0.944 1 95.25 124 LEU B C 1
ATOM 2945 O O . LEU B 1 124 ? 18.266 15.453 1.868 1 95.25 124 LEU B O 1
ATOM 2949 N N . SER B 1 125 ? 16.672 14.555 0.57 1 93.75 125 SER B N 1
ATOM 2950 C CA . SER B 1 125 ? 16.688 13.266 1.252 1 93.75 125 SER B CA 1
ATOM 2951 C C . SER B 1 125 ? 18.016 12.555 1.07 1 93.75 125 SER B C 1
ATOM 2953 O O . SER B 1 125 ? 18.391 11.703 1.879 1 93.75 125 SER B O 1
ATOM 2955 N N . GLN B 1 126 ? 18.703 12.875 0.033 1 91.25 126 GLN B N 1
ATOM 2956 C CA . GLN B 1 126 ? 20.031 12.312 -0.187 1 91.25 126 GLN B CA 1
ATOM 2957 C C . GLN B 1 126 ? 21.062 12.938 0.755 1 91.25 126 GLN B C 1
ATOM 2959 O O . GLN B 1 126 ? 22.094 12.328 1.062 1 91.25 126 GLN B O 1
ATOM 2964 N N . GLN B 1 127 ? 20.766 14.125 1.16 1 92.5 127 GLN B N 1
ATOM 2965 C CA . GLN B 1 127 ? 21.688 14.859 2.021 1 92.5 127 GLN B CA 1
ATOM 2966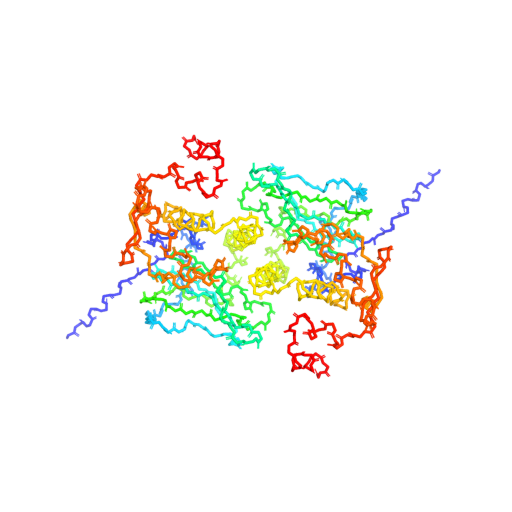 C C . GLN B 1 127 ? 21.375 14.617 3.496 1 92.5 127 GLN B C 1
ATOM 2968 O O . GLN B 1 127 ? 22.234 14.781 4.359 1 92.5 127 GLN B O 1
ATOM 2973 N N . ILE B 1 128 ? 20.188 14.305 3.717 1 93.75 128 ILE B N 1
ATOM 2974 C CA . ILE B 1 128 ? 19.703 14.125 5.086 1 93.75 128 ILE B CA 1
ATOM 2975 C C . ILE B 1 128 ? 19.188 12.703 5.27 1 93.75 128 ILE B C 1
ATOM 2977 O O . ILE B 1 128 ? 18 12.438 5.051 1 93.75 128 ILE B O 1
ATOM 2981 N N . PRO B 1 129 ? 19.984 11.82 5.801 1 90.5 129 PRO B N 1
ATOM 2982 C CA . PRO B 1 129 ? 19.609 10.414 5.934 1 90.5 129 PRO B CA 1
ATOM 2983 C C . PRO B 1 129 ? 18.328 10.227 6.742 1 90.5 129 PRO B C 1
ATOM 2985 O O . PRO B 1 129 ? 17.484 9.383 6.395 1 90.5 129 PRO B O 1
ATOM 2988 N N . SER B 1 130 ? 18.125 10.992 7.723 1 92.25 130 SER B N 1
ATOM 2989 C CA . SER B 1 130 ? 16.938 10.867 8.547 1 92.25 130 SER B CA 1
ATOM 2990 C C . SER B 1 130 ? 15.68 11.227 7.754 1 92.25 130 SER B C 1
ATOM 2992 O O . SER B 1 130 ? 14.609 10.664 7.992 1 92.25 130 SER B O 1
ATOM 2994 N N . LEU B 1 131 ? 15.805 12.133 6.859 1 94.19 131 LEU B N 1
ATOM 2995 C CA . LEU B 1 131 ? 14.672 12.484 6.008 1 94.19 131 LEU B CA 1
ATOM 2996 C C . LEU B 1 131 ? 14.336 11.336 5.059 1 94.19 131 LEU B C 1
ATOM 2998 O O . LEU B 1 131 ? 13.156 11.031 4.852 1 94.19 131 LEU B O 1
ATOM 3002 N N . ASN B 1 132 ? 15.328 10.727 4.5 1 92.94 132 ASN B N 1
ATOM 3003 C CA . ASN B 1 132 ? 15.109 9.555 3.656 1 92.94 132 ASN B CA 1
ATOM 3004 C C . ASN B 1 132 ? 14.422 8.43 4.422 1 92.94 132 ASN B C 1
ATOM 3006 O O . ASN B 1 132 ? 13.469 7.824 3.924 1 92.94 132 ASN B O 1
ATOM 3010 N N . GLN B 1 133 ? 14.852 8.242 5.586 1 89.25 133 GLN B N 1
ATOM 3011 C CA . GLN B 1 133 ? 14.242 7.234 6.449 1 89.25 133 GLN B CA 1
ATOM 3012 C C . GLN B 1 133 ? 12.781 7.559 6.738 1 89.25 133 GLN B C 1
ATOM 3014 O O . GLN B 1 133 ? 11.938 6.66 6.77 1 89.25 133 GLN B O 1
ATOM 3019 N N . GLN B 1 134 ? 12.531 8.789 6.922 1 91.31 134 GLN B N 1
ATOM 3020 C CA . GLN B 1 134 ? 11.164 9.203 7.207 1 91.31 134 GLN B CA 1
ATOM 3021 C C . GLN B 1 134 ? 10.266 9.008 5.992 1 91.31 134 GLN B C 1
ATOM 3023 O O . GLN B 1 134 ? 9.109 8.586 6.129 1 91.31 134 GLN B O 1
ATOM 3028 N N . ILE B 1 135 ? 10.773 9.305 4.836 1 92.69 135 ILE B N 1
ATOM 3029 C CA . ILE B 1 135 ? 10.016 9.094 3.607 1 92.69 135 ILE B CA 1
ATOM 3030 C C . ILE B 1 135 ? 9.656 7.617 3.465 1 92.69 135 ILE B C 1
ATOM 3032 O O . ILE B 1 135 ? 8.5 7.277 3.207 1 92.69 135 ILE B O 1
ATOM 3036 N N . ILE B 1 136 ? 10.555 6.777 3.682 1 90.44 136 ILE B N 1
ATOM 3037 C CA . ILE B 1 136 ? 10.367 5.336 3.59 1 90.44 136 ILE B CA 1
ATOM 3038 C C . ILE B 1 136 ? 9.375 4.879 4.656 1 90.44 136 ILE B C 1
ATOM 3040 O O . ILE B 1 136 ? 8.5 4.055 4.391 1 90.44 136 ILE B O 1
ATOM 3044 N N . ALA B 1 137 ? 9.531 5.434 5.832 1 90.44 137 ALA B N 1
ATOM 3045 C CA . ALA B 1 137 ? 8.625 5.09 6.93 1 90.44 137 ALA B CA 1
ATOM 3046 C C . ALA B 1 137 ? 7.188 5.473 6.59 1 90.44 137 ALA B C 1
ATOM 3048 O O . ALA B 1 137 ? 6.254 4.711 6.867 1 90.44 137 ALA B O 1
ATOM 3049 N N . VAL B 1 138 ? 7 6.602 6.031 1 92.06 138 VAL B N 1
ATOM 3050 C CA . VAL B 1 138 ? 5.676 7.078 5.648 1 92.06 138 VAL B CA 1
ATOM 3051 C C . VAL B 1 138 ? 5.074 6.141 4.602 1 92.06 138 VAL B C 1
ATOM 3053 O O . VAL B 1 138 ? 3.9 5.773 4.688 1 92.06 138 VAL B O 1
ATOM 3056 N N . MET B 1 139 ? 5.828 5.707 3.67 1 92.38 139 MET B N 1
ATOM 3057 C CA . MET B 1 139 ? 5.359 4.781 2.641 1 92.38 139 MET B CA 1
ATOM 3058 C C . MET B 1 139 ? 5.039 3.416 3.24 1 92.38 139 MET B C 1
ATOM 3060 O O . MET B 1 139 ? 4.039 2.793 2.879 1 92.38 139 MET B O 1
ATOM 3064 N N . SER B 1 140 ? 5.906 2.992 4.094 1 91.5 140 SER B N 1
ATOM 3065 C CA . SER B 1 140 ? 5.664 1.725 4.777 1 91.5 140 SER B CA 1
ATOM 3066 C C . SER B 1 140 ? 4.352 1.754 5.551 1 91.5 140 SER B C 1
ATOM 3068 O O . SER B 1 140 ? 3.592 0.784 5.527 1 91.5 140 SER B O 1
ATOM 3070 N N . LYS B 1 141 ? 4.102 2.828 6.207 1 90.62 141 LYS B N 1
ATOM 3071 C CA . LYS B 1 141 ? 2.846 3.004 6.938 1 90.62 141 LYS B CA 1
ATOM 3072 C C . LYS B 1 141 ? 1.648 2.924 5.992 1 90.62 141 LYS B C 1
ATOM 3074 O O . LYS B 1 141 ? 0.64 2.293 6.316 1 90.62 141 LYS B O 1
ATOM 3079 N N . LYS B 1 142 ? 1.79 3.49 4.867 1 91.62 142 LYS B N 1
ATOM 3080 C CA . LYS B 1 142 ? 0.723 3.449 3.871 1 91.62 142 LYS B CA 1
ATOM 3081 C C . LYS B 1 142 ? 0.479 2.023 3.387 1 91.62 142 LYS B C 1
ATOM 3083 O O . LYS B 1 142 ? -0.668 1.614 3.193 1 91.62 142 LYS B O 1
ATOM 3088 N N . LEU B 1 143 ? 1.541 1.326 3.156 1 90.94 143 LEU B N 1
ATOM 3089 C CA . LEU B 1 143 ? 1.416 -0.071 2.756 1 90.94 143 LEU B CA 1
ATOM 3090 C C . LEU B 1 143 ? 0.65 -0.871 3.805 1 90.94 143 LEU B C 1
ATOM 3092 O O . LEU B 1 143 ? -0.223 -1.672 3.465 1 90.94 143 LEU B O 1
ATOM 3096 N N . GLN B 1 144 ? 0.959 -0.623 5.02 1 88 144 GLN B N 1
ATOM 3097 C CA . GLN B 1 144 ? 0.288 -1.316 6.113 1 88 144 GLN B CA 1
ATOM 3098 C C . GLN B 1 144 ? -1.191 -0.948 6.172 1 88 144 GLN B C 1
ATOM 3100 O O . GLN B 1 144 ? -2.049 -1.821 6.324 1 88 144 GLN B O 1
ATOM 3105 N N . PHE B 1 145 ? -1.458 0.285 6.012 1 86.75 145 PHE B N 1
ATOM 3106 C CA . PHE B 1 145 ? -2.836 0.759 6.027 1 86.75 145 PHE B CA 1
ATOM 3107 C C . PHE B 1 145 ? -3.645 0.118 4.906 1 86.75 145 PHE B C 1
ATOM 3109 O O . PHE B 1 145 ? -4.781 -0.31 5.121 1 86.75 145 PHE B O 1
ATOM 3116 N N . ASN B 1 146 ? -3.084 0.059 3.783 1 88.5 146 ASN B N 1
ATOM 3117 C CA . ASN B 1 146 ? -3.77 -0.535 2.641 1 88.5 146 ASN B CA 1
ATOM 3118 C C . ASN B 1 146 ? -4.059 -2.016 2.869 1 88.5 146 ASN B C 1
ATOM 3120 O O . ASN B 1 146 ? -5.125 -2.51 2.496 1 88.5 146 ASN B O 1
ATOM 3124 N N . ARG B 1 147 ? -3.166 -2.676 3.473 1 86.19 147 ARG B N 1
ATOM 3125 C CA . ARG B 1 147 ? -3.365 -4.094 3.756 1 86.19 147 ARG B CA 1
ATOM 3126 C C . ARG B 1 147 ? -4.484 -4.297 4.77 1 86.19 147 ARG B C 1
ATOM 3128 O O . ARG B 1 147 ? -5.312 -5.199 4.613 1 86.19 147 ARG B O 1
ATOM 3135 N N . LEU B 1 148 ? -4.535 -3.465 5.785 1 83.5 148 LEU B N 1
ATOM 3136 C CA . LEU B 1 148 ? -5.59 -3.549 6.785 1 83.5 148 LEU B CA 1
ATOM 3137 C C . LEU B 1 148 ? -6.953 -3.27 6.164 1 83.5 148 LEU B C 1
ATOM 3139 O O . LEU B 1 148 ? -7.949 -3.896 6.531 1 83.5 148 LEU B O 1
ATOM 3143 N N . HIS B 1 149 ? -6.945 -2.357 5.242 1 85.56 149 HIS B N 1
ATOM 3144 C CA . HIS B 1 149 ? -8.188 -2.055 4.535 1 85.56 149 HIS B CA 1
ATOM 3145 C C . HIS B 1 149 ? -8.672 -3.256 3.729 1 85.56 149 HIS B C 1
ATOM 3147 O O . HIS B 1 149 ? -9.859 -3.586 3.754 1 85.56 149 HIS B O 1
ATOM 3153 N N . SER B 1 150 ? -7.816 -3.908 3.018 1 84.81 150 SER B N 1
ATOM 3154 C CA . SER B 1 150 ? -8.18 -5.102 2.26 1 84.81 150 SER B CA 1
ATOM 3155 C C . SER B 1 150 ? -8.719 -6.195 3.172 1 84.81 150 SER B C 1
ATOM 3157 O O . SER B 1 150 ? -9.688 -6.875 2.83 1 84.81 150 SER B O 1
ATOM 3159 N N . GLU B 1 151 ? -8.102 -6.297 4.262 1 83.38 151 GLU B N 1
ATOM 3160 C CA . GLU B 1 151 ? -8.547 -7.285 5.234 1 83.38 151 GLU B CA 1
ATOM 3161 C C . GLU B 1 151 ? -9.984 -7.008 5.672 1 83.38 151 GLU B C 1
ATOM 3163 O O . GLU B 1 151 ? -10.789 -7.934 5.801 1 83.38 151 GLU B O 1
ATOM 3168 N N . LEU B 1 152 ? -10.242 -5.793 5.91 1 84.44 152 LEU B N 1
ATOM 3169 C CA . LEU B 1 152 ? -11.586 -5.371 6.316 1 84.44 152 LEU B CA 1
ATOM 3170 C C . LEU B 1 152 ? -12.617 -5.754 5.262 1 84.44 152 LEU B C 1
ATOM 3172 O O . LEU B 1 152 ? -13.68 -6.277 5.59 1 84.44 152 LEU B O 1
ATOM 3176 N N . LEU B 1 153 ? -12.281 -5.594 4.012 1 82.81 153 LEU B N 1
ATOM 3177 C CA . LEU B 1 153 ? -13.195 -5.82 2.898 1 82.81 153 LEU B CA 1
ATOM 3178 C C . LEU B 1 153 ? -13.422 -7.312 2.674 1 82.81 153 LEU B C 1
ATOM 3180 O O . LEU B 1 153 ? -14.453 -7.711 2.137 1 82.81 153 LEU B O 1
ATOM 3184 N N . ILE B 1 154 ? -12.492 -8.125 3.039 1 76.75 154 ILE B N 1
ATOM 3185 C CA . ILE B 1 154 ? -12.562 -9.562 2.787 1 76.75 154 ILE B CA 1
ATOM 3186 C C . ILE B 1 154 ? -13.297 -10.25 3.934 1 76.75 154 ILE B C 1
ATOM 3188 O O . ILE B 1 154 ? -14.141 -11.117 3.701 1 76.75 154 ILE B O 1
ATOM 3192 N N . LYS B 1 155 ? -13.125 -9.867 5.148 1 79.06 155 LYS B N 1
ATOM 3193 C CA . LYS B 1 155 ? -13.469 -10.734 6.266 1 79.06 155 LYS B CA 1
ATOM 3194 C C . LYS B 1 155 ? -14.586 -10.133 7.109 1 79.06 155 LYS B C 1
ATOM 3196 O O . LYS B 1 155 ? -15.234 -10.836 7.891 1 79.06 155 LYS B O 1
ATOM 3201 N N . ARG B 1 156 ? -14.836 -8.914 6.973 1 81.56 156 ARG B N 1
ATOM 3202 C CA . ARG B 1 156 ? -15.719 -8.266 7.938 1 81.56 156 ARG B CA 1
ATOM 3203 C C . ARG B 1 156 ? -17.078 -7.965 7.32 1 81.56 156 ARG B C 1
ATOM 3205 O O . ARG B 1 156 ? -17.172 -7.684 6.121 1 81.56 156 ARG B O 1
ATOM 3212 N N . ASN B 1 157 ? -18 -8.078 8.258 1 88.44 157 ASN B N 1
ATOM 3213 C CA . ASN B 1 157 ? -19.328 -7.715 7.812 1 88.44 157 ASN B CA 1
ATOM 3214 C C . ASN B 1 157 ? -19.547 -6.203 7.863 1 88.44 157 ASN B C 1
ATOM 3216 O O . ASN B 1 157 ? -18.656 -5.461 8.273 1 88.44 157 ASN B O 1
ATOM 3220 N N . ALA B 1 158 ? -20.719 -5.797 7.484 1 93.19 158 ALA B N 1
ATOM 3221 C CA . ALA B 1 158 ? -21.016 -4.375 7.316 1 93.19 158 ALA B CA 1
ATOM 3222 C C . ALA B 1 158 ? -20.891 -3.631 8.641 1 93.19 158 ALA B C 1
ATOM 3224 O O . ALA B 1 158 ? -20.328 -2.533 8.695 1 93.19 158 ALA B O 1
ATOM 3225 N N . ASP B 1 159 ? -21.406 -4.23 9.727 1 94.44 159 ASP B N 1
ATOM 3226 C CA . ASP B 1 159 ? -21.328 -3.602 11.039 1 94.44 159 ASP B CA 1
ATOM 3227 C C . ASP B 1 159 ? -19.875 -3.4 11.477 1 94.44 159 ASP B C 1
ATOM 3229 O O . ASP B 1 159 ? -19.5 -2.316 11.922 1 94.44 159 ASP B O 1
ATOM 3233 N N . GLN B 1 160 ? -19.109 -4.43 11.273 1 93.12 160 GLN B N 1
ATOM 3234 C CA . GLN B 1 160 ? -17.703 -4.402 11.664 1 93.12 160 GLN B CA 1
ATOM 3235 C C . GLN B 1 160 ? -16.922 -3.385 10.844 1 93.12 160 GLN B C 1
ATOM 3237 O O . GLN B 1 160 ? -16.078 -2.662 11.375 1 93.12 160 GLN B O 1
ATOM 3242 N N . ARG B 1 161 ? -17.234 -3.316 9.586 1 94.25 161 ARG B N 1
ATOM 3243 C CA . ARG B 1 161 ? -16.547 -2.393 8.688 1 94.25 161 ARG B CA 1
ATOM 3244 C C . ARG B 1 161 ? -16.781 -0.945 9.102 1 94.25 161 ARG B C 1
ATOM 3246 O O . ARG B 1 161 ? -15.844 -0.149 9.172 1 94.25 161 ARG B O 1
ATOM 3253 N N . VAL B 1 162 ? -18.016 -0.646 9.414 1 96.81 162 VAL B N 1
ATOM 3254 C CA . VAL B 1 162 ? -18.359 0.72 9.789 1 96.81 162 VAL B CA 1
ATOM 3255 C C . VAL B 1 162 ? -17.734 1.064 11.141 1 96.81 162 VAL B C 1
ATOM 3257 O O . VAL B 1 162 ? -17.141 2.137 11.297 1 96.81 162 VAL B O 1
ATOM 3260 N N . ALA B 1 163 ? -17.797 0.143 12.047 1 96.38 163 ALA B N 1
ATOM 3261 C CA . ALA B 1 163 ? -17.203 0.36 13.359 1 96.38 163 ALA B CA 1
ATOM 3262 C C . ALA B 1 163 ? -15.688 0.561 13.25 1 96.38 163 ALA B C 1
ATOM 3264 O O . ALA B 1 163 ? -15.125 1.447 13.891 1 96.38 163 ALA B O 1
ATOM 3265 N N . HIS B 1 164 ? -15.094 -0.26 12.438 1 94.44 164 HIS B N 1
ATOM 3266 C CA . HIS B 1 164 ? -13.656 -0.158 12.234 1 94.44 164 HIS B CA 1
ATOM 3267 C C . HIS B 1 164 ? -13.281 1.19 11.633 1 94.44 164 HIS B C 1
ATOM 3269 O O . HIS B 1 164 ? -12.289 1.802 12.039 1 94.44 164 HIS B O 1
ATOM 3275 N N . PHE B 1 165 ? -14.047 1.625 10.727 1 96 165 PHE B N 1
ATOM 3276 C CA . PHE B 1 165 ? -13.789 2.914 10.102 1 96 165 PHE B CA 1
ATOM 3277 C C . PHE B 1 165 ? -13.805 4.035 11.133 1 96 165 PHE B C 1
ATOM 3279 O O . PHE B 1 165 ? -12.891 4.859 11.18 1 96 165 PHE B O 1
ATOM 3286 N N . ILE B 1 166 ? -14.797 4.02 11.883 1 97 166 ILE B N 1
ATOM 3287 C CA . ILE B 1 166 ? -14.969 5.074 12.883 1 97 166 ILE B CA 1
ATOM 3288 C C . ILE B 1 166 ? -13.805 5.055 13.867 1 97 166 ILE B C 1
ATOM 3290 O O . ILE B 1 166 ? -13.203 6.094 14.141 1 97 166 ILE B O 1
ATOM 3294 N N . TRP B 1 167 ? -13.539 3.898 14.312 1 95.19 167 TRP B N 1
ATOM 3295 C CA . TRP B 1 167 ? -12.438 3.803 15.273 1 95.19 167 TRP B CA 1
ATOM 3296 C C . TRP B 1 167 ? -11.117 4.223 14.633 1 95.19 167 TRP B C 1
ATOM 3298 O O . TRP B 1 167 ? -10.305 4.906 15.258 1 95.19 167 TRP B O 1
ATOM 3308 N N . HIS B 1 168 ? -10.945 3.777 13.445 1 93.81 168 HIS B N 1
ATOM 3309 C CA . HIS B 1 168 ? -9.719 4.129 12.734 1 93.81 168 HIS B CA 1
ATOM 3310 C C . HIS B 1 168 ? -9.555 5.641 12.633 1 93.81 168 HIS B C 1
ATOM 3312 O O . HIS B 1 168 ? -8.461 6.164 12.836 1 93.81 168 HIS B O 1
ATOM 3318 N N . MET B 1 169 ? -10.633 6.344 12.312 1 95.5 169 MET B N 1
ATOM 3319 C CA . MET B 1 169 ? -10.586 7.801 12.242 1 95.5 169 MET B CA 1
ATOM 3320 C C . MET B 1 169 ? -10.297 8.406 13.609 1 95.5 169 MET B C 1
ATOM 3322 O O . MET B 1 169 ? -9.445 9.289 13.742 1 95.5 169 MET B O 1
ATOM 3326 N N . ALA B 1 170 ? -10.93 7.887 14.594 1 95.75 170 ALA B N 1
ATOM 3327 C CA . ALA B 1 170 ? -10.711 8.367 15.953 1 95.75 170 ALA B CA 1
ATOM 3328 C C . ALA B 1 170 ? -9.258 8.188 16.375 1 95.75 170 ALA B C 1
ATOM 3330 O O . ALA B 1 170 ? -8.656 9.102 16.953 1 95.75 170 ALA B O 1
ATOM 3331 N N . ASP B 1 171 ? -8.773 7.059 16.062 1 93.69 171 ASP B N 1
ATOM 3332 C CA . ASP B 1 171 ? -7.391 6.75 16.438 1 93.69 171 ASP B CA 1
ATOM 3333 C C . ASP B 1 171 ? -6.414 7.688 15.727 1 93.69 171 ASP B C 1
ATOM 3335 O O . ASP B 1 171 ? -5.383 8.055 16.297 1 93.69 171 ASP B O 1
ATOM 3339 N N . ARG B 1 172 ? -6.691 8.016 14.508 1 93.25 172 ARG B N 1
ATOM 3340 C CA . ARG B 1 172 ? -5.863 8.961 13.773 1 93.25 172 ARG B CA 1
ATOM 3341 C C . ARG B 1 172 ? -5.887 10.336 14.422 1 93.25 172 ARG B C 1
ATOM 3343 O O . ARG B 1 172 ? -4.859 11.016 14.484 1 93.25 172 ARG B O 1
ATOM 3350 N N . PHE B 1 173 ? -7.012 10.742 14.914 1 94.31 173 PHE B N 1
ATOM 3351 C CA . PHE B 1 173 ? -7.09 11.992 15.664 1 94.31 173 PHE B CA 1
ATOM 3352 C C . PHE B 1 173 ? -6.273 11.906 16.953 1 94.31 173 PHE B C 1
ATOM 3354 O O . PHE B 1 173 ? -5.508 12.812 17.266 1 94.31 173 PHE B O 1
ATOM 3361 N N . LYS B 1 174 ? -6.41 10.812 17.578 1 93.56 174 LYS B N 1
ATOM 3362 C CA . LYS B 1 174 ? -5.699 10.586 18.828 1 93.56 174 LYS B CA 1
ATOM 3363 C C . LYS B 1 174 ? -4.188 10.68 18.641 1 93.56 174 LYS B C 1
ATOM 3365 O O . LYS B 1 174 ? -3.49 11.32 19.422 1 93.56 174 LYS B O 1
ATOM 3370 N N . GLN B 1 175 ? -3.729 10.094 17.594 1 88.5 175 GLN B N 1
ATOM 3371 C CA . GLN B 1 175 ? -2.299 10.062 17.297 1 88.5 175 GLN B CA 1
ATOM 3372 C C . GLN B 1 175 ? -1.767 11.461 17 1 88.5 175 GLN B C 1
ATOM 3374 O O . GLN B 1 175 ? -0.568 11.719 17.125 1 88.5 175 GLN B O 1
ATOM 3379 N N . ARG B 1 176 ? -2.6 12.359 16.625 1 89.94 176 ARG B N 1
ATOM 3380 C CA . ARG B 1 176 ? -2.225 13.734 16.297 1 89.94 176 ARG B CA 1
ATOM 3381 C C . ARG B 1 176 ? -2.383 14.648 17.5 1 89.94 176 ARG B C 1
ATOM 3383 O O . ARG B 1 176 ? -2.08 15.836 17.438 1 89.94 176 ARG B O 1
ATOM 3390 N N . GLY B 1 177 ? -2.838 14.078 18.594 1 88.06 177 GLY B N 1
ATOM 3391 C CA . GLY B 1 177 ? -3.016 14.836 19.828 1 88.06 177 GLY B CA 1
ATOM 3392 C C . GLY B 1 177 ? -4.336 15.586 19.875 1 88.06 177 GLY B C 1
ATOM 3393 O O . GLY B 1 177 ? -4.516 16.484 20.703 1 88.06 177 GLY B O 1
ATOM 3394 N N . TYR B 1 178 ? -5.207 15.234 18.984 1 90.12 178 TYR B N 1
ATOM 3395 C CA . TYR B 1 178 ? -6.52 15.867 18.969 1 90.12 178 TYR B CA 1
ATOM 3396 C C . TYR B 1 178 ? -7.5 15.117 19.859 1 90.12 178 TYR B C 1
ATOM 3398 O O . TYR B 1 178 ? -7.223 13.984 20.281 1 90.12 178 TYR B O 1
ATOM 3406 N N . PHE B 1 179 ? -8.523 15.781 20.219 1 91.88 179 PHE B N 1
ATOM 3407 C CA . PHE B 1 179 ? -9.625 15.086 20.859 1 91.88 179 PHE B CA 1
ATOM 3408 C C . PHE B 1 179 ? -10.234 14.031 19.938 1 91.88 179 PHE B C 1
ATOM 3410 O O . PHE B 1 179 ? -10.617 14.344 18.812 1 91.88 179 PHE B O 1
ATOM 3417 N N . TYR B 1 180 ? -10.25 12.812 20.438 1 93.81 180 TYR B N 1
ATOM 3418 C CA . TYR B 1 180 ? -10.656 11.727 19.547 1 93.81 180 TYR B CA 1
ATOM 3419 C C . TYR B 1 180 ? -12.023 11.18 19.953 1 93.81 180 TYR B C 1
ATOM 3421 O O . TYR B 1 180 ? -12.625 10.398 19.219 1 93.81 180 TYR B O 1
ATOM 3429 N N . GLU B 1 181 ? -12.523 11.602 21.109 1 95.88 181 GLU B N 1
ATOM 3430 C CA . GLU B 1 181 ? -13.844 11.156 21.531 1 95.88 181 GLU B CA 1
ATOM 3431 C C . GLU B 1 181 ? -14.945 12.031 20.938 1 95.88 181 GLU B C 1
ATOM 3433 O O . GLU B 1 181 ? -16.125 11.656 20.938 1 95.88 181 GLU B O 1
ATOM 3438 N N . GLU B 1 182 ? -14.586 13.195 20.547 1 95.56 182 GLU B N 1
ATOM 3439 C CA . GLU B 1 182 ? -15.453 14.125 19.828 1 95.56 182 GLU B CA 1
ATOM 3440 C C . GLU B 1 182 ? -14.68 14.883 18.75 1 95.56 182 GLU B C 1
ATOM 3442 O O . GLU B 1 182 ? -13.75 15.633 19.062 1 95.56 182 GLU B O 1
ATOM 3447 N N . PHE B 1 183 ? -15.078 14.695 17.547 1 95.12 183 PHE B N 1
ATOM 3448 C CA . PHE B 1 183 ? -14.359 15.344 16.453 1 95.12 183 PHE B CA 1
ATOM 3449 C C . PHE B 1 183 ? -15.266 15.531 15.242 1 95.12 183 PHE B C 1
ATOM 3451 O O . PHE B 1 183 ? -16.344 14.945 15.172 1 95.12 183 PHE B O 1
ATOM 3458 N N . ARG B 1 184 ? -14.766 16.422 14.391 1 94.19 184 ARG B N 1
ATOM 3459 C CA . ARG B 1 184 ? -15.508 16.719 13.164 1 94.19 184 ARG B CA 1
ATOM 3460 C C . ARG B 1 184 ? -14.922 15.961 11.977 1 94.19 184 ARG B C 1
ATOM 3462 O O . ARG B 1 184 ? -13.703 15.93 11.789 1 94.19 184 ARG B O 1
ATOM 3469 N N . LEU B 1 185 ? -15.742 15.266 11.211 1 92.62 185 LEU B N 1
ATOM 3470 C CA . LEU B 1 185 ? -15.367 14.586 9.977 1 92.62 185 LEU B CA 1
ATOM 3471 C C . LEU B 1 185 ? -16.203 15.086 8.805 1 92.62 185 LEU B C 1
ATOM 3473 O O . LEU B 1 185 ? -17.406 14.836 8.75 1 92.62 185 LEU B O 1
ATOM 3477 N N . ASN B 1 186 ? -15.516 15.805 7.965 1 93.56 186 ASN B N 1
ATOM 3478 C CA . ASN B 1 186 ? -16.203 16.297 6.777 1 93.56 186 ASN B CA 1
ATOM 3479 C C . ASN B 1 186 ? -16.203 15.25 5.66 1 93.56 186 ASN B C 1
ATOM 3481 O O . ASN B 1 186 ? -15.766 15.531 4.543 1 93.56 186 ASN B O 1
ATOM 3485 N N . ILE B 1 187 ? -16.625 14.07 5.973 1 95.75 187 ILE B N 1
ATOM 3486 C CA . ILE B 1 187 ? -16.797 12.961 5.051 1 95.75 187 ILE B CA 1
ATOM 3487 C C . ILE B 1 187 ? -18.266 12.547 5.023 1 95.75 187 ILE B C 1
ATOM 3489 O O . ILE B 1 187 ? -18.891 12.336 6.07 1 95.75 187 ILE B O 1
ATOM 3493 N N . LEU B 1 188 ? -18.797 12.477 3.869 1 94.69 188 LEU B N 1
ATOM 3494 C CA . LEU B 1 188 ? -20.203 12.086 3.736 1 94.69 188 LEU B CA 1
ATOM 3495 C C . LEU B 1 188 ? -20.375 10.594 3.99 1 94.69 188 LEU B C 1
ATOM 3497 O O . LEU B 1 188 ? -19.516 9.789 3.631 1 94.69 188 LEU B O 1
ATOM 3501 N N . HIS B 1 189 ? -21.562 10.273 4.527 1 95 189 HIS B N 1
ATOM 3502 C CA . HIS B 1 189 ? -21.906 8.875 4.727 1 95 189 HIS B CA 1
ATOM 3503 C C . HIS B 1 189 ? -21.859 8.102 3.41 1 95 189 HIS B C 1
ATOM 3505 O O . HIS B 1 189 ? -21.453 6.938 3.379 1 95 189 HIS B O 1
ATOM 3511 N N . ARG B 1 190 ? -22.234 8.781 2.387 1 95.31 190 ARG B N 1
ATOM 3512 C CA . ARG B 1 190 ? -22.203 8.148 1.072 1 95.31 190 ARG B CA 1
ATOM 3513 C C . ARG B 1 190 ? -20.781 7.766 0.683 1 95.31 190 ARG B C 1
ATOM 3515 O O . ARG B 1 190 ? -20.547 6.695 0.123 1 95.31 190 ARG B O 1
ATOM 3522 N N . ASP B 1 191 ? -19.828 8.648 0.925 1 96.44 191 ASP B N 1
ATOM 3523 C CA . ASP B 1 191 ? -18.422 8.375 0.619 1 96.44 191 ASP B CA 1
ATOM 3524 C C . ASP B 1 191 ? -17.891 7.215 1.463 1 96.44 191 ASP B C 1
ATOM 3526 O O . ASP B 1 191 ? -17.109 6.391 0.979 1 96.44 191 ASP B O 1
ATOM 3530 N N . VAL B 1 192 ? -18.297 7.18 2.689 1 96.44 192 VAL B N 1
ATOM 3531 C CA . VAL B 1 192 ? -17.922 6.078 3.57 1 96.44 192 VAL B CA 1
ATOM 3532 C C . VAL B 1 192 ? -18.438 4.762 3.006 1 96.44 192 VAL B C 1
ATOM 3534 O O . VAL B 1 192 ? -17.719 3.76 2.98 1 96.44 192 VAL B O 1
ATOM 3537 N N . ALA B 1 193 ? -19.703 4.797 2.549 1 96.25 193 ALA B N 1
ATOM 3538 C CA . ALA B 1 193 ? -20.328 3.607 1.969 1 96.25 193 ALA B CA 1
ATOM 3539 C C . ALA B 1 193 ? -19.531 3.105 0.769 1 96.25 193 ALA B C 1
ATOM 3541 O O . ALA B 1 193 ? -19.219 1.917 0.68 1 96.25 193 ALA B O 1
ATOM 3542 N N . VAL B 1 194 ? -19.172 4.027 -0.107 1 93.75 194 VAL B N 1
ATOM 3543 C CA . VAL B 1 194 ? -18.406 3.68 -1.302 1 93.75 194 VAL B CA 1
ATOM 3544 C C . VAL B 1 194 ? -17.047 3.111 -0.899 1 93.75 194 VAL B C 1
ATOM 3546 O O . VAL B 1 194 ? -16.625 2.072 -1.414 1 93.75 194 VAL B O 1
ATOM 3549 N N . TYR B 1 195 ? -16.406 3.703 0.04 1 94.69 195 TYR B N 1
ATOM 3550 C CA . TYR B 1 195 ? -15.07 3.311 0.502 1 94.69 195 TYR B CA 1
ATOM 3551 C C . TYR B 1 195 ? -15.102 1.913 1.109 1 94.69 195 TYR B C 1
ATOM 3553 O O . TYR B 1 195 ? -14.148 1.142 0.947 1 94.69 195 TYR B O 1
ATOM 3561 N N . LEU B 1 196 ? -16.188 1.579 1.719 1 93.5 196 LEU B N 1
ATOM 3562 C CA . LEU B 1 196 ? -16.281 0.315 2.439 1 93.5 196 LEU B CA 1
ATOM 3563 C C . LEU B 1 196 ? -17 -0.737 1.599 1 93.5 196 LEU B C 1
ATOM 3565 O O . LEU B 1 196 ? -17.25 -1.852 2.066 1 93.5 196 LEU B O 1
ATOM 3569 N N . GLY B 1 197 ? -17.359 -0.395 0.414 1 90.88 197 GLY B N 1
ATOM 3570 C CA . GLY B 1 197 ? -18.094 -1.331 -0.434 1 90.88 197 GLY B CA 1
ATOM 3571 C C . GLY B 1 197 ? -19.484 -1.646 0.075 1 90.88 197 GLY B C 1
ATOM 3572 O O . GLY B 1 197 ? -19.922 -2.797 0.027 1 90.88 197 GLY B O 1
ATOM 3573 N N . LEU B 1 198 ? -20.125 -0.641 0.635 1 93.88 198 LEU B N 1
ATOM 3574 C CA . LEU B 1 198 ? -21.484 -0.757 1.179 1 93.88 198 LEU B CA 1
ATOM 3575 C C . LEU B 1 198 ? -22.422 0.212 0.484 1 93.88 198 LEU B C 1
ATOM 3577 O O . LEU B 1 198 ? -22 1.026 -0.338 1 93.88 198 LEU B O 1
ATOM 3581 N N . THR B 1 199 ? -23.672 0.034 0.772 1 94.12 199 THR B N 1
ATOM 3582 C CA . THR B 1 199 ? -24.625 1.027 0.315 1 94.12 199 THR B CA 1
ATOM 3583 C C . THR B 1 199 ? -24.797 2.137 1.351 1 94.12 199 THR B C 1
ATOM 3585 O O . THR B 1 199 ? -24.594 1.911 2.545 1 94.12 199 THR B O 1
ATOM 3588 N N . PRO B 1 200 ? -25.203 3.373 0.837 1 95.19 200 PRO B N 1
ATOM 3589 C CA . PRO B 1 200 ? -25.453 4.457 1.792 1 95.19 200 PRO B CA 1
ATOM 3590 C C . PRO B 1 200 ? -26.531 4.105 2.816 1 95.19 200 PRO B C 1
ATOM 3592 O O . PRO B 1 200 ? -26.406 4.477 3.988 1 95.19 200 PRO B O 1
ATOM 3595 N N . GLU B 1 201 ? -27.484 3.402 2.395 1 96.56 201 GLU B N 1
ATOM 3596 C CA . GLU B 1 201 ? -28.578 2.982 3.275 1 96.56 201 GLU B CA 1
ATOM 3597 C C . GLU B 1 201 ? -28.062 2.082 4.395 1 96.56 201 GLU B C 1
ATOM 3599 O O . GLU B 1 201 ? -28.453 2.23 5.551 1 96.56 201 GLU B O 1
ATOM 3604 N N . THR B 1 202 ? -27.234 1.169 4.031 1 96.62 202 THR B N 1
ATOM 3605 C CA . THR B 1 202 ? -26.656 0.256 5.012 1 96.62 202 THR B CA 1
ATOM 3606 C C . THR B 1 202 ? -25.828 1.021 6.051 1 96.62 202 THR B C 1
ATOM 3608 O O . THR B 1 202 ? -25.969 0.782 7.254 1 96.62 202 THR B O 1
ATOM 3611 N N . VAL B 1 203 ? -25.031 1.976 5.633 1 97.06 203 VAL B N 1
ATOM 3612 C CA . VAL B 1 203 ? -24.203 2.768 6.539 1 97.06 203 VAL B CA 1
ATOM 3613 C C . VAL B 1 203 ? -25.094 3.57 7.484 1 97.06 203 VAL B C 1
ATOM 3615 O O . VAL B 1 203 ? -24.859 3.596 8.695 1 97.06 203 VAL B O 1
ATOM 3618 N N . SER B 1 204 ? -26.094 4.148 6.969 1 96.25 204 SER B N 1
ATOM 3619 C CA . SER B 1 204 ? -27.016 4.945 7.777 1 96.25 204 SER B CA 1
ATOM 3620 C C . SER B 1 204 ? -27.703 4.094 8.836 1 96.25 204 SER B C 1
ATOM 3622 O O . SER B 1 204 ? -27.844 4.516 9.992 1 96.25 204 SER B O 1
ATOM 3624 N N . ARG B 1 205 ? -28.078 2.912 8.367 1 97.25 205 ARG B N 1
ATOM 3625 C CA . ARG B 1 205 ? -28.734 1.995 9.289 1 97.25 205 ARG B CA 1
ATOM 3626 C C . ARG B 1 205 ? -27.797 1.606 10.43 1 97.25 205 ARG B C 1
ATOM 3628 O O . ARG B 1 205 ? -28.203 1.592 11.594 1 97.25 205 ARG B O 1
ATOM 3635 N N . ILE B 1 206 ? -26.641 1.283 10.117 1 97.81 206 ILE B N 1
ATOM 3636 C CA . ILE B 1 206 ? -25.656 0.857 11.109 1 97.81 206 ILE B CA 1
ATOM 3637 C C . ILE B 1 206 ? -25.344 2.014 12.062 1 97.81 206 ILE B C 1
ATOM 3639 O O . ILE B 1 206 ? -25.266 1.824 13.273 1 97.81 206 ILE B O 1
ATOM 3643 N N . LEU B 1 207 ? -25.203 3.207 11.523 1 97.62 207 LEU B N 1
ATOM 3644 C CA . LEU B 1 207 ? -24.906 4.383 12.344 1 97.62 207 LEU B CA 1
ATOM 3645 C C . LEU B 1 207 ? -26.078 4.676 13.281 1 97.62 207 LEU B C 1
ATOM 3647 O O . LEU B 1 207 ? -25.859 5.059 14.438 1 97.62 207 LEU B O 1
ATOM 3651 N N . SER B 1 208 ? -27.266 4.504 12.805 1 97.69 208 SER B N 1
ATOM 3652 C CA . SER B 1 208 ? -28.438 4.68 13.648 1 97.69 208 SER B CA 1
ATOM 3653 C C . SER B 1 208 ? -28.453 3.676 14.797 1 97.69 208 SER B C 1
ATOM 3655 O O . SER B 1 208 ? -28.781 4.027 15.938 1 97.69 208 SER B O 1
ATOM 3657 N N . LYS B 1 209 ? -28.156 2.473 14.438 1 97.94 209 LYS B N 1
ATOM 3658 C CA . LYS B 1 209 ? -28.094 1.422 15.453 1 97.94 209 LYS B CA 1
ATOM 3659 C C . LYS B 1 209 ? -27.016 1.731 16.5 1 97.94 209 LYS B C 1
ATOM 3661 O O . LYS B 1 209 ? -27.266 1.603 17.703 1 97.94 209 LYS B O 1
ATOM 3666 N N . LEU B 1 210 ? -25.844 2.127 16.047 1 97.94 210 LEU B N 1
ATOM 3667 C CA . LEU B 1 210 ? -24.766 2.484 16.969 1 97.94 210 LEU B CA 1
ATOM 3668 C C . LEU B 1 210 ? -25.188 3.623 17.891 1 97.94 210 LEU B C 1
ATOM 3670 O O . LEU B 1 210 ? -24.844 3.625 19.078 1 97.94 210 LEU B O 1
ATOM 3674 N N . ASN B 1 211 ? -25.875 4.57 17.359 1 97.94 211 ASN B N 1
ATOM 3675 C CA . ASN B 1 211 ? -26.359 5.691 18.156 1 97.94 211 ASN B CA 1
ATOM 3676 C C . ASN B 1 211 ? -27.406 5.238 19.172 1 97.94 211 ASN B C 1
ATOM 3678 O O . ASN B 1 211 ? -27.375 5.645 20.328 1 97.94 211 ASN B O 1
ATOM 3682 N N . ALA B 1 212 ? -28.312 4.414 18.75 1 98 212 ALA B N 1
ATOM 3683 C CA . ALA B 1 212 ? -29.359 3.889 19.625 1 98 212 ALA B CA 1
ATOM 3684 C C . ALA B 1 212 ? -28.75 3.088 20.766 1 98 212 ALA B C 1
ATOM 3686 O O . ALA B 1 212 ? -29.266 3.111 21.891 1 98 212 ALA B O 1
ATOM 3687 N N . ASP B 1 213 ? -27.688 2.418 20.484 1 97.69 213 ASP B N 1
ATOM 3688 C CA . ASP B 1 213 ? -27.016 1.588 21.469 1 97.69 213 ASP B CA 1
ATOM 3689 C C . ASP B 1 213 ? -26.047 2.42 22.328 1 97.69 213 ASP B C 1
ATOM 3691 O O . ASP B 1 213 ? -25.281 1.873 23.125 1 97.69 213 ASP B O 1
ATOM 3695 N N . ASN B 1 214 ? -26.016 3.709 22.156 1 98.06 214 ASN B N 1
ATOM 3696 C CA . ASN B 1 214 ? -25.188 4.656 22.891 1 98.06 214 ASN B CA 1
ATOM 3697 C C . ASN B 1 214 ? -23.703 4.344 22.719 1 98.06 214 ASN B C 1
ATOM 3699 O O . ASN B 1 214 ? -22.953 4.387 23.703 1 98.06 214 ASN B O 1
ATOM 3703 N N . ILE B 1 215 ? -23.297 4.039 21.5 1 98 215 ILE B N 1
ATOM 3704 C CA . ILE B 1 215 ? -21.891 3.734 21.219 1 98 215 ILE B CA 1
ATOM 3705 C C . ILE B 1 215 ? -21.25 4.906 20.484 1 98 215 ILE B C 1
ATOM 3707 O O . ILE B 1 215 ? -20.203 5.402 20.875 1 98 215 ILE B O 1
ATOM 3711 N N . VAL B 1 216 ? -21.859 5.34 19.406 1 98.25 216 VAL B N 1
ATOM 3712 C CA . VAL B 1 216 ? -21.344 6.418 18.578 1 98.25 216 VAL B CA 1
ATOM 3713 C C . VAL B 1 216 ? -22.5 7.266 18.047 1 98.25 216 VAL B C 1
ATOM 3715 O O . VAL B 1 216 ? -23.578 6.742 17.75 1 98.25 216 VAL B O 1
ATOM 3718 N N . SER B 1 217 ? -22.312 8.531 18.031 1 98.06 217 SER B N 1
ATOM 3719 C CA . SER B 1 217 ? -23.172 9.43 17.266 1 98.06 217 SER B CA 1
ATOM 3720 C C . SER B 1 217 ? -22.391 10.117 16.156 1 98.06 217 SER B C 1
ATOM 3722 O O . SER B 1 217 ? -21.266 10.578 16.359 1 98.06 217 SER B O 1
ATOM 3724 N N . TRP B 1 218 ? -22.859 10.055 14.992 1 96.56 218 TRP B N 1
ATOM 3725 C CA . TRP B 1 218 ? -22.312 10.758 13.836 1 96.56 218 TRP B CA 1
ATOM 3726 C C . TRP B 1 218 ? -23.406 11.539 13.109 1 96.56 218 TRP B C 1
ATOM 3728 O O . TRP B 1 218 ? -24.078 11 12.227 1 96.56 218 TRP B O 1
ATOM 3738 N N . LYS B 1 219 ? -23.516 12.844 13.461 1 93 219 LYS B N 1
ATOM 3739 C CA . LYS B 1 219 ? -24.547 13.734 12.93 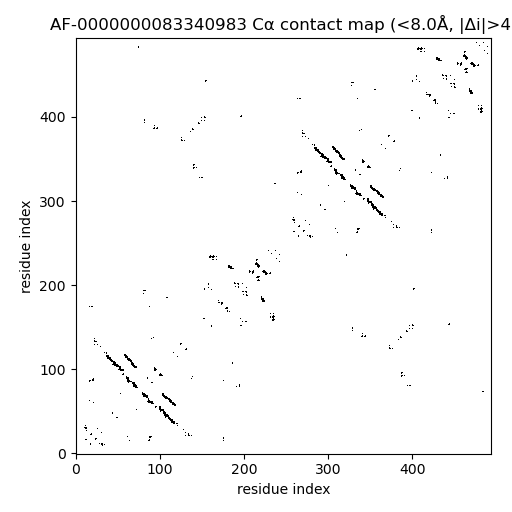1 93 219 LYS B CA 1
ATOM 3740 C C . LYS B 1 219 ? -23.953 15.094 12.547 1 93 219 LYS B C 1
ATOM 3742 O O . LYS B 1 219 ? -23.172 15.664 13.297 1 93 219 LYS B O 1
ATOM 3747 N N . LYS B 1 220 ? -24.312 15.602 11.375 1 90.38 220 LYS B N 1
ATOM 3748 C CA . LYS B 1 220 ? -23.875 16.922 10.914 1 90.38 220 LYS B CA 1
ATOM 3749 C C . LYS B 1 220 ? -22.359 17.078 11.023 1 90.38 220 LYS B C 1
ATOM 3751 O O . LYS B 1 220 ? -21.875 18.047 11.602 1 90.38 220 LYS B O 1
ATOM 3756 N N . LYS B 1 221 ? -21.609 16.109 10.656 1 92.38 221 LYS B N 1
ATOM 3757 C CA . LYS B 1 221 ? -20.156 16.094 10.562 1 92.38 221 LYS B CA 1
ATOM 3758 C C . LYS B 1 221 ? -19.516 15.938 11.938 1 92.38 221 LYS B C 1
ATOM 3760 O O . LYS B 1 221 ? -18.281 15.977 12.07 1 92.38 221 LYS B O 1
ATOM 3765 N N . GLN B 1 222 ? -20.344 15.805 12.914 1 95.88 222 GLN B N 1
ATOM 3766 C CA . GLN B 1 222 ? -19.812 15.633 14.266 1 95.88 222 GLN B CA 1
ATOM 3767 C C . GLN B 1 222 ? -19.891 14.172 14.703 1 95.88 222 GLN B C 1
ATOM 3769 O O . GLN B 1 222 ? -20.969 13.57 14.68 1 95.88 222 GLN B O 1
ATOM 3774 N N . VAL B 1 223 ? -18.766 13.633 15.109 1 97.38 223 VAL B N 1
ATOM 3775 C CA . VAL B 1 223 ? -18.688 12.258 15.602 1 97.38 223 VAL B CA 1
ATOM 3776 C C . VAL B 1 223 ? -18.422 12.258 17.109 1 97.38 223 VAL B C 1
ATOM 3778 O O . VAL B 1 223 ? -17.516 12.945 17.578 1 97.38 223 VAL B O 1
ATOM 3781 N N . MET B 1 224 ? -19.219 11.594 17.828 1 98.12 224 MET B N 1
ATOM 3782 C CA . MET B 1 224 ? -19.062 11.414 19.281 1 98.12 224 MET B CA 1
ATOM 3783 C C . MET B 1 224 ? -18.969 9.93 19.625 1 98.12 224 MET B C 1
ATOM 3785 O O . MET B 1 224 ? -19.844 9.148 19.25 1 98.12 224 MET B O 1
ATOM 3789 N N . ILE B 1 225 ? -17.984 9.539 20.344 1 98 225 ILE B N 1
ATOM 3790 C CA . ILE B 1 225 ? -17.828 8.172 20.812 1 98 225 ILE B CA 1
ATOM 3791 C C . ILE B 1 225 ? -18.234 8.07 22.281 1 98 225 ILE B C 1
ATOM 3793 O O . ILE B 1 225 ? -17.594 8.68 23.141 1 98 225 ILE B O 1
ATOM 3797 N N . PHE B 1 226 ? -19.219 7.344 22.578 1 97.94 226 PHE B N 1
ATOM 3798 C CA . PHE B 1 226 ? -19.75 7.199 23.922 1 97.94 226 PHE B CA 1
ATOM 3799 C C . PHE B 1 226 ? -19.141 5.988 24.625 1 97.94 226 PHE B C 1
ATOM 3801 O O . PHE B 1 226 ? -18.969 5.988 25.844 1 97.94 226 PHE B O 1
ATOM 3808 N N . ASP B 1 227 ? -18.859 4.977 23.891 1 97.31 227 ASP B N 1
ATOM 3809 C CA . ASP B 1 227 ? -18.328 3.727 24.422 1 97.31 227 ASP B CA 1
ATOM 3810 C C . ASP B 1 227 ? -17.219 3.172 23.547 1 97.31 227 ASP B C 1
ATOM 3812 O O . ASP B 1 227 ? -17.469 2.373 22.641 1 97.31 227 ASP B O 1
ATOM 3816 N N . GLU B 1 228 ? -16.031 3.514 23.859 1 95.88 228 GLU B N 1
ATOM 3817 C CA . GLU B 1 228 ? -14.859 3.127 23.094 1 95.88 228 GLU B CA 1
ATOM 3818 C C . GLU B 1 228 ? -14.68 1.612 23.094 1 95.88 228 GLU B C 1
ATOM 3820 O O . GLU B 1 228 ? -14.383 1.019 22.047 1 95.88 228 GLU B O 1
ATOM 3825 N N . ALA B 1 229 ? -14.852 1.023 24.25 1 94.94 229 ALA B N 1
ATOM 3826 C CA . ALA B 1 229 ? -14.648 -0.416 24.391 1 94.94 229 ALA B CA 1
ATOM 3827 C C . ALA B 1 229 ? -15.594 -1.197 23.484 1 94.94 229 ALA B C 1
ATOM 3829 O O . ALA B 1 229 ? -15.164 -2.111 22.766 1 94.94 229 ALA B O 1
ATOM 3830 N N . LYS B 1 230 ? -16.828 -0.811 23.516 1 95.81 230 LYS B N 1
ATOM 3831 C CA . LYS B 1 230 ? -17.812 -1.493 22.672 1 95.81 230 LYS B CA 1
ATOM 3832 C C . LYS B 1 230 ? -17.531 -1.249 21.188 1 95.81 230 LYS B C 1
ATOM 3834 O O . LYS B 1 230 ? -17.719 -2.146 20.359 1 95.81 230 LYS B O 1
ATOM 3839 N N . LEU B 1 231 ? -17.109 -0.056 20.812 1 96.31 231 LEU B N 1
ATOM 3840 C CA . LEU B 1 231 ? -16.781 0.263 19.422 1 96.31 231 LEU B CA 1
ATOM 3841 C C . LEU B 1 231 ? -15.641 -0.609 18.922 1 96.31 231 LEU B C 1
ATOM 3843 O O . LEU B 1 231 ? -15.719 -1.187 17.844 1 96.31 231 LEU B O 1
ATOM 3847 N N . LYS B 1 232 ? -14.641 -0.738 19.719 1 93.31 232 LYS B N 1
ATOM 3848 C CA . LYS B 1 232 ? -13.477 -1.553 19.375 1 93.31 232 LYS B CA 1
ATOM 3849 C C . LYS B 1 232 ? -13.859 -3.025 19.25 1 93.31 232 LYS B C 1
ATOM 3851 O O . LYS B 1 232 ? -13.367 -3.729 18.359 1 93.31 232 LYS B O 1
ATOM 3856 N N . GLN B 1 233 ? -14.695 -3.443 20.141 1 91.12 233 GLN B N 1
ATOM 3857 C CA . GLN B 1 233 ? -15.18 -4.82 20.078 1 91.12 233 GLN B CA 1
ATOM 3858 C C . GLN B 1 233 ? -15.906 -5.09 18.766 1 91.12 233 GLN B C 1
ATOM 3860 O O . GLN B 1 233 ? -15.664 -6.105 18.109 1 91.12 233 GLN B O 1
ATOM 3865 N N . LEU B 1 234 ? -16.781 -4.168 18.406 1 91.31 234 LEU B N 1
ATOM 3866 C CA . LEU B 1 234 ? -17.516 -4.301 17.156 1 91.31 234 LEU B CA 1
ATOM 3867 C C . LEU B 1 234 ? -16.562 -4.262 15.961 1 91.31 234 LEU B C 1
ATOM 3869 O O . LEU B 1 234 ? -16.797 -4.941 14.961 1 91.31 234 LEU B O 1
ATOM 3873 N N . ALA B 1 235 ? -15.531 -3.441 16.078 1 88.69 235 ALA B N 1
ATOM 3874 C CA . ALA B 1 235 ? -14.547 -3.291 15.008 1 88.69 235 ALA B CA 1
ATOM 3875 C C . ALA B 1 235 ? -13.664 -4.531 14.891 1 88.69 235 ALA B C 1
ATOM 3877 O O . ALA B 1 235 ? -12.906 -4.672 13.93 1 88.69 235 ALA B O 1
ATOM 3878 N N . GLY B 1 236 ? -13.781 -5.48 15.836 1 78.62 236 GLY B N 1
ATOM 3879 C CA . GLY B 1 236 ? -13.055 -6.738 15.766 1 78.62 236 GLY B CA 1
ATOM 3880 C C . GLY B 1 236 ? -11.758 -6.727 16.562 1 78.62 236 GLY B C 1
ATOM 3881 O O . GLY B 1 236 ? -10.914 -7.609 16.391 1 78.62 236 GLY B O 1
ATOM 3882 N N . PHE B 1 237 ? -11.484 -5.723 17.266 1 71 237 PHE B N 1
ATOM 3883 C CA . PHE B 1 237 ? -10.289 -5.676 18.109 1 71 237 PHE B CA 1
ATOM 3884 C C . PHE B 1 237 ? -10.5 -6.461 19.391 1 71 237 PHE B C 1
ATOM 3886 O O . PHE B 1 237 ? -11.602 -6.465 19.953 1 71 237 PHE B O 1
ATOM 3893 N N . SER B 1 238 ? -9.719 -7.621 19.469 1 59.94 238 SER B N 1
ATOM 3894 C CA . SER B 1 238 ? -9.875 -8.445 20.656 1 59.94 238 SER B CA 1
ATOM 3895 C C . SER B 1 238 ? -9.695 -7.621 21.922 1 59.94 238 SER B C 1
ATOM 3897 O O . SER B 1 238 ? -9.078 -6.555 21.891 1 59.94 238 SER B O 1
ATOM 3899 N N . GLU B 1 239 ? -10.367 -8.109 22.953 1 50.53 239 GLU B N 1
ATOM 3900 C CA . GLU B 1 239 ? -10.242 -7.527 24.281 1 50.53 239 GLU B CA 1
ATOM 3901 C C . GLU B 1 239 ? -8.781 -7.305 24.656 1 50.53 239 GLU B C 1
ATOM 3903 O O . GLU B 1 239 ? -8.445 -6.312 25.312 1 50.53 239 GLU B O 1
ATOM 3908 N N . ALA B 1 240 ? -7.953 -8.211 24.25 1 46.09 240 ALA B N 1
ATOM 3909 C CA . ALA B 1 240 ? -6.543 -8.117 24.625 1 46.09 240 ALA B CA 1
ATOM 3910 C C . ALA B 1 240 ? -5.867 -6.938 23.938 1 46.09 240 ALA B C 1
ATOM 3912 O O . ALA B 1 240 ? -5 -6.281 24.516 1 46.09 240 ALA B O 1
ATOM 3913 N N . GLU B 1 241 ? -6.047 -6.688 22.766 1 48.34 241 GLU B N 1
ATOM 3914 C CA . GLU B 1 241 ? -5.453 -5.566 22.031 1 48.34 241 GLU B CA 1
ATOM 3915 C C . GLU B 1 241 ? -5.98 -4.234 22.562 1 48.34 241 GLU B C 1
ATOM 3917 O O . GLU B 1 241 ? -5.277 -3.221 22.5 1 48.34 241 GLU B O 1
ATOM 3922 N N . VAL B 1 242 ? -7.137 -4.207 22.984 1 42.53 242 VAL B N 1
ATOM 3923 C CA . VAL B 1 242 ? -7.711 -3.037 23.641 1 42.53 242 VAL B CA 1
ATOM 3924 C C . VAL B 1 242 ? -6.953 -2.752 24.938 1 42.53 242 VAL B C 1
ATOM 3926 O O . VAL B 1 242 ? -6.695 -1.594 25.266 1 42.53 242 VAL B O 1
ATOM 3929 N N . CYS B 1 243 ? -6.617 -3.748 25.562 1 39.38 243 CYS B N 1
ATOM 3930 C CA . CYS B 1 243 ? -5.918 -3.607 26.844 1 39.38 243 CYS B CA 1
ATOM 3931 C C . CYS B 1 243 ? -4.457 -3.225 26.609 1 39.38 243 CYS B C 1
ATOM 3933 O O . CYS B 1 243 ? -3.824 -2.635 27.5 1 39.38 243 CYS B O 1
ATOM 3935 N N . GLN B 1 244 ? -3.863 -3.656 25.625 1 36.88 244 GLN B N 1
ATOM 3936 C CA . GLN B 1 244 ? -2.449 -3.344 25.453 1 36.88 244 GLN B CA 1
ATOM 3937 C C . GLN B 1 244 ? -2.25 -1.873 25.094 1 36.88 244 GLN B C 1
ATOM 3939 O O . GLN B 1 244 ? -1.151 -1.335 25.234 1 36.88 244 GLN B O 1
ATOM 3944 N N . GLU B 1 245 ? -3.047 -1.246 24.438 1 35.12 245 GLU B N 1
ATOM 3945 C CA . GLU B 1 245 ? -2.908 0.191 24.219 1 35.12 245 GLU B CA 1
ATOM 3946 C C . GLU B 1 245 ? -2.92 0.953 25.547 1 35.12 245 GLU B C 1
ATOM 3948 O O . GLU B 1 245 ? -2.48 2.102 25.609 1 35.12 245 GLU B O 1
ATOM 3953 N N . PHE B 1 246 ? -3.451 0.496 26.594 1 30.64 246 PHE B N 1
ATOM 3954 C CA . PHE B 1 246 ? -3.449 1.133 27.891 1 30.64 246 PHE B CA 1
ATOM 3955 C C . PHE B 1 246 ? -2.244 0.684 28.719 1 30.64 246 PHE B C 1
ATOM 3957 O O . PHE B 1 246 ? -2.059 1.126 29.859 1 30.64 246 PHE B O 1
ATOM 3964 N N . ALA B 1 247 ? -1.467 -0.275 28.281 1 27.78 247 ALA B N 1
ATOM 3965 C CA . ALA B 1 247 ? -0.274 -0.514 29.078 1 27.78 247 ALA B CA 1
ATOM 3966 C C . ALA B 1 247 ? 0.936 0.212 28.5 1 27.78 247 ALA B C 1
ATOM 3968 O O . ALA B 1 247 ? 1.125 0.242 27.281 1 27.78 247 ALA B O 1
#

Sequence (494 aa):
MTTHKSTFNASCLSCGLQKVCFPTGLMKTDIDLLDNIVERKSPIKKGQHLYHAGEKFTSIFAVRSGVLKMYAYSDSGEEIIHGFYLPGDVVGFDGLLDESYQFNMQALDSTSVCNLPYDKLSDLSQQIPSLNQQIIAVMSKKLQFNRLHSELLIKRNADQRVAHFIWHMADRFKQRGYFYEEFRLNILHRDVAVYLGLTPETVS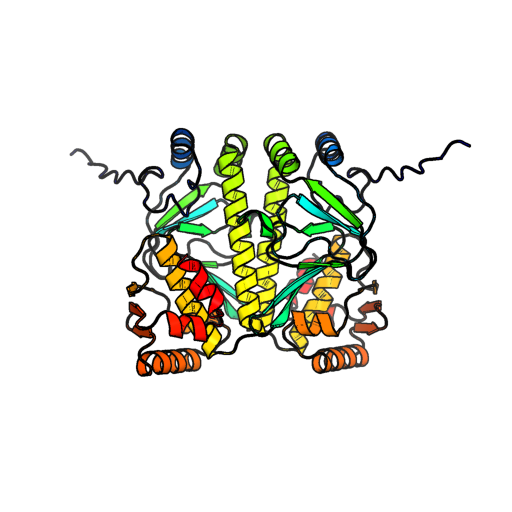RILSKLNADNIVSWKKKQVMIFDEAKLKQLAGFSEAEVCQEFAMTTHKSTFNASCLSCGLQKVCFPTGLMKTDIDLLDNIVERKSPIKKGQHLYHAGEKFTSIFAVRSGVLKMYAYSDSGEEIIHGFYLPGDVVGFDGLLDESYQFNMQALDSTSVCNLPYDKLSDLSQQIPSLNQQIIAVMSKKLQFNRLHSELLIKRNADQRVAHFIWHMADRFKQRGYFYEEFRLNILHRDVAVYLGLTPETVSRILSKLNADNIVSWKKKQVMIFDEAKLKQLAGFSEAEVCQEFA